Protein AF-0000000084447174 (afdb_homodimer)

Solvent-accessible surface area (backbone atoms only — not comparable to full-atom values): 29675 Å² total; per-residue (Å²): 123,74,76,67,65,76,32,69,68,56,34,63,44,92,74,58,91,40,72,64,48,42,50,50,16,52,49,48,51,38,46,55,55,35,64,70,34,63,61,22,42,50,11,46,51,48,47,52,48,52,51,50,47,18,72,40,19,88,74,69,34,86,52,63,49,71,51,66,34,72,91,48,38,62,36,66,64,40,94,90,27,74,60,7,20,31,86,48,18,20,35,37,48,22,25,50,27,46,6,38,36,47,45,53,46,40,44,52,52,23,49,67,54,18,53,57,50,8,40,51,54,6,37,49,21,29,61,71,29,74,69,53,24,51,52,52,49,49,53,36,48,56,58,68,34,42,53,55,67,59,50,23,49,57,49,24,69,76,40,67,68,18,55,67,31,36,31,51,20,45,29,75,56,61,22,44,68,45,16,53,51,28,17,57,49,27,53,56,51,63,70,33,70,67,45,50,51,45,47,74,72,65,51,50,70,66,52,44,42,67,68,55,48,47,62,68,40,43,66,64,47,51,28,51,50,34,48,41,42,30,58,46,48,50,48,50,28,48,35,11,40,72,63,40,11,48,50,86,77,55,42,25,40,24,31,48,26,51,75,28,51,87,38,41,87,82,47,40,64,56,20,43,50,38,48,48,50,52,49,53,54,25,28,18,32,27,27,30,15,52,33,44,39,58,52,66,37,66,85,73,102,124,73,76,68,63,77,31,69,68,57,35,62,43,93,73,57,90,40,72,62,48,42,50,50,16,50,48,49,51,38,48,56,54,33,64,69,34,63,59,22,42,50,11,46,52,48,46,50,48,50,51,49,46,18,71,39,19,87,75,68,36,85,51,65,49,70,50,68,33,70,90,48,37,62,35,68,64,39,94,90,27,74,60,6,20,32,88,48,18,20,36,37,49,22,24,50,26,45,7,38,35,49,45,52,46,41,46,52,52,23,48,66,54,19,53,58,49,8,39,52,54,6,35,49,22,29,61,69,30,72,70,53,24,50,52,53,47,49,53,36,46,56,58,65,35,42,53,54,68,60,52,23,50,58,49,25,68,76,41,69,68,17,55,66,30,36,32,51,19,44,28,75,56,61,22,42,66,44,14,52,52,27,16,58,50,26,53,56,51,62,69,34,69,69,46,50,53,45,47,74,71,64,53,49,70,67,52,45,43,66,69,56,50,46,63,69,41,43,66,63,47,51,27,51,51,33,48,41,43,28,58,48,47,50,48,51,27,47,34,11,40,72,63,40,10,46,51,87,78,54,43,24,39,23,32,50,27,49,75,27,50,87,37,41,86,83,46,40,64,57,21,44,49,40,48,48,52,52,48,52,53,26,28,16,32,26,27,30,15,52,33,44,38,60,54,66,37,66,85,73,102

Structure (mmCIF, N/CA/C/O backbone):
data_AF-0000000084447174-model_v1
#
loop_
_entity.id
_entity.type
_entity.pdbx_description
1 polymer 'D-ala-D-ala transporter subunit'
#
loop_
_atom_site.group_PDB
_atom_site.id
_atom_site.type_symbol
_atom_site.label_atom_id
_atom_site.label_alt_id
_atom_site.label_comp_id
_atom_site.label_asym_id
_atom_site.label_entity_id
_atom_site.label_seq_id
_atom_site.pdbx_PDB_ins_code
_atom_site.Cartn_x
_atom_site.Cartn_y
_atom_site.Cartn_z
_atom_site.occupancy
_atom_site.B_iso_or_equiv
_atom_site.auth_seq_id
_atom_site.auth_comp_id
_atom_site.auth_asym_id
_atom_site.auth_atom_id
_atom_site.pdbx_PDB_model_num
ATOM 1 N N . MET A 1 1 ? -34.125 3.018 38.094 1 33.38 1 MET A N 1
ATOM 2 C CA . MET A 1 1 ? -33.375 4.262 38 1 33.38 1 MET A CA 1
ATOM 3 C C . MET A 1 1 ? -32.281 4.156 36.938 1 33.38 1 MET A C 1
ATOM 5 O O . MET A 1 1 ? -31.609 5.145 36.625 1 33.38 1 MET A O 1
ATOM 9 N N . THR A 1 2 ? -31.797 2.924 36.688 1 40.91 2 THR A N 1
ATOM 10 C CA . THR A 1 2 ? -30.734 2.615 35.75 1 40.91 2 THR A CA 1
ATOM 11 C C . THR A 1 2 ? -31.203 2.803 34.312 1 40.91 2 THR A C 1
ATOM 13 O O . THR A 1 2 ? -30.391 2.887 33.375 1 40.91 2 THR A O 1
ATOM 16 N N . ALA A 1 3 ? -32.438 2.545 34.031 1 45.31 3 ALA A N 1
ATOM 17 C CA . ALA A 1 3 ? -33 2.568 32.688 1 45.31 3 ALA A CA 1
ATOM 18 C C . ALA A 1 3 ? -33.062 3.994 32.156 1 45.31 3 ALA A C 1
ATOM 20 O O . ALA A 1 3 ? -33.219 4.199 30.953 1 45.31 3 ALA A O 1
ATOM 21 N N . LYS A 1 4 ? -33.312 4.992 32.906 1 47.81 4 LYS A N 1
ATOM 22 C CA . LYS A 1 4 ? -33.406 6.406 32.562 1 47.81 4 LYS A CA 1
ATOM 23 C C . LYS A 1 4 ? -32.094 6.965 32.031 1 47.81 4 LYS A C 1
ATOM 25 O O . LYS A 1 4 ? -32.062 8.086 31.531 1 47.81 4 LYS A O 1
ATOM 30 N N . THR A 1 5 ? -30.922 6.344 32.344 1 52.69 5 THR A N 1
ATOM 31 C CA . THR A 1 5 ? -29.547 6.855 32.25 1 52.69 5 THR A CA 1
ATOM 32 C C . THR A 1 5 ? -29.062 6.805 30.812 1 52.69 5 THR A C 1
ATOM 34 O O . THR A 1 5 ? -28.141 7.543 30.438 1 52.69 5 THR A O 1
ATOM 37 N N . PHE A 1 6 ? -29.562 5.883 29.938 1 58.69 6 PHE A N 1
ATOM 38 C CA . PHE A 1 6 ? -29.047 5.871 28.578 1 58.69 6 PHE A CA 1
ATOM 39 C C . PHE A 1 6 ? -30.109 6.34 27.594 1 58.69 6 PHE A C 1
ATOM 41 O O . PHE A 1 6 ? -30.141 5.887 26.438 1 58.69 6 PHE A O 1
ATOM 48 N N . SER A 1 7 ? -31.031 7.141 28.062 1 58.84 7 SER A N 1
ATOM 49 C CA . SER A 1 7 ? -32.031 7.668 27.141 1 58.84 7 SER A CA 1
ATOM 50 C C . SER A 1 7 ? -31.406 8.672 26.172 1 58.84 7 SER A C 1
ATOM 52 O O . SER A 1 7 ? -30.375 9.273 26.469 1 58.84 7 SER A O 1
ATOM 54 N N . ARG A 1 8 ? -32 8.727 25 1 69.56 8 ARG A N 1
ATOM 55 C CA . ARG A 1 8 ? -31.594 9.688 23.984 1 69.56 8 ARG A CA 1
ATOM 56 C C . ARG A 1 8 ? -31.453 11.086 24.578 1 69.56 8 ARG A C 1
ATOM 58 O O . ARG A 1 8 ? -30.5 11.805 24.281 1 69.56 8 ARG A O 1
ATOM 65 N N . ALA A 1 9 ? -32.469 11.484 25.312 1 64.88 9 ALA A N 1
ATOM 66 C CA . ALA A 1 9 ? -32.469 12.82 25.906 1 64.88 9 ALA A CA 1
ATOM 67 C C . ALA A 1 9 ? -31.297 12.984 26.875 1 64.88 9 ALA A C 1
ATOM 69 O O . ALA A 1 9 ? -30.688 14.062 26.953 1 64.88 9 ALA A O 1
ATOM 70 N N . TRP A 1 10 ? -31.094 11.898 27.609 1 62.72 10 TRP A N 1
ATOM 71 C CA . TRP A 1 10 ? -29.969 11.906 28.547 1 62.72 10 TRP A CA 1
ATOM 72 C C . TRP A 1 10 ? -28.641 11.984 27.797 1 62.72 10 TRP A C 1
ATOM 74 O O . TRP A 1 10 ? -27.75 12.75 28.188 1 62.72 10 TRP A O 1
ATOM 84 N N . LEU A 1 11 ? -28.516 11.359 26.734 1 62.41 11 LEU A N 1
ATOM 85 C CA . LEU A 1 11 ? -27.266 11.281 25.984 1 62.41 11 LEU A CA 1
ATOM 86 C C . LEU A 1 11 ? -27.016 12.562 25.188 1 62.41 11 LEU A C 1
ATOM 88 O O . LEU A 1 11 ? -25.859 12.938 24.953 1 62.41 11 LEU A O 1
ATOM 92 N N . LEU A 1 12 ? -28.062 13.242 24.953 1 67.44 12 LEU A N 1
ATOM 93 C CA . LEU A 1 12 ? -27.938 14.438 24.125 1 67.44 12 LEU A CA 1
ATOM 94 C C . LEU A 1 12 ? -28.078 15.703 24.969 1 67.44 12 LEU A C 1
ATOM 96 O O . LEU A 1 12 ? -28.281 16.797 24.438 1 67.44 12 LEU A O 1
ATOM 100 N N . SER A 1 13 ? -27.984 15.523 26.234 1 64.06 13 SER A N 1
ATOM 101 C CA . SER A 1 13 ? -28.156 16.688 27.094 1 64.06 13 SER A CA 1
ATOM 102 C C . SER A 1 13 ? -27.016 17.688 26.891 1 64.06 13 SER A C 1
ATOM 104 O O . SER A 1 13 ? -25.844 17.297 26.828 1 64.06 13 SER A O 1
ATOM 106 N N . PRO A 1 14 ? -27.203 18.984 26.641 1 69.25 14 PRO A N 1
ATOM 107 C CA . PRO A 1 14 ? -26.156 20 26.469 1 69.25 14 PRO A CA 1
ATOM 108 C C . PRO A 1 14 ? -25.344 20.25 27.734 1 69.25 14 PRO A C 1
ATOM 110 O O . PRO A 1 14 ? -24.25 20.812 27.672 1 69.25 14 PRO A O 1
ATOM 113 N N . ALA A 1 15 ? -25.828 19.875 28.891 1 69.38 15 ALA A N 1
ATOM 114 C CA . ALA A 1 15 ? -25.125 20.047 30.156 1 69.38 15 ALA A CA 1
ATOM 115 C C . ALA A 1 15 ? -24.938 18.703 30.859 1 69.38 15 ALA A C 1
ATOM 117 O O . ALA A 1 15 ? -25.703 18.359 31.766 1 69.38 15 ALA A O 1
ATOM 118 N N . PRO A 1 16 ? -23.859 18 30.422 1 64.19 16 PRO A N 1
ATOM 119 C CA . PRO A 1 16 ? -23.672 16.688 31.047 1 64.19 16 PRO A CA 1
ATOM 120 C C . PRO A 1 16 ? -23.328 16.781 32.531 1 64.19 16 PRO A C 1
ATOM 122 O O . PRO A 1 16 ? -22.641 17.719 32.938 1 64.19 16 PRO A O 1
ATOM 125 N N . GLU A 1 17 ? -23.938 15.938 33.281 1 64.44 17 GLU A N 1
ATOM 126 C CA . GLU A 1 17 ? -23.781 15.922 34.75 1 64.44 17 GLU A CA 1
ATOM 127 C C . GLU A 1 17 ? -22.484 15.227 35.125 1 64.44 17 GLU A C 1
ATOM 129 O O . GLU A 1 17 ? -21.984 15.414 36.25 1 64.44 17 GLU A O 1
ATOM 134 N N . SER A 1 18 ? -21.984 14.359 34.281 1 64.81 18 SER A N 1
ATOM 135 C CA . SER A 1 18 ? -20.766 13.625 34.594 1 64.81 18 SER A CA 1
ATOM 136 C C . SER A 1 18 ? -19.891 13.477 33.344 1 64.81 18 SER A C 1
ATOM 138 O O . SER A 1 18 ? -20.359 13.648 32.219 1 64.81 18 SER A O 1
ATOM 140 N N . ARG A 1 19 ? -18.656 13.336 33.594 1 66.94 19 ARG A N 1
ATOM 141 C CA . ARG A 1 19 ? -17.688 13.117 32.5 1 66.94 19 ARG A CA 1
ATOM 142 C C . ARG A 1 19 ? -18.078 11.898 31.672 1 66.94 19 ARG A C 1
ATOM 144 O O . ARG A 1 19 ? -17.906 11.898 30.453 1 66.94 19 ARG A O 1
ATOM 151 N N . ARG A 1 20 ? -18.609 10.992 32.406 1 68 20 ARG A N 1
ATOM 152 C CA . ARG A 1 20 ? -19.031 9.773 31.719 1 68 20 ARG A CA 1
ATOM 153 C C . ARG A 1 20 ? -20.203 10.055 30.797 1 68 20 ARG A C 1
ATOM 155 O O . ARG A 1 20 ? -20.266 9.539 29.672 1 68 20 ARG A O 1
ATOM 162 N N . GLN A 1 21 ? -21.047 10.766 31.328 1 65.75 21 GLN A N 1
ATOM 163 C CA . GLN A 1 21 ? -22.188 11.125 30.516 1 65.75 21 GLN A CA 1
ATOM 164 C C . GLN A 1 21 ? -21.766 11.914 29.281 1 65.75 21 GLN A C 1
ATOM 166 O O . GLN A 1 21 ? -22.266 11.688 28.172 1 65.75 21 GLN A O 1
ATOM 171 N N . ALA A 1 22 ? -20.844 12.781 29.469 1 67.62 22 ALA A N 1
ATOM 172 C CA . ALA A 1 22 ? -20.344 13.586 28.344 1 67.62 22 ALA A CA 1
ATOM 173 C C . ALA A 1 22 ? -19.672 12.703 27.297 1 67.62 22 ALA A C 1
ATOM 175 O O . ALA A 1 22 ? -19.875 12.898 26.094 1 67.62 22 ALA A O 1
ATOM 176 N N . ALA A 1 23 ? -19 11.758 27.797 1 72.44 23 ALA A N 1
ATOM 177 C CA . ALA A 1 23 ? -18.312 10.852 26.891 1 72.44 23 ALA A CA 1
ATOM 178 C C . ALA A 1 23 ? -19.297 10.008 26.109 1 72.44 23 ALA A C 1
ATOM 180 O O . ALA A 1 23 ? -19.141 9.828 24.89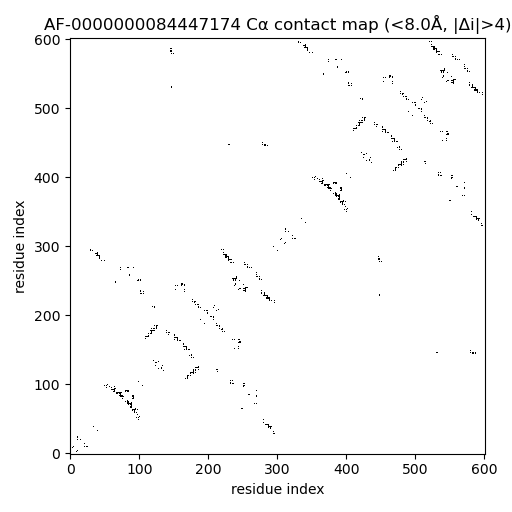1 1 72.44 23 ALA A O 1
ATOM 181 N N . TRP A 1 24 ? -20.25 9.547 26.797 1 73.69 24 TRP A N 1
ATOM 182 C CA . TRP A 1 24 ? -21.266 8.719 26.141 1 73.69 24 TRP A CA 1
ATOM 183 C C . TRP A 1 24 ? -22.109 9.547 25.188 1 73.69 24 TRP A C 1
ATOM 185 O O . TRP A 1 24 ? -22.531 9.062 24.141 1 73.69 24 TRP A O 1
ATOM 195 N N . GLY A 1 25 ? -22.328 10.711 25.625 1 70.88 25 GLY A N 1
ATOM 196 C CA . GLY A 1 25 ? -23.047 11.625 24.734 1 70.88 25 GLY A CA 1
ATOM 197 C C . GLY A 1 25 ? -22.312 11.898 23.438 1 70.88 25 GLY A C 1
ATOM 198 O O . GLY A 1 25 ? -22.906 11.867 22.359 1 70.88 25 GLY A O 1
ATOM 199 N N . GLN A 1 26 ? -21.094 12.117 23.547 1 76.56 26 GLN A N 1
ATOM 200 C CA . GLN A 1 26 ? -20.266 12.383 22.375 1 76.56 26 GLN A CA 1
ATOM 201 C C . GLN A 1 26 ? -20.203 11.148 21.469 1 76.56 26 GLN A C 1
ATOM 203 O O . GLN A 1 26 ? -20.25 11.266 20.25 1 76.56 26 GLN A O 1
ATOM 208 N N . ARG A 1 27 ? -20.141 10.062 22.203 1 78.06 27 ARG A N 1
ATOM 209 C CA . ARG A 1 27 ? -20.125 8.82 21.438 1 78.06 27 ARG A CA 1
ATOM 210 C C . ARG A 1 27 ? -21.438 8.602 20.703 1 78.06 27 ARG A C 1
ATOM 212 O O . ARG A 1 27 ? -21.438 8.125 19.562 1 78.06 27 ARG A O 1
ATOM 219 N N . TYR A 1 28 ? -22.422 8.906 21.391 1 78.94 28 TYR A N 1
ATOM 220 C CA . TYR A 1 28 ? -23.734 8.75 20.781 1 78.94 28 TYR A CA 1
ATOM 221 C C . TYR A 1 28 ? -23.906 9.711 19.609 1 78.94 28 TYR A C 1
ATOM 223 O O . TYR A 1 28 ? -24.453 9.328 18.562 1 78.94 28 TYR A O 1
ATOM 231 N N . GLN A 1 29 ? -23.453 10.883 19.719 1 79.25 29 GLN A N 1
ATOM 232 C CA . GLN A 1 29 ? -23.531 11.844 18.609 1 79.25 29 GLN A CA 1
ATOM 233 C C . GLN A 1 29 ? -22.672 11.391 17.438 1 79.25 29 GLN A C 1
ATOM 235 O O . GLN A 1 29 ? -23.062 11.547 16.281 1 79.25 29 GLN A O 1
ATOM 240 N N . ALA A 1 30 ? -21.578 10.875 17.781 1 81.44 30 ALA A N 1
ATOM 241 C CA . ALA A 1 30 ? -20.703 10.328 16.75 1 81.44 30 ALA A CA 1
ATOM 242 C C . ALA A 1 30 ? -21.375 9.164 16.016 1 81.44 30 ALA A C 1
ATOM 244 O O . ALA A 1 30 ? -21.266 9.055 14.797 1 81.44 30 ALA A O 1
ATOM 245 N N . TRP A 1 31 ? -22.078 8.406 16.812 1 84.88 31 TRP A N 1
ATOM 246 C CA . TRP A 1 31 ? -22.797 7.277 16.219 1 84.88 31 TRP A CA 1
ATOM 247 C C . TRP A 1 31 ? -23.922 7.758 15.305 1 84.88 31 TRP A C 1
ATOM 249 O O . TRP A 1 31 ? -24.125 7.211 14.219 1 84.88 31 TRP A O 1
ATOM 259 N N . LEU A 1 32 ? -24.578 8.742 15.742 1 84.94 32 LEU A N 1
ATOM 260 C CA . LEU A 1 32 ? -25.656 9.297 14.938 1 84.94 32 LEU A CA 1
ATOM 261 C C . LEU A 1 32 ? -25.125 9.883 13.633 1 84.94 32 LEU A C 1
ATOM 263 O O . LEU A 1 32 ? -25.734 9.727 12.578 1 84.94 32 LEU A O 1
ATOM 267 N N . ALA A 1 33 ? -24.062 10.492 13.773 1 85.12 33 ALA A N 1
ATOM 268 C CA . ALA A 1 33 ? -23.438 11.047 12.586 1 85.12 33 ALA A CA 1
ATOM 269 C C . ALA A 1 33 ? -22.938 9.938 11.664 1 85.12 33 ALA A C 1
ATOM 271 O O . ALA A 1 33 ? -23.062 10.039 10.438 1 85.12 33 ALA A O 1
ATOM 272 N N . PHE A 1 34 ? -22.469 8.922 12.25 1 89.19 34 PHE A N 1
ATOM 273 C CA . PHE A 1 34 ? -21.984 7.766 11.508 1 89.19 34 PHE A CA 1
ATOM 274 C C . PHE A 1 34 ? -23.109 7.082 10.758 1 89.19 34 PHE A C 1
ATOM 276 O O . PHE A 1 34 ? -22.953 6.707 9.594 1 89.19 34 PHE A O 1
ATOM 283 N N . ARG A 1 35 ? -24.203 7.016 11.352 1 90.44 35 ARG A N 1
ATOM 284 C CA . ARG A 1 35 ? -25.359 6.324 10.789 1 90.44 35 ARG A CA 1
ATOM 285 C C . ARG A 1 35 ? -25.953 7.102 9.617 1 90.44 35 ARG A C 1
ATOM 287 O O . ARG A 1 35 ? -26.672 6.539 8.789 1 90.44 35 ARG A O 1
ATOM 294 N N . ARG A 1 36 ? -25.641 8.297 9.555 1 89.62 36 ARG A N 1
ATOM 295 C CA . ARG A 1 36 ? -26.172 9.125 8.477 1 89.62 36 ARG A CA 1
ATOM 296 C C . ARG A 1 36 ? -25.391 8.898 7.184 1 89.62 36 ARG A C 1
ATOM 298 O O . ARG A 1 36 ? -25.859 9.258 6.102 1 89.62 36 ARG A O 1
ATOM 305 N N . ASN A 1 37 ? -24.281 8.266 7.223 1 90.62 37 ASN A N 1
ATOM 306 C CA . ASN A 1 37 ? -23.469 7.926 6.059 1 90.62 37 ASN A CA 1
ATOM 307 C C . ASN A 1 37 ? -23.734 6.496 5.586 1 90.62 37 ASN A C 1
ATOM 309 O O . ASN A 1 37 ? -23.234 5.543 6.188 1 90.62 37 ASN A O 1
ATOM 313 N N . PRO A 1 38 ? -24.438 6.348 4.531 1 92.62 38 PRO A N 1
ATOM 314 C CA . PRO A 1 38 ? -24.828 5.004 4.102 1 92.62 38 PRO A CA 1
ATOM 315 C C . PRO A 1 38 ? -23.625 4.133 3.727 1 92.62 38 PRO A C 1
ATOM 317 O O . PRO A 1 38 ? -23.656 2.918 3.936 1 92.62 38 PRO A O 1
ATOM 320 N N . LEU A 1 39 ? -22.625 4.73 3.146 1 91.62 39 LEU A N 1
ATOM 321 C CA . LEU A 1 39 ? -21.453 3.959 2.785 1 91.62 39 LEU A CA 1
ATOM 322 C C . LEU A 1 39 ? -20.719 3.459 4.031 1 91.62 39 LEU A C 1
ATOM 324 O O . LEU A 1 39 ? -20.25 2.322 4.062 1 91.62 39 LEU A O 1
ATOM 328 N N . ALA A 1 40 ? -20.625 4.316 4.977 1 93.19 40 ALA A N 1
ATOM 329 C CA . ALA A 1 40 ? -20.016 3.914 6.242 1 93.19 40 ALA A CA 1
ATOM 330 C C . ALA A 1 40 ? -20.812 2.787 6.898 1 93.19 40 ALA A C 1
ATOM 332 O O . ALA A 1 40 ? -20.234 1.816 7.391 1 93.19 40 ALA A O 1
ATOM 333 N N . MET A 1 41 ? -22.094 2.898 6.844 1 95.5 41 MET A N 1
ATOM 334 C CA . MET A 1 41 ? -22.953 1.883 7.434 1 95.5 41 MET A CA 1
ATOM 335 C C . MET A 1 41 ? -22.844 0.566 6.676 1 95.5 41 MET A C 1
ATOM 337 O O . MET A 1 41 ? -22.844 -0.507 7.281 1 95.5 41 MET A O 1
ATOM 341 N N . ALA A 1 42 ? -22.797 0.684 5.387 1 96.38 42 ALA A N 1
ATOM 342 C CA . ALA A 1 42 ? -22.609 -0.521 4.582 1 96.38 42 ALA A CA 1
ATOM 343 C C . ALA A 1 42 ? -21.312 -1.232 4.953 1 96.38 42 ALA A C 1
ATOM 345 O O . ALA A 1 42 ? -21.281 -2.459 5.078 1 96.38 42 ALA A O 1
ATOM 346 N N . GLY A 1 43 ? -20.25 -0.449 5.066 1 96.69 43 GLY A N 1
ATOM 347 C CA . GLY A 1 43 ? -18.984 -1.024 5.5 1 96.69 43 GLY A CA 1
ATOM 348 C C . GLY A 1 43 ? -19.078 -1.721 6.848 1 96.69 43 GLY A C 1
ATOM 349 O O . GLY A 1 43 ? -18.578 -2.836 7.008 1 96.69 43 GLY A O 1
ATOM 350 N N . LEU A 1 44 ? -19.734 -1.121 7.758 1 96.62 44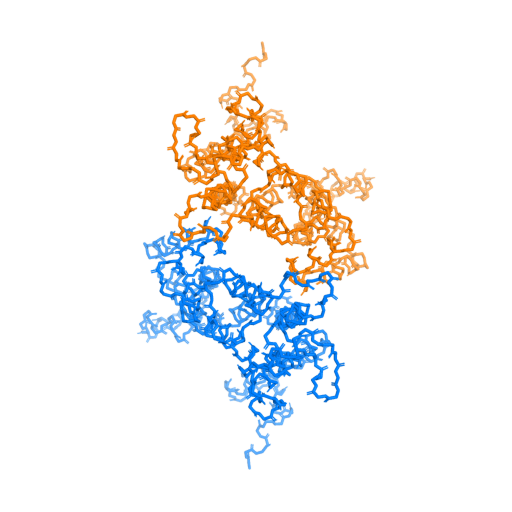 LEU A N 1
ATOM 351 C CA . LEU A 1 44 ? -19.891 -1.699 9.094 1 96.62 44 LEU A CA 1
ATOM 352 C C . LEU A 1 44 ? -20.688 -2.996 9.031 1 96.62 44 LEU A C 1
ATOM 354 O O . LEU A 1 44 ? -20.297 -3.994 9.648 1 96.62 44 LEU A O 1
ATOM 358 N N . ILE A 1 45 ? -21.766 -2.971 8.336 1 97.75 45 ILE A N 1
ATOM 359 C CA . ILE A 1 45 ? -22.641 -4.133 8.219 1 97.75 45 ILE A CA 1
ATOM 360 C C . ILE A 1 45 ? -21.875 -5.297 7.594 1 97.75 45 ILE A C 1
ATOM 362 O O . ILE A 1 45 ? -21.938 -6.426 8.086 1 97.75 45 ILE A O 1
ATOM 366 N N . VAL A 1 46 ? -21.125 -5.02 6.551 1 98.06 46 VAL A N 1
ATOM 367 C CA . VAL A 1 46 ? -20.391 -6.066 5.848 1 98.06 46 VAL A CA 1
ATOM 368 C C . VAL A 1 46 ? -19.281 -6.621 6.754 1 98.06 46 VAL A C 1
ATOM 370 O O . VAL A 1 46 ? -19.062 -7.832 6.797 1 98.06 46 VAL A O 1
ATOM 373 N N . VAL A 1 47 ? -18.594 -5.75 7.434 1 97.31 47 VAL A N 1
ATOM 374 C CA . VAL A 1 47 ? -17.547 -6.199 8.352 1 97.31 47 VAL A CA 1
ATOM 375 C C . VAL A 1 47 ? -18.156 -7.102 9.422 1 97.31 47 VAL A C 1
ATOM 377 O O . VAL A 1 47 ? -17.625 -8.18 9.711 1 97.31 47 VAL A O 1
ATOM 380 N N . VAL A 1 48 ? -19.297 -6.699 10.023 1 97.44 48 VAL A N 1
ATOM 381 C CA . VAL A 1 48 ? -19.953 -7.477 11.07 1 97.44 48 VAL A CA 1
ATOM 382 C C . VAL A 1 48 ? -20.422 -8.812 10.508 1 97.44 48 VAL A C 1
ATOM 384 O O . VAL A 1 48 ? -20.281 -9.852 11.148 1 97.44 48 VAL A O 1
ATOM 387 N N . LEU A 1 49 ? -20.938 -8.75 9.344 1 98.12 49 LEU A N 1
ATOM 388 C CA . LEU A 1 49 ? -21.406 -9.969 8.695 1 98.12 49 LEU A CA 1
ATOM 389 C C . LEU A 1 49 ? -20.25 -10.938 8.445 1 98.12 49 LEU A C 1
ATOM 391 O O . LEU A 1 49 ? -20.375 -12.133 8.703 1 98.12 49 LEU A O 1
ATOM 395 N N . LEU A 1 50 ? -19.172 -10.43 7.887 1 97.81 50 LEU A N 1
ATOM 396 C CA . LEU A 1 50 ? -18.016 -11.273 7.602 1 97.81 50 LEU A CA 1
ATOM 397 C C . LEU A 1 50 ? -17.453 -11.883 8.883 1 97.81 50 LEU A C 1
ATOM 399 O O . LEU A 1 50 ? -17.078 -13.055 8.906 1 97.81 50 LEU A O 1
ATOM 403 N N . LEU A 1 51 ? -17.391 -11.094 9.922 1 97.31 51 LEU A N 1
ATOM 404 C CA . LEU A 1 51 ? -16.906 -11.594 11.211 1 97.31 51 LEU A CA 1
ATOM 405 C C . LEU A 1 51 ? -17.844 -12.664 11.766 1 97.31 51 LEU A C 1
ATOM 407 O O . LEU A 1 51 ? -17.391 -13.688 12.281 1 97.31 51 LEU A O 1
ATOM 411 N N . ALA A 1 52 ? -19.141 -12.43 11.656 1 97.88 52 ALA A N 1
ATOM 412 C CA . ALA A 1 52 ? -20.125 -13.398 12.125 1 97.88 52 ALA A CA 1
ATOM 413 C C . ALA A 1 52 ? -20.031 -14.711 11.352 1 97.88 52 ALA A C 1
ATOM 415 O O . ALA A 1 52 ? -20.031 -15.789 11.938 1 97.88 52 ALA A O 1
ATOM 416 N N . LEU A 1 53 ? -19.938 -14.57 10.023 1 97.62 53 LEU A N 1
ATOM 417 C CA . LEU A 1 53 ? -19.812 -15.75 9.18 1 97.62 53 LEU A CA 1
ATOM 418 C C . LEU A 1 53 ? -18.562 -16.547 9.531 1 97.62 53 LEU A C 1
ATOM 420 O O . LEU A 1 53 ? -18.578 -17.781 9.555 1 97.62 53 LEU A O 1
ATOM 424 N N . SER A 1 54 ? -17.453 -15.828 9.742 1 96.88 54 SER A N 1
ATOM 425 C CA . SER A 1 54 ? -16.188 -16.469 10.078 1 96.88 54 SER A CA 1
ATOM 426 C C . SER A 1 54 ? -16.25 -17.141 11.453 1 96.88 54 SER A C 1
ATOM 428 O O . SER A 1 54 ? -15.766 -18.266 11.625 1 96.88 54 SER A O 1
ATOM 430 N N . LEU A 1 55 ? -16.891 -16.531 12.438 1 96.69 55 LEU A N 1
ATOM 431 C CA . LEU A 1 55 ? -16.984 -17.062 13.789 1 96.69 55 LEU A CA 1
ATOM 432 C C . LEU A 1 55 ? -17.953 -18.25 13.844 1 96.69 55 LEU A C 1
ATOM 434 O O . LEU A 1 55 ? -17.734 -19.188 14.609 1 96.69 55 LEU A O 1
ATOM 438 N N . LEU A 1 56 ? -18.953 -18.219 13.016 1 97.75 56 LEU A N 1
ATOM 439 C CA . LEU A 1 56 ? -19.969 -19.266 13.016 1 97.75 56 LEU A CA 1
ATOM 440 C C . LEU A 1 56 ? -19.656 -20.328 11.969 1 97.75 56 LEU A C 1
ATOM 442 O O . LEU A 1 56 ? -20.531 -21.109 11.586 1 97.75 56 LEU A O 1
ATOM 446 N N . ALA A 1 57 ? -18.453 -20.359 11.477 1 97.31 57 ALA A N 1
ATOM 447 C CA . ALA A 1 57 ? -18.047 -21.328 10.461 1 97.31 57 ALA A CA 1
ATOM 448 C C . ALA A 1 57 ? -18.375 -22.75 10.898 1 97.31 57 ALA A C 1
ATOM 450 O O . ALA A 1 57 ? -18.922 -23.531 10.125 1 97.31 57 ALA A O 1
ATOM 451 N N . PRO A 1 58 ? -18.156 -23.156 12.18 1 96.19 58 PRO A N 1
ATOM 452 C CA . PRO A 1 58 ? -18.422 -24.547 12.602 1 96.19 58 PRO A CA 1
ATOM 453 C C . PRO A 1 58 ? -19.906 -24.906 12.508 1 96.19 58 PRO A C 1
ATOM 455 O O . PRO A 1 58 ? -20.25 -26.078 12.328 1 96.19 58 PRO A O 1
ATOM 458 N N . VAL A 1 59 ? -20.766 -23.906 12.531 1 97 59 VAL A N 1
ATOM 459 C CA . VAL A 1 59 ? -22.203 -24.156 12.5 1 97 59 VAL A CA 1
ATOM 460 C C . VAL A 1 59 ? -22.719 -24.016 11.07 1 97 59 VAL A C 1
ATOM 462 O O . VAL A 1 59 ? -23.609 -24.75 10.648 1 97 59 VAL A O 1
ATOM 465 N N . LEU A 1 60 ? -22.109 -23.188 10.305 1 97.5 60 LEU A N 1
ATOM 466 C CA . LEU A 1 60 ? -22.656 -22.844 8.992 1 97.5 60 LEU A CA 1
ATOM 467 C C . LEU A 1 60 ? -22.016 -23.703 7.902 1 97.5 60 LEU A C 1
ATOM 469 O O . LEU A 1 60 ? -22.578 -23.812 6.805 1 97.5 60 LEU A O 1
ATOM 473 N N . ALA A 1 61 ? -20.875 -24.25 8.18 1 97.62 61 ALA A N 1
ATOM 474 C CA . ALA A 1 61 ? -20.203 -25.078 7.18 1 97.62 61 ALA A CA 1
ATOM 475 C C . ALA A 1 61 ? -21.016 -26.328 6.883 1 97.62 61 ALA A C 1
ATOM 477 O O . ALA A 1 61 ? -21.594 -26.938 7.793 1 97.62 61 ALA A O 1
ATOM 478 N N . THR A 1 62 ? -21.062 -26.672 5.676 1 96.88 62 THR A N 1
ATOM 479 C CA . THR A 1 62 ? -21.828 -27.844 5.254 1 96.88 62 THR A CA 1
ATOM 480 C C . THR A 1 62 ? -20.969 -29.094 5.285 1 96.88 62 THR A C 1
ATOM 482 O O . THR A 1 62 ? -21.469 -30.219 5.355 1 96.88 62 THR A O 1
ATOM 485 N N . HIS A 1 63 ? -19.672 -28.953 5.152 1 96.75 63 HIS A N 1
ATOM 486 C CA . HIS A 1 63 ? -18.703 -30.047 5.129 1 96.75 63 HIS A CA 1
ATOM 487 C C . HIS A 1 63 ? -17.484 -29.719 5.977 1 96.75 63 HIS A C 1
ATOM 489 O O . HIS A 1 63 ? -17.281 -28.562 6.371 1 96.75 63 HIS A O 1
ATOM 495 N N . ASP A 1 64 ? -16.781 -30.797 6.281 1 96.88 64 ASP A N 1
ATOM 496 C CA . ASP A 1 64 ? -15.453 -30.562 6.82 1 96.88 64 ASP A CA 1
ATOM 497 C C . ASP A 1 64 ? -14.539 -29.906 5.777 1 96.88 64 ASP A C 1
ATOM 499 O O . ASP A 1 64 ? -14.383 -30.438 4.676 1 96.88 64 ASP A O 1
ATOM 503 N N . PRO A 1 65 ? -13.961 -28.766 6.141 1 96.31 65 PRO A N 1
ATOM 504 C CA . PRO A 1 65 ? -13.203 -28 5.141 1 96.31 65 PRO A CA 1
ATOM 505 C C . PRO A 1 65 ? -11.938 -28.734 4.68 1 96.31 65 PRO A C 1
ATOM 507 O O . PRO A 1 65 ? -11.344 -28.359 3.672 1 96.31 65 PRO A O 1
ATOM 510 N N . ASN A 1 66 ? -11.555 -29.812 5.383 1 95.56 66 ASN A N 1
ATOM 511 C CA . ASN A 1 66 ? -10.273 -30.438 5.09 1 95.56 66 ASN A CA 1
ATOM 512 C C . ASN A 1 66 ? -10.461 -31.812 4.445 1 95.56 66 ASN A C 1
ATOM 514 O O . ASN A 1 66 ? -9.484 -32.438 4.012 1 95.56 66 ASN A O 1
ATOM 518 N N . ILE A 1 67 ? -11.664 -32.281 4.359 1 94.62 67 ILE A N 1
ATOM 519 C CA . ILE A 1 67 ? -11.898 -33.625 3.799 1 94.62 67 ILE A CA 1
ATOM 520 C C . ILE A 1 67 ? -11.773 -33.562 2.277 1 94.62 67 ILE A C 1
ATOM 522 O O . ILE A 1 67 ? -12.422 -32.75 1.627 1 94.62 67 ILE A O 1
ATOM 526 N N . GLN A 1 68 ? -10.945 -34.406 1.771 1 96.25 68 GLN A N 1
ATOM 527 C CA . GLN A 1 68 ? -10.68 -34.438 0.337 1 96.25 68 GLN A CA 1
ATOM 528 C C . GLN A 1 68 ? -11.531 -35.531 -0.344 1 96.25 68 GLN A C 1
ATOM 530 O O . GLN A 1 68 ? -11.852 -36.531 0.259 1 96.25 68 GLN A O 1
ATOM 535 N N . ASP A 1 69 ? -12.062 -35.25 -1.443 1 96 69 ASP A N 1
ATOM 536 C CA . ASP A 1 69 ? -12.766 -36.188 -2.328 1 96 69 ASP A CA 1
ATOM 537 C C . ASP A 1 69 ? -12.312 -36.031 -3.775 1 96 69 ASP A C 1
ATOM 539 O O . ASP A 1 69 ? -12.977 -35.344 -4.562 1 96 69 ASP A O 1
ATOM 543 N N . LEU A 1 70 ? -11.281 -36.75 -4.18 1 95.31 70 LEU A N 1
ATOM 544 C CA . LEU A 1 70 ? -10.617 -36.562 -5.465 1 95.31 70 LEU A CA 1
ATOM 545 C C . LEU A 1 70 ? -11.555 -36.906 -6.617 1 95.31 70 LEU A C 1
ATOM 547 O O . LEU A 1 70 ? -11.344 -36.469 -7.75 1 95.31 70 LEU A O 1
ATOM 551 N N . ALA A 1 71 ? -12.562 -37.688 -6.336 1 94.88 71 ALA A N 1
ATOM 552 C CA . ALA A 1 71 ? -13.539 -38.031 -7.359 1 94.88 71 ALA A CA 1
ATOM 553 C C . ALA A 1 71 ? -14.422 -36.844 -7.723 1 94.88 71 ALA A C 1
ATOM 555 O O . ALA A 1 71 ? -15 -36.812 -8.812 1 94.88 71 ALA A O 1
ATOM 556 N N . ASN A 1 72 ? -14.516 -35.906 -6.887 1 95.25 72 ASN A N 1
ATOM 557 C CA . ASN A 1 72 ? -15.359 -34.719 -7.086 1 95.25 72 ASN A CA 1
ATOM 558 C C . ASN A 1 72 ? -14.539 -33.438 -7.129 1 95.25 72 ASN A C 1
ATOM 560 O O . ASN A 1 72 ? -14.891 -32.438 -6.48 1 95.25 72 ASN A O 1
ATOM 564 N N . ARG A 1 73 ? -13.43 -33.469 -7.812 1 96.25 73 ARG A N 1
ATOM 565 C CA . ARG A 1 73 ? -12.547 -32.312 -7.898 1 96.25 73 ARG A CA 1
ATOM 566 C C . ARG A 1 73 ? -13.094 -31.266 -8.883 1 96.25 73 ARG A C 1
ATOM 568 O O . ARG A 1 73 ? -13.641 -31.625 -9.93 1 96.25 73 ARG A O 1
ATOM 575 N N . LEU A 1 74 ? -12.938 -30.031 -8.547 1 97 74 LEU A N 1
ATOM 576 C CA . LEU A 1 74 ? -13.203 -28.891 -9.422 1 97 74 LEU A CA 1
ATOM 577 C C . LEU A 1 74 ? -14.609 -28.953 -9.992 1 97 74 LEU A C 1
ATOM 579 O O . LEU A 1 74 ? -14.805 -28.797 -11.203 1 97 74 LEU A O 1
ATOM 583 N N . GLN A 1 75 ? -15.531 -29.375 -9.148 1 96.25 75 GLN A N 1
ATOM 584 C CA . GLN A 1 75 ? -16.938 -29.422 -9.539 1 96.25 75 GLN A CA 1
ATOM 585 C C . GLN A 1 75 ? -17.609 -28.062 -9.344 1 96.25 75 GLN A C 1
ATOM 587 O O . GLN A 1 75 ? -17.312 -27.344 -8.383 1 96.25 75 GLN A O 1
ATOM 592 N N . PRO A 1 76 ? -18.531 -27.703 -10.242 1 95.25 76 PRO A N 1
ATOM 593 C CA . PRO A 1 76 ? -19.25 -26.438 -10.117 1 95.25 76 PRO A CA 1
ATOM 594 C C . PRO A 1 76 ? -20.25 -26.438 -8.969 1 95.25 76 PRO A C 1
ATOM 596 O O . PRO A 1 76 ? -20.359 -27.422 -8.234 1 95.25 76 PRO A O 1
ATOM 599 N N . TRP A 1 77 ? -20.922 -25.266 -8.875 1 94.75 77 TRP A N 1
ATOM 600 C CA . TRP A 1 77 ? -21.922 -25.094 -7.824 1 94.75 77 TRP A CA 1
ATOM 601 C C . TRP A 1 77 ? -23 -26.156 -7.938 1 94.75 77 TRP A C 1
ATOM 603 O O . TRP A 1 77 ? -23.406 -26.531 -9.039 1 94.75 77 TRP A O 1
ATOM 613 N N . SER A 1 78 ? -23.359 -26.781 -6.883 1 95.38 78 SER A N 1
ATOM 614 C CA . SER A 1 78 ? -24.406 -27.797 -6.789 1 95.38 78 SER A CA 1
ATOM 615 C C . SER A 1 78 ? -25.109 -27.75 -5.438 1 95.38 78 SER A C 1
ATOM 617 O O . SER A 1 78 ? -24.734 -26.953 -4.57 1 95.38 78 SER A O 1
ATOM 619 N N . ALA A 1 79 ? -26.125 -28.5 -5.312 1 95.62 79 ALA A N 1
ATOM 620 C CA . ALA A 1 79 ? -26.875 -28.562 -4.059 1 95.62 79 ALA A CA 1
ATOM 621 C C . ALA A 1 79 ? -26 -29.156 -2.943 1 95.62 79 ALA A C 1
ATOM 623 O O . ALA A 1 79 ? -26.156 -28.781 -1.777 1 95.62 79 ALA A O 1
ATOM 624 N N . GLN A 1 80 ? -25.094 -30.047 -3.34 1 94.56 80 GLN A N 1
ATOM 625 C CA . GLN A 1 80 ? -24.219 -30.688 -2.369 1 94.56 80 GLN A CA 1
ATOM 626 C C . GLN A 1 80 ? -23.047 -29.781 -1.999 1 94.56 80 GLN A C 1
ATOM 628 O O . GLN A 1 80 ? -22.562 -29.812 -0.866 1 94.56 80 GLN A O 1
ATOM 633 N N . HIS A 1 81 ? -22.641 -29.062 -2.988 1 96.62 81 HIS A N 1
ATOM 634 C CA . HIS A 1 81 ? -21.547 -28.109 -2.814 1 96.62 81 HIS A CA 1
ATOM 635 C C . HIS A 1 81 ? -21.922 -26.719 -3.33 1 96.62 81 HIS A C 1
ATOM 637 O O . HIS A 1 81 ? -21.734 -26.422 -4.512 1 96.62 81 HIS A O 1
ATOM 643 N N . TRP A 1 82 ? -22.281 -25.812 -2.443 1 96.94 82 TRP A N 1
ATOM 644 C CA . TRP A 1 82 ? -22.922 -24.547 -2.77 1 96.94 82 TRP A CA 1
ATOM 645 C C . TRP A 1 82 ? -22 -23.688 -3.645 1 96.94 82 TRP A C 1
ATOM 647 O O . TRP A 1 82 ? -22.484 -22.969 -4.527 1 96.94 82 TRP A O 1
ATOM 657 N N . LEU A 1 83 ? -20.656 -23.75 -3.35 1 97.38 83 LEU A N 1
ATOM 658 C CA . LEU A 1 83 ? -19.719 -22.953 -4.133 1 97.38 83 LEU A CA 1
ATOM 659 C C . LEU A 1 83 ? -18.75 -23.859 -4.883 1 97.38 83 LEU A C 1
ATOM 661 O O . LEU A 1 83 ? -17.656 -23.422 -5.246 1 97.38 83 LEU A O 1
ATOM 665 N N . GLY A 1 84 ? -19.156 -25.125 -4.977 1 96.88 84 GLY A N 1
ATOM 666 C CA . GLY A 1 84 ? -18.328 -26.078 -5.703 1 96.88 84 GLY A CA 1
ATOM 667 C C . GLY A 1 84 ? -17.219 -26.672 -4.859 1 96.88 84 GLY A C 1
ATOM 668 O O . GLY A 1 84 ? -17.25 -26.594 -3.631 1 96.88 84 GLY A O 1
ATOM 669 N N . THR A 1 85 ? -16.297 -27.422 -5.578 1 97.44 85 THR A N 1
ATOM 670 C CA . THR A 1 85 ? -15.18 -28.078 -4.918 1 97.44 85 THR A CA 1
ATOM 671 C C . THR A 1 85 ? -13.852 -27.625 -5.531 1 97.44 85 THR A C 1
ATOM 673 O O . THR A 1 85 ? -13.828 -27.094 -6.645 1 97.44 85 THR A O 1
ATOM 676 N N . ASP A 1 86 ? -12.773 -27.734 -4.738 1 96.56 86 ASP A N 1
ATOM 677 C CA . ASP A 1 86 ? -11.477 -27.281 -5.223 1 96.56 86 ASP A CA 1
ATOM 678 C C . ASP A 1 86 ? -10.688 -28.438 -5.844 1 96.56 86 ASP A C 1
ATOM 680 O O . ASP A 1 86 ? -11.266 -29.453 -6.234 1 96.56 86 ASP A O 1
ATOM 684 N N . GLU A 1 87 ? -9.422 -28.281 -6.066 1 95.25 87 GLU A N 1
ATOM 685 C CA . GLU A 1 87 ? -8.578 -29.219 -6.809 1 95.25 87 GLU A CA 1
ATOM 686 C C . GLU A 1 87 ? -8.422 -30.531 -6.059 1 95.25 87 GLU A C 1
ATOM 688 O O . GLU A 1 87 ? -8.023 -31.547 -6.645 1 95.25 87 GLU A O 1
ATOM 693 N N . LEU A 1 88 ? -8.75 -30.531 -4.754 1 96.5 88 LEU A N 1
ATOM 694 C CA . LEU A 1 88 ? -8.672 -31.75 -3.959 1 96.5 88 LEU A CA 1
ATOM 695 C C . LEU A 1 88 ? -10.07 -32.281 -3.629 1 96.5 88 LEU A C 1
ATOM 697 O O . LEU A 1 88 ? -10.219 -33.219 -2.832 1 96.5 88 LEU A O 1
ATOM 701 N N . GLY A 1 89 ? -11.07 -31.625 -4.242 1 97.12 89 GLY A N 1
ATOM 702 C CA . GLY A 1 89 ? -12.445 -32.031 -4.02 1 97.12 89 GLY A CA 1
ATOM 703 C C . GLY A 1 89 ? -13.008 -31.531 -2.699 1 97.12 89 GLY A C 1
ATOM 704 O O . GLY A 1 89 ? -14.016 -32.062 -2.213 1 97.12 89 GLY A O 1
ATOM 705 N N . ARG A 1 90 ? -12.305 -30.594 -2.029 1 97.19 90 ARG A N 1
ATOM 706 C CA . ARG A 1 90 ? -12.781 -30.016 -0.776 1 97.19 90 ARG A CA 1
ATOM 707 C C . ARG A 1 90 ? -13.883 -28.984 -1.028 1 97.19 90 ARG A C 1
ATOM 709 O O . ARG A 1 90 ? -13.867 -28.297 -2.049 1 97.19 90 ARG A O 1
ATOM 716 N N . ASP A 1 91 ? -14.82 -28.844 -0.169 1 97.81 91 ASP A N 1
ATOM 717 C CA . ASP A 1 91 ? -15.961 -27.953 -0.301 1 97.81 91 ASP A CA 1
ATOM 718 C C . ASP A 1 91 ? -15.523 -26.484 -0.195 1 97.81 91 ASP A C 1
ATOM 720 O O . ASP A 1 91 ? -15.078 -26.047 0.866 1 97.81 91 ASP A O 1
ATOM 724 N N . VAL A 1 92 ? -15.734 -25.719 -1.246 1 97.69 92 VAL A N 1
ATOM 725 C CA . VAL A 1 92 ? -15.219 -24.359 -1.333 1 97.69 92 VAL A CA 1
ATOM 726 C C . VAL A 1 92 ? -15.984 -23.453 -0.367 1 97.69 92 VAL A C 1
ATOM 728 O O . VAL A 1 92 ? -15.398 -22.578 0.262 1 97.69 92 VAL A O 1
ATOM 731 N N . TYR A 1 93 ? -17.312 -23.734 -0.236 1 97.94 93 TYR A N 1
ATOM 732 C CA . TYR A 1 93 ? -18.125 -22.938 0.671 1 97.94 93 TYR A CA 1
ATOM 733 C C . TYR A 1 93 ? -17.625 -23.062 2.105 1 97.94 93 TYR A C 1
ATOM 735 O O . TYR A 1 93 ? -17.406 -22.047 2.785 1 97.94 93 TYR A O 1
ATOM 743 N N . SER A 1 94 ? -17.422 -24.234 2.588 1 98.25 94 SER A N 1
ATOM 744 C CA . SER A 1 94 ? -16.938 -24.484 3.943 1 98.25 94 SER A CA 1
ATOM 745 C C . SER A 1 94 ? -15.531 -23.938 4.148 1 98.25 94 SER A C 1
ATOM 747 O O . SER A 1 94 ? -15.234 -23.344 5.184 1 98.25 94 SER A O 1
ATOM 749 N N . ARG A 1 95 ? -14.734 -24.094 3.148 1 98.12 95 ARG A N 1
ATOM 750 C CA . ARG A 1 95 ? -13.367 -23.594 3.248 1 98.12 95 ARG A CA 1
ATOM 751 C C . ARG A 1 95 ? -13.336 -22.078 3.268 1 98.12 95 ARG A C 1
ATOM 753 O O . ARG A 1 95 ? -12.492 -21.469 3.93 1 98.12 95 ARG A O 1
ATOM 760 N N . LEU A 1 96 ? -14.227 -21.484 2.541 1 98.19 96 LEU A N 1
ATOM 761 C CA . LEU A 1 96 ? -14.32 -20.016 2.537 1 98.19 96 LEU A CA 1
ATOM 762 C C . LEU A 1 96 ? -14.648 -19.5 3.93 1 98.19 96 LEU A C 1
ATOM 764 O O . LEU A 1 96 ? -14.055 -18.516 4.387 1 98.19 96 LEU A O 1
ATOM 768 N N . LEU A 1 97 ? -15.57 -20.125 4.605 1 98.31 97 LEU A N 1
ATOM 769 C CA . LEU A 1 97 ? -15.984 -19.719 5.945 1 98.31 97 LEU A CA 1
ATOM 770 C C . LEU A 1 97 ? -14.844 -19.875 6.938 1 98.31 97 LEU A C 1
ATOM 772 O O . LEU A 1 97 ? -14.508 -18.938 7.668 1 98.31 97 LEU A O 1
ATOM 776 N N . TYR A 1 98 ? -14.242 -21 6.914 1 98.06 98 TYR A N 1
ATOM 777 C CA . TYR A 1 98 ? -13.125 -21.25 7.82 1 98.06 98 TYR A CA 1
ATOM 778 C C . TYR A 1 98 ? -11.922 -20.406 7.434 1 98.06 98 TYR A C 1
ATOM 780 O O . TYR A 1 98 ? -11.141 -19.984 8.297 1 98.06 98 TYR A O 1
ATOM 788 N N . GLY A 1 99 ? -11.781 -20.188 6.145 1 97.69 99 GLY A N 1
ATOM 789 C CA . GLY A 1 99 ? -10.742 -19.281 5.684 1 97.69 99 GLY A CA 1
ATOM 790 C C . GLY A 1 99 ? -10.906 -17.875 6.211 1 97.69 99 GLY A C 1
ATOM 791 O O . GLY A 1 99 ? -9.914 -17.188 6.504 1 97.69 99 GLY A O 1
ATOM 792 N N . GLY A 1 100 ? -12.109 -17.453 6.312 1 97.69 100 GLY A N 1
ATOM 793 C CA . GLY A 1 100 ? -12.398 -16.156 6.914 1 97.69 100 GLY A CA 1
ATOM 794 C C . GLY A 1 100 ? -11.953 -16.062 8.359 1 97.69 100 GLY A C 1
ATOM 795 O O . GLY A 1 100 ? -11.445 -15.031 8.797 1 97.69 100 GLY A O 1
ATOM 796 N N . ARG A 1 101 ? -12.164 -17.141 9.055 1 97.19 101 ARG A N 1
ATOM 797 C CA . ARG A 1 101 ? -11.734 -17.188 10.445 1 97.19 101 ARG A CA 1
ATOM 798 C C . ARG A 1 101 ? -10.227 -16.984 10.562 1 97.19 101 ARG A C 1
ATOM 800 O O . ARG A 1 101 ? -9.758 -16.25 11.43 1 97.19 101 ARG A O 1
ATOM 807 N N . ILE A 1 102 ? -9.508 -17.594 9.664 1 96.81 102 ILE A N 1
ATOM 808 C CA . ILE A 1 102 ? -8.055 -17.531 9.703 1 96.81 102 ILE A CA 1
ATOM 809 C C . ILE A 1 102 ? -7.578 -16.172 9.219 1 96.81 102 ILE A C 1
ATOM 811 O O . ILE A 1 102 ? -6.801 -15.5 9.898 1 96.81 102 ILE A O 1
ATOM 815 N N . THR A 1 103 ? -8.062 -15.789 8.055 1 97 103 THR A N 1
ATOM 816 C CA . THR A 1 103 ? -7.613 -14.531 7.461 1 97 103 THR A CA 1
ATOM 817 C C . THR A 1 103 ? -7.977 -13.352 8.352 1 97 103 THR A C 1
ATOM 819 O O . THR A 1 103 ? -7.113 -12.531 8.688 1 97 103 THR A O 1
ATOM 822 N N . LEU A 1 104 ? -9.203 -13.234 8.766 1 97.06 104 LEU A N 1
ATOM 823 C CA . LEU A 1 104 ? -9.633 -12.109 9.586 1 97.06 104 LEU A CA 1
ATOM 824 C C . LEU A 1 104 ? -9.047 -12.211 10.992 1 97.06 104 LEU A C 1
ATOM 826 O O . LEU A 1 104 ? -8.766 -11.188 11.625 1 97.06 104 LEU A O 1
ATOM 830 N N . GLY A 1 105 ? -8.891 -13.422 11.453 1 96.44 105 GLY A N 1
ATOM 831 C CA . GLY A 1 105 ? -8.188 -13.602 12.719 1 96.44 105 GLY A CA 1
ATOM 832 C C . GLY A 1 105 ? -6.773 -13.055 12.703 1 96.44 105 GLY A C 1
ATOM 833 O O . GLY A 1 105 ? -6.336 -12.422 13.664 1 96.44 105 GLY A O 1
ATOM 834 N N . MET A 1 106 ? -6.043 -13.312 11.641 1 95.94 106 MET A N 1
ATOM 835 C CA . MET A 1 106 ? -4.688 -12.789 11.484 1 95.94 106 MET A CA 1
ATOM 836 C C . MET A 1 106 ? -4.691 -11.266 11.492 1 95.94 106 MET A C 1
ATOM 838 O O . MET A 1 106 ? -3.852 -10.641 12.141 1 95.94 106 MET A O 1
ATOM 842 N N . VAL A 1 107 ? -5.602 -10.758 10.789 1 94.5 107 VAL A N 1
ATOM 843 C CA . VAL A 1 107 ? -5.668 -9.312 10.648 1 94.5 107 VAL A CA 1
ATOM 844 C C . VAL A 1 107 ? -5.949 -8.672 12.008 1 94.5 107 VAL A C 1
ATOM 846 O O . VAL A 1 107 ? -5.324 -7.672 12.375 1 94.5 107 VAL A O 1
ATOM 849 N N . VAL A 1 108 ? -6.863 -9.211 12.781 1 95.12 108 VAL A N 1
ATOM 850 C CA . VAL A 1 108 ? -7.184 -8.719 14.117 1 95.12 108 VAL A CA 1
ATOM 851 C C . VAL A 1 108 ? -5.961 -8.859 15.023 1 95.12 108 VAL A C 1
ATOM 853 O O . VAL A 1 108 ? -5.648 -7.941 15.797 1 95.12 108 VAL A O 1
ATOM 856 N N . ALA A 1 109 ? -5.309 -9.93 14.914 1 97.19 109 ALA A N 1
ATOM 857 C CA . ALA A 1 109 ? -4.113 -10.156 15.719 1 97.19 109 ALA A CA 1
ATOM 858 C C . ALA A 1 109 ? -3.039 -9.117 15.414 1 97.19 109 ALA A C 1
ATOM 860 O O . ALA A 1 109 ? -2.4 -8.586 16.328 1 97.19 109 ALA A O 1
ATOM 861 N N . VAL A 1 110 ? -2.855 -8.82 14.148 1 97.12 110 VAL A N 1
ATOM 862 C CA . VAL A 1 110 ? -1.867 -7.832 13.742 1 97.12 110 VAL A CA 1
ATOM 863 C C . VAL A 1 110 ? -2.219 -6.469 14.336 1 97.12 110 VAL A C 1
ATOM 865 O O . VAL A 1 110 ? -1.361 -5.797 14.906 1 97.12 110 VAL A O 1
ATOM 868 N N . VAL A 1 111 ? -3.426 -6.074 14.266 1 95.88 111 VAL A N 1
ATOM 869 C CA . VAL A 1 111 ? -3.873 -4.766 14.734 1 95.88 111 VAL A CA 1
ATOM 870 C C . VAL A 1 111 ? -3.676 -4.664 16.25 1 95.88 111 VAL A C 1
ATOM 872 O O . VAL A 1 111 ? -3.225 -3.635 16.75 1 95.88 111 VAL A O 1
ATOM 875 N N . VAL A 1 112 ? -4.027 -5.707 16.953 1 95.94 112 VAL A N 1
ATOM 876 C CA . VAL A 1 112 ? -3.92 -5.73 18.406 1 95.94 112 VAL A CA 1
ATOM 877 C C . VAL A 1 112 ? -2.459 -5.57 18.828 1 95.94 112 VAL A C 1
ATOM 879 O O . VAL A 1 112 ? -2.162 -4.945 19.844 1 95.94 112 VAL A O 1
ATOM 882 N N . LEU A 1 113 ? -1.61 -6.004 18.016 1 96.81 113 LEU A N 1
ATOM 883 C CA . LEU A 1 113 ? -0.188 -5.938 18.328 1 96.81 113 LEU A CA 1
ATOM 884 C C . LEU A 1 113 ? 0.401 -4.598 17.891 1 96.81 113 LEU A C 1
ATOM 886 O O . LEU A 1 113 ? 1.178 -3.988 18.625 1 96.81 113 LEU A O 1
ATOM 890 N N . VAL A 1 114 ? -0.009 -4.152 16.781 1 96.88 114 VAL A N 1
ATOM 891 C CA . VAL A 1 114 ? 0.681 -3.053 16.109 1 96.88 114 VAL A CA 1
ATOM 892 C C . VAL A 1 114 ? 0.176 -1.719 16.656 1 96.88 114 VAL A C 1
ATOM 894 O O . VAL A 1 114 ? 0.957 -0.782 16.844 1 96.88 114 VAL A O 1
ATOM 897 N N . ALA A 1 115 ? -1.112 -1.606 16.859 1 96.31 115 ALA A N 1
ATOM 898 C CA . ALA A 1 115 ? -1.707 -0.334 17.266 1 96.31 115 ALA A CA 1
ATOM 899 C C . ALA A 1 115 ? -1.138 0.14 18.594 1 96.31 115 ALA A C 1
ATOM 901 O O . ALA A 1 115 ? -0.66 1.271 18.703 1 96.31 115 ALA A O 1
ATOM 902 N N . PRO A 1 116 ? -1.089 -0.7 19.641 1 95.56 116 PRO A N 1
ATOM 903 C CA . PRO A 1 116 ? -0.5 -0.266 20.922 1 95.56 116 PRO A CA 1
ATOM 904 C C . PRO A 1 116 ? 0.992 0.039 20.797 1 95.56 116 PRO A C 1
ATOM 906 O O . PRO A 1 116 ? 1.482 0.984 21.422 1 95.56 116 PRO A O 1
ATOM 909 N N . LEU A 1 117 ? 1.634 -0.71 20.016 1 95.88 117 LEU A N 1
ATOM 910 C CA . LEU A 1 117 ? 3.064 -0.492 19.828 1 95.88 117 LEU A CA 1
ATOM 911 C C . LEU A 1 117 ? 3.33 0.865 19.188 1 95.88 117 LEU A C 1
ATOM 913 O O . LEU A 1 117 ? 4.172 1.628 19.656 1 95.88 117 LEU A O 1
ATOM 917 N N . GLY A 1 118 ? 2.66 1.131 18.109 1 97.12 118 GLY A N 1
ATOM 918 C CA . GLY A 1 118 ? 2.799 2.43 17.469 1 97.12 118 GLY A CA 1
ATOM 919 C C . GLY A 1 118 ? 2.43 3.586 18.375 1 97.12 118 GLY A C 1
ATOM 920 O O . GLY A 1 118 ? 3.113 4.613 18.391 1 97.12 118 GLY A O 1
ATOM 921 N N . LEU A 1 119 ? 1.382 3.381 19.125 1 97 119 LEU A N 1
ATOM 922 C CA . LEU A 1 119 ? 0.918 4.402 20.062 1 97 119 LEU A CA 1
ATOM 923 C C . LEU A 1 119 ? 1.982 4.703 21.109 1 97 119 LEU A C 1
ATOM 925 O O . LEU A 1 119 ? 2.299 5.867 21.359 1 97 119 LEU A O 1
ATOM 929 N N . VAL A 1 120 ? 2.543 3.678 21.672 1 95.19 120 VAL A N 1
ATOM 930 C CA . VAL A 1 120 ? 3.529 3.816 22.734 1 95.19 120 VAL A CA 1
ATOM 931 C C . VAL A 1 120 ? 4.793 4.473 22.188 1 95.19 120 VAL A C 1
ATOM 933 O O . VAL A 1 120 ? 5.301 5.438 22.766 1 95.19 120 VAL A O 1
ATOM 936 N N . VAL A 1 121 ? 5.242 4.043 21.109 1 96.31 121 VAL A N 1
ATOM 937 C CA . VAL A 1 121 ? 6.461 4.578 20.516 1 96.31 121 VAL A CA 1
ATOM 938 C C . VAL A 1 121 ? 6.254 6.047 20.141 1 96.31 121 VAL A C 1
ATOM 940 O O . VAL A 1 121 ? 7.102 6.891 20.453 1 96.31 121 VAL A O 1
ATOM 943 N N . GLY A 1 122 ? 5.113 6.332 19.547 1 97.69 122 GLY A N 1
ATOM 944 C CA . GLY A 1 122 ? 4.836 7.695 19.125 1 97.69 122 GLY A CA 1
ATOM 945 C C . GLY A 1 122 ? 4.652 8.648 20.297 1 97.69 122 GLY A C 1
ATOM 946 O O . GLY A 1 122 ? 5.176 9.766 20.281 1 97.69 122 GLY A O 1
ATOM 947 N N . CYS A 1 123 ? 3.928 8.219 21.297 1 97.38 123 CYS A N 1
ATOM 948 C CA . CYS A 1 123 ? 3.68 9.078 22.453 1 97.38 123 CYS A CA 1
ATOM 949 C C . CYS A 1 123 ? 4.969 9.352 23.219 1 97.38 123 CYS A C 1
ATOM 951 O O . CYS A 1 123 ? 5.195 10.469 23.688 1 97.38 123 CYS A O 1
ATOM 953 N N . ILE A 1 124 ? 5.793 8.367 23.344 1 96 124 ILE A N 1
ATOM 954 C CA . ILE A 1 124 ? 7.066 8.539 24.031 1 96 124 ILE A CA 1
ATOM 955 C C . ILE A 1 124 ? 7.945 9.516 23.25 1 96 124 ILE A C 1
ATOM 957 O O . ILE A 1 124 ? 8.523 10.438 23.828 1 96 124 ILE A O 1
ATOM 961 N N . ALA A 1 125 ? 8 9.344 22.016 1 97.19 125 ALA A N 1
ATOM 962 C CA . ALA A 1 125 ? 8.812 10.219 21.172 1 97.19 125 ALA A CA 1
ATOM 963 C C . ALA A 1 125 ? 8.312 11.664 21.234 1 97.19 125 ALA A C 1
ATOM 965 O O . ALA A 1 125 ? 9.102 12.586 21.453 1 97.19 125 ALA A O 1
ATOM 966 N N . GLY A 1 126 ? 7.031 11.797 21.125 1 96.69 126 GLY A N 1
ATOM 967 C CA . GLY A 1 126 ? 6.445 13.133 21.125 1 96.69 126 GLY A CA 1
ATOM 968 C C . GLY A 1 126 ? 6.516 13.82 22.469 1 96.69 126 GLY A C 1
ATOM 969 O O . GLY A 1 126 ? 6.684 15.039 22.531 1 96.69 126 GLY A O 1
ATOM 970 N N . TYR A 1 127 ? 6.395 13.102 23.516 1 96.5 127 TYR A N 1
ATOM 971 C CA . TYR A 1 127 ? 6.332 13.695 24.844 1 96.5 127 TYR A CA 1
ATOM 972 C C . TYR A 1 127 ? 7.73 13.969 25.375 1 96.5 127 TYR A C 1
ATOM 974 O O . TYR A 1 127 ? 7.996 15.047 25.922 1 96.5 127 TYR A O 1
ATOM 982 N N . ALA A 1 128 ? 8.57 13 25.328 1 94.69 128 ALA A N 1
ATOM 983 C CA . ALA A 1 128 ? 9.906 13.133 25.891 1 94.69 128 ALA A CA 1
ATOM 984 C C . ALA A 1 128 ? 10.75 14.109 25.094 1 94.69 128 ALA A C 1
ATOM 986 O O . ALA A 1 128 ? 11.523 14.891 25.656 1 94.69 128 ALA A O 1
ATOM 987 N N . GLY A 1 129 ? 10.648 14.07 23.812 1 92.75 129 GLY A N 1
ATOM 988 C CA . GLY A 1 129 ? 11.453 14.922 22.969 1 92.75 129 GLY A CA 1
ATOM 989 C C . GLY A 1 129 ? 12.938 14.594 23.016 1 92.75 129 GLY A C 1
ATOM 990 O O . GLY A 1 129 ? 13.312 13.484 23.391 1 92.75 129 GLY A O 1
ATOM 991 N N . GLY A 1 130 ? 13.805 15.508 22.469 1 94.5 130 GLY A N 1
ATOM 992 C CA . GLY A 1 130 ? 15.25 15.414 22.562 1 94.5 130 GLY A CA 1
ATOM 993 C C . GLY A 1 130 ? 15.812 14.148 21.938 1 94.5 130 GLY A C 1
ATOM 994 O O . GLY A 1 130 ? 15.508 13.844 20.781 1 94.5 130 GLY A O 1
ATOM 995 N N . ILE A 1 131 ? 16.562 13.406 22.75 1 95.81 131 ILE A N 1
ATOM 996 C CA . ILE A 1 131 ? 17.297 12.258 22.219 1 95.81 131 ILE A CA 1
ATOM 997 C C . ILE A 1 131 ? 16.344 11.102 21.984 1 95.81 131 ILE A C 1
ATOM 999 O O . ILE A 1 131 ? 16.516 10.336 21.031 1 95.81 131 ILE A O 1
ATOM 1003 N N . TRP A 1 132 ? 15.328 11.008 22.75 1 94.88 132 TRP A N 1
ATOM 1004 C CA . TRP A 1 132 ? 14.359 9.922 22.594 1 94.88 132 TRP A CA 1
ATOM 1005 C C . TRP A 1 132 ? 13.547 10.109 21.312 1 94.88 132 TRP A C 1
ATOM 1007 O O . TRP A 1 132 ? 13.281 9.141 20.594 1 94.88 132 TRP A O 1
ATOM 1017 N N . ASP A 1 133 ? 13.156 11.289 21.062 1 96.5 133 ASP A N 1
ATOM 1018 C CA . ASP A 1 133 ? 12.461 11.602 19.812 1 96.5 133 ASP A CA 1
ATOM 1019 C C . ASP A 1 133 ? 13.336 11.273 18.609 1 96.5 133 ASP A C 1
ATOM 1021 O O . ASP A 1 133 ? 12.883 10.602 17.672 1 96.5 133 ASP A O 1
ATOM 1025 N N . ARG A 1 134 ? 14.578 11.625 18.766 1 94.38 134 ARG A N 1
ATOM 1026 C CA . ARG A 1 134 ? 15.492 11.43 17.656 1 94.38 134 ARG A CA 1
ATOM 1027 C C . ARG A 1 134 ? 15.727 9.945 17.391 1 94.38 134 ARG A C 1
ATOM 1029 O O . ARG A 1 134 ? 15.68 9.5 16.25 1 94.38 134 ARG A O 1
ATOM 1036 N N . ILE A 1 135 ? 15.945 9.203 18.391 1 96.25 135 ILE A N 1
ATOM 1037 C CA . ILE A 1 135 ? 16.266 7.789 18.234 1 96.25 135 ILE A CA 1
ATOM 1038 C C . ILE A 1 135 ? 15.039 7.031 17.734 1 96.25 135 ILE A C 1
ATOM 1040 O O . ILE A 1 135 ? 15.125 6.266 16.781 1 96.25 135 ILE A O 1
ATOM 1044 N N . LEU A 1 136 ? 13.914 7.27 18.344 1 96.81 136 LEU A N 1
ATOM 1045 C CA . LEU A 1 136 ? 12.695 6.539 18 1 96.81 136 LEU A CA 1
ATOM 1046 C C . LEU A 1 136 ? 12.234 6.895 16.594 1 96.81 136 LEU A C 1
ATOM 1048 O O . LEU A 1 136 ? 11.797 6.023 15.836 1 96.81 136 LEU A O 1
ATOM 1052 N N . MET A 1 137 ? 12.383 8.102 16.203 1 94.06 137 MET A N 1
ATOM 1053 C CA . MET A 1 137 ? 11.969 8.5 14.859 1 94.06 137 MET A CA 1
ATOM 1054 C C . MET A 1 137 ? 12.969 8.031 13.812 1 94.06 137 MET A C 1
ATOM 1056 O O . MET A 1 137 ? 12.586 7.707 12.688 1 94.06 137 MET A O 1
ATOM 1060 N N . ARG A 1 138 ? 14.273 7.914 14.266 1 91.44 138 ARG A N 1
ATOM 1061 C CA . ARG A 1 138 ? 15.258 7.344 13.352 1 91.44 138 ARG A CA 1
ATOM 1062 C C . ARG A 1 138 ? 14.93 5.891 13.031 1 91.44 138 ARG A C 1
ATOM 1064 O O . ARG A 1 138 ? 14.984 5.477 11.875 1 91.44 138 ARG A O 1
ATOM 1071 N N . VAL A 1 139 ? 14.602 5.211 14.016 1 95.12 139 VAL A N 1
ATOM 1072 C CA . VAL A 1 139 ? 14.219 3.814 13.828 1 95.12 139 VAL A CA 1
ATOM 1073 C C . VAL A 1 139 ? 12.961 3.732 12.969 1 95.12 139 VAL A C 1
ATOM 1075 O O . VAL A 1 139 ? 12.883 2.922 12.039 1 95.12 139 VAL A O 1
ATOM 1078 N N . THR A 1 140 ? 11.969 4.527 13.297 1 94.81 140 THR A N 1
ATOM 1079 C CA . THR A 1 140 ? 10.719 4.578 12.539 1 94.81 140 THR A CA 1
ATOM 1080 C C . THR A 1 140 ? 10.992 4.875 11.07 1 94.81 140 THR A C 1
ATOM 1082 O O . THR A 1 140 ? 10.438 4.215 10.188 1 94.81 140 THR A O 1
ATOM 1085 N N . ASP A 1 141 ? 11.898 5.734 10.836 1 88.31 141 ASP A N 1
ATOM 1086 C CA . ASP A 1 141 ? 12.219 6.148 9.477 1 88.31 141 ASP A CA 1
ATOM 1087 C C . ASP A 1 141 ? 12.93 5.031 8.711 1 88.31 141 ASP A C 1
ATOM 1089 O O . ASP A 1 141 ? 12.734 4.875 7.508 1 88.31 141 ASP A O 1
ATOM 1093 N N . VAL A 1 142 ? 13.695 4.328 9.398 1 88.38 142 VAL A N 1
ATOM 1094 C CA . VAL A 1 142 ? 14.375 3.193 8.773 1 88.38 142 VAL A CA 1
ATOM 1095 C C . VAL A 1 142 ? 13.336 2.186 8.273 1 88.38 142 VAL A C 1
ATOM 1097 O O . VAL A 1 142 ? 13.43 1.702 7.145 1 88.38 142 VAL A O 1
ATOM 1100 N N . PHE A 1 143 ? 12.383 1.899 9.047 1 92.25 143 PHE A N 1
ATOM 1101 C CA . PHE A 1 143 ? 11.344 0.951 8.656 1 92.25 143 PHE A CA 1
ATOM 1102 C C . PHE A 1 143 ? 10.523 1.493 7.5 1 92.25 143 PHE A C 1
ATOM 1104 O O . PHE A 1 143 ? 10.148 0.746 6.59 1 92.25 143 PHE A O 1
ATOM 1111 N N . LEU A 1 144 ? 10.273 2.773 7.578 1 89.44 144 LEU A N 1
ATOM 1112 C CA . LEU A 1 144 ? 9.414 3.381 6.566 1 89.44 144 LEU A CA 1
ATOM 1113 C C . LEU A 1 144 ? 10.141 3.488 5.23 1 89.44 144 LEU A C 1
ATOM 1115 O O . LEU A 1 144 ? 9.508 3.678 4.188 1 89.44 144 LEU A O 1
ATOM 1119 N N . ALA A 1 145 ? 11.469 3.359 5.34 1 85.75 145 ALA A N 1
ATOM 1120 C CA . ALA A 1 145 ? 12.258 3.438 4.113 1 85.75 145 ALA A CA 1
ATOM 1121 C C . ALA A 1 145 ? 12.117 2.166 3.283 1 85.75 145 ALA A C 1
ATOM 1123 O O . ALA A 1 145 ? 12.305 2.186 2.066 1 85.75 145 ALA A O 1
ATOM 1124 N N . PHE A 1 146 ? 11.719 1.035 3.887 1 88.06 146 PHE A N 1
ATOM 1125 C CA . PHE A 1 146 ? 11.578 -0.246 3.205 1 88.06 146 PHE A CA 1
ATOM 1126 C C . PHE A 1 146 ? 10.141 -0.46 2.742 1 88.06 146 PHE A C 1
ATOM 1128 O O . PHE A 1 146 ? 9.195 -0.103 3.449 1 88.06 146 PHE A O 1
ATOM 1135 N N . PRO A 1 147 ? 9.938 -0.995 1.52 1 84.38 147 PRO A N 1
ATOM 1136 C CA . PRO A 1 147 ? 8.594 -1.434 1.139 1 84.38 147 PRO A CA 1
ATOM 1137 C C . PRO A 1 147 ? 8.023 -2.482 2.092 1 84.38 147 PRO A C 1
ATOM 1139 O O . PRO A 1 147 ? 8.672 -3.498 2.355 1 84.38 147 PRO A O 1
ATOM 1142 N N . ARG A 1 148 ? 6.91 -2.232 2.52 1 85.06 148 ARG A N 1
ATOM 1143 C CA . ARG A 1 148 ? 6.344 -3.004 3.621 1 85.06 148 ARG A CA 1
ATOM 1144 C C . ARG A 1 148 ? 6.242 -4.48 3.26 1 85.06 148 ARG A C 1
ATOM 1146 O O . ARG A 1 148 ? 6.598 -5.348 4.059 1 85.06 148 ARG A O 1
ATOM 1153 N N . LEU A 1 149 ? 5.668 -4.797 2.105 1 82.94 149 LEU A N 1
ATOM 1154 C CA . LEU A 1 149 ? 5.504 -6.188 1.695 1 82.94 149 LEU A CA 1
ATOM 1155 C C . LEU A 1 149 ? 6.852 -6.902 1.645 1 82.94 149 LEU A C 1
ATOM 1157 O O . LEU A 1 149 ? 6.969 -8.047 2.086 1 82.94 149 LEU A O 1
ATOM 1161 N N . ILE A 1 150 ? 7.844 -6.254 1.18 1 82.25 150 ILE A N 1
ATOM 1162 C CA . ILE A 1 150 ? 9.164 -6.855 1.023 1 82.25 150 ILE A CA 1
ATOM 1163 C C . ILE A 1 150 ? 9.797 -7.074 2.396 1 82.25 150 ILE A C 1
ATOM 1165 O O . ILE A 1 150 ? 10.406 -8.117 2.646 1 82.25 150 ILE A O 1
ATOM 1169 N N . LEU A 1 151 ? 9.641 -6.082 3.225 1 86.62 151 LEU A N 1
ATOM 1170 C CA . LEU A 1 151 ? 10.156 -6.227 4.582 1 86.62 151 LEU A CA 1
ATOM 1171 C C . LEU A 1 151 ? 9.461 -7.379 5.305 1 86.62 151 LEU A C 1
ATOM 1173 O O . LEU A 1 151 ? 10.109 -8.156 6.012 1 86.62 151 LEU A O 1
ATOM 1177 N N . ALA A 1 152 ? 8.141 -7.5 5.105 1 90.5 152 ALA A N 1
ATOM 1178 C CA . ALA A 1 152 ? 7.383 -8.594 5.715 1 90.5 152 ALA A CA 1
ATOM 1179 C C . ALA A 1 152 ? 7.871 -9.945 5.199 1 90.5 152 ALA A C 1
ATOM 1181 O O . ALA A 1 152 ? 7.984 -10.906 5.969 1 90.5 152 ALA A O 1
ATOM 1182 N N . LEU A 1 153 ? 8.141 -10.008 3.947 1 86.19 153 LEU A N 1
ATOM 1183 C CA . LEU A 1 153 ? 8.648 -11.234 3.35 1 86.19 153 LEU A CA 1
ATOM 1184 C C . LEU A 1 153 ? 10.008 -11.602 3.943 1 86.19 153 LEU A C 1
ATOM 1186 O O . LEU A 1 153 ? 10.266 -12.773 4.23 1 86.19 153 LEU A O 1
ATOM 1190 N N . ALA A 1 154 ? 10.875 -10.586 4.145 1 83.31 154 ALA A N 1
ATOM 1191 C CA . ALA A 1 154 ? 12.195 -10.82 4.715 1 83.31 154 ALA A CA 1
ATOM 1192 C C . ALA A 1 154 ? 12.094 -11.375 6.133 1 83.31 154 ALA A C 1
ATOM 1194 O O . ALA A 1 154 ? 12.805 -12.312 6.496 1 83.31 154 ALA A O 1
ATOM 1195 N N . PHE A 1 155 ? 11.164 -10.852 6.898 1 89.56 155 PHE A N 1
ATOM 1196 C CA . PHE A 1 155 ? 11.023 -11.266 8.289 1 89.56 155 PHE A CA 1
ATOM 1197 C C . PHE A 1 155 ? 10.414 -12.664 8.383 1 89.56 155 PHE A C 1
ATOM 1199 O O . PHE A 1 155 ? 10.828 -13.477 9.203 1 89.56 155 PHE A O 1
ATOM 1206 N N . VAL A 1 156 ? 9.414 -12.93 7.492 1 87.94 156 VAL A N 1
ATOM 1207 C CA . VAL A 1 156 ? 8.727 -14.211 7.59 1 87.94 156 VAL A CA 1
ATOM 1208 C C . VAL A 1 156 ? 9.641 -15.328 7.105 1 87.94 156 VAL A C 1
ATOM 1210 O O . VAL A 1 156 ? 9.57 -16.453 7.59 1 87.94 156 VAL A O 1
ATOM 1213 N N . ALA A 1 157 ? 10.531 -14.984 6.191 1 81.25 157 ALA A N 1
ATOM 1214 C CA . ALA A 1 157 ? 11.461 -15.977 5.652 1 81.25 157 ALA A CA 1
ATOM 1215 C C . ALA A 1 157 ? 12.43 -16.453 6.727 1 81.25 157 ALA A C 1
ATOM 1217 O O . ALA A 1 157 ? 12.961 -17.562 6.637 1 81.25 157 ALA A O 1
ATOM 1218 N N . ALA A 1 158 ? 12.68 -15.625 7.723 1 85.38 158 ALA A N 1
ATOM 1219 C CA . ALA A 1 158 ? 13.594 -15.953 8.812 1 85.38 158 ALA A CA 1
ATOM 1220 C C . ALA A 1 158 ? 12.898 -16.797 9.883 1 85.38 158 ALA A C 1
ATOM 1222 O O . ALA A 1 158 ? 13.531 -17.25 10.836 1 85.38 158 ALA A O 1
ATOM 1223 N N . LEU A 1 159 ? 11.609 -17.047 9.727 1 90 159 LEU A N 1
ATOM 1224 C CA . LEU A 1 159 ? 10.812 -17.781 10.688 1 90 159 LEU A CA 1
ATOM 1225 C C . LEU A 1 159 ? 10.227 -19.047 10.062 1 90 159 LEU A C 1
ATOM 1227 O O . LEU A 1 159 ? 10.32 -19.234 8.844 1 90 159 LEU A O 1
ATOM 1231 N N . ARG A 1 160 ? 9.68 -19.969 10.898 1 88.06 160 ARG A N 1
ATOM 1232 C CA . ARG A 1 160 ? 8.938 -21.109 10.375 1 88.06 160 ARG A CA 1
ATOM 1233 C C . ARG A 1 160 ? 7.617 -20.672 9.75 1 88.06 160 ARG A C 1
ATOM 1235 O O . ARG A 1 160 ? 6.844 -19.938 10.375 1 88.06 160 ARG A O 1
ATOM 1242 N N . PRO A 1 161 ? 7.461 -21.078 8.477 1 88.69 161 PRO A N 1
ATOM 1243 C CA . PRO A 1 161 ? 6.219 -20.656 7.82 1 88.69 161 PRO A CA 1
ATOM 1244 C C . PRO A 1 161 ? 4.973 -21.031 8.625 1 88.69 161 PRO A C 1
ATOM 1246 O O . PRO A 1 161 ? 4.926 -22.109 9.234 1 88.69 161 PRO A O 1
ATOM 1249 N N . GLY A 1 162 ? 4.008 -20.094 8.656 1 94 162 GLY A N 1
ATOM 1250 C CA . GLY A 1 162 ? 2.773 -20.312 9.398 1 94 162 GLY A CA 1
ATOM 1251 C C . GLY A 1 162 ? 2.02 -19.016 9.688 1 94 162 GLY A C 1
ATOM 1252 O O . GLY A 1 162 ? 2.475 -17.938 9.32 1 94 162 GLY A O 1
ATOM 1253 N N . VAL A 1 163 ? 0.875 -19.234 10.281 1 95.75 163 VAL A N 1
ATOM 1254 C CA . VAL A 1 163 ? -0.004 -18.109 10.625 1 95.75 163 VAL A CA 1
ATOM 1255 C C . VAL A 1 163 ? 0.696 -17.188 11.617 1 95.75 163 VAL A C 1
ATOM 1257 O O . VAL A 1 163 ? 0.699 -15.969 11.438 1 95.75 163 VAL A O 1
ATOM 1260 N N . GLU A 1 164 ? 1.364 -17.75 12.578 1 95.88 164 GLU A N 1
ATOM 1261 C CA . GLU A 1 164 ? 2.02 -16.969 13.625 1 95.88 164 GLU A CA 1
ATOM 1262 C C . GLU A 1 164 ? 3.162 -16.141 13.055 1 95.88 164 GLU A C 1
ATOM 1264 O O . GLU A 1 164 ? 3.303 -14.953 13.391 1 95.88 164 GLU A O 1
ATOM 1269 N N . SER A 1 165 ? 3.953 -16.766 12.188 1 95.69 165 SER A N 1
ATOM 1270 C CA . SER A 1 165 ? 5.078 -16.047 11.594 1 95.69 165 SER A CA 1
ATOM 1271 C C . SER A 1 165 ? 4.598 -14.891 10.719 1 95.69 165 SER A C 1
ATOM 1273 O O . SER A 1 165 ? 5.219 -13.828 10.688 1 95.69 165 SER A O 1
ATOM 1275 N N . ALA A 1 166 ? 3.473 -15.195 9.992 1 95.69 166 ALA A N 1
ATOM 1276 C CA . ALA A 1 166 ? 2.91 -14.141 9.148 1 95.69 166 ALA A CA 1
ATOM 1277 C C . ALA A 1 166 ? 2.443 -12.961 10 1 95.69 166 ALA A C 1
ATOM 1279 O O . ALA A 1 166 ? 2.729 -11.805 9.672 1 95.69 166 ALA A O 1
ATOM 1280 N N . VAL A 1 167 ? 1.766 -13.234 11.102 1 97.19 167 VAL A N 1
ATOM 1281 C CA . VAL A 1 167 ? 1.241 -12.203 11.992 1 97.19 167 VAL A CA 1
ATOM 1282 C C . VAL A 1 167 ? 2.395 -11.391 12.578 1 97.19 167 VAL A C 1
ATOM 1284 O O . VAL A 1 167 ? 2.361 -10.156 12.57 1 97.19 167 VAL A O 1
ATOM 1287 N N . ILE A 1 168 ? 3.414 -12.008 13.008 1 95.94 168 ILE A N 1
ATOM 1288 C CA . ILE A 1 168 ? 4.559 -11.359 13.633 1 95.94 168 ILE A CA 1
ATOM 1289 C C . ILE A 1 168 ? 5.301 -10.516 12.602 1 95.94 168 ILE A C 1
ATOM 1291 O O . ILE A 1 168 ? 5.664 -9.367 12.867 1 95.94 168 ILE A O 1
ATOM 1295 N N . ALA A 1 169 ? 5.465 -11.102 11.445 1 95.31 169 ALA A N 1
ATOM 1296 C CA . ALA A 1 169 ? 6.176 -10.398 10.383 1 95.31 169 ALA A CA 1
ATOM 1297 C C . ALA A 1 169 ? 5.449 -9.117 9.992 1 95.31 169 ALA A C 1
ATOM 1299 O O . ALA A 1 169 ? 6.066 -8.055 9.852 1 95.31 169 ALA A O 1
ATOM 1300 N N . ILE A 1 170 ? 4.164 -9.18 9.789 1 95.31 170 ILE A N 1
ATOM 1301 C CA . ILE A 1 170 ? 3.375 -8.008 9.414 1 95.31 170 ILE A CA 1
ATOM 1302 C C . ILE A 1 170 ? 3.389 -6.992 10.555 1 95.31 170 ILE A C 1
ATOM 1304 O O . ILE A 1 170 ? 3.561 -5.793 10.32 1 95.31 170 ILE A O 1
ATOM 1308 N N . ALA A 1 171 ? 3.246 -7.477 11.758 1 95.56 171 ALA A N 1
ATOM 1309 C CA . ALA A 1 171 ? 3.225 -6.59 12.914 1 95.56 171 ALA A CA 1
ATOM 1310 C C . ALA A 1 171 ? 4.543 -5.832 13.047 1 95.56 171 ALA A C 1
ATOM 1312 O O . ALA A 1 171 ? 4.547 -4.633 13.328 1 95.56 171 ALA A O 1
ATOM 1313 N N . LEU A 1 172 ? 5.621 -6.438 12.797 1 93.88 172 LEU A N 1
ATOM 1314 C CA . LEU A 1 172 ? 6.945 -5.848 12.93 1 93.88 172 LEU A CA 1
ATOM 1315 C C . LEU A 1 172 ? 7.168 -4.766 11.883 1 93.88 172 LEU A C 1
ATOM 1317 O O . LEU A 1 172 ? 8.062 -3.926 12.031 1 93.88 172 LEU A O 1
ATOM 1321 N N . THR A 1 173 ? 6.34 -4.77 10.914 1 93.56 173 THR A N 1
ATOM 1322 C CA . THR A 1 173 ? 6.617 -3.859 9.812 1 93.56 173 THR A CA 1
ATOM 1323 C C . THR A 1 173 ? 5.531 -2.791 9.703 1 93.56 173 THR A C 1
ATOM 1325 O O . THR A 1 173 ? 5.719 -1.777 9.023 1 93.56 173 THR A O 1
ATOM 1328 N N . ALA A 1 174 ? 4.43 -2.93 10.367 1 95.31 174 ALA A N 1
ATOM 1329 C CA . ALA A 1 174 ? 3.258 -2.092 10.117 1 95.31 174 ALA A CA 1
ATOM 1330 C C . ALA A 1 174 ? 3.133 -0.997 11.18 1 95.31 174 ALA A C 1
ATOM 1332 O O . ALA A 1 174 ? 2.34 -0.066 11.023 1 95.31 174 ALA A O 1
ATOM 1333 N N . TRP A 1 175 ? 3.969 -0.883 12.148 1 95.81 175 TRP A N 1
ATOM 1334 C CA . TRP A 1 175 ? 3.762 -0.033 13.32 1 95.81 175 TRP A CA 1
ATOM 1335 C C . TRP A 1 175 ? 4.219 1.395 13.039 1 95.81 175 TRP A C 1
ATOM 1337 O O . TRP A 1 175 ? 3.717 2.344 13.648 1 95.81 175 TRP A O 1
ATOM 1347 N N . PRO A 1 176 ? 5.137 1.643 12.141 1 95.94 176 PRO A N 1
ATOM 1348 C CA . PRO A 1 176 ? 5.77 2.959 12.055 1 95.94 176 PRO A CA 1
ATOM 1349 C C . PRO A 1 176 ? 4.781 4.07 11.711 1 95.94 176 PRO A C 1
ATOM 1351 O O . PRO A 1 176 ? 4.82 5.145 12.32 1 95.94 176 PRO A O 1
ATOM 1354 N N . PRO A 1 177 ? 3.865 3.865 10.82 1 94.69 177 PRO A N 1
ATOM 1355 C CA . PRO A 1 177 ? 2.916 4.945 10.547 1 94.69 177 PRO A CA 1
ATOM 1356 C C . PRO A 1 177 ? 2.088 5.328 11.773 1 94.69 177 PRO A C 1
ATOM 1358 O O . PRO A 1 177 ? 1.729 6.496 11.938 1 94.69 177 PRO A O 1
ATOM 1361 N N . TYR A 1 178 ? 1.809 4.422 12.555 1 96.88 178 TYR A N 1
ATOM 1362 C CA . TYR A 1 178 ? 1.04 4.691 13.766 1 96.88 178 TYR A CA 1
ATOM 1363 C C . TYR A 1 178 ? 1.871 5.477 14.773 1 96.88 178 TYR A C 1
ATOM 1365 O O . TYR A 1 178 ? 1.351 6.348 15.477 1 96.88 178 TYR A O 1
ATOM 1373 N N . ALA A 1 179 ? 3.107 5.164 14.773 1 97.56 179 ALA A N 1
ATOM 1374 C CA . ALA A 1 179 ? 4.016 5.891 15.656 1 97.56 179 ALA A CA 1
ATOM 1375 C C . ALA A 1 179 ? 4.152 7.348 15.227 1 97.56 179 ALA A C 1
ATOM 1377 O O . ALA A 1 179 ? 4.121 8.258 16.062 1 97.56 179 ALA A O 1
ATOM 1378 N N . ARG A 1 180 ? 4.27 7.531 14 1 95.56 180 ARG A N 1
ATOM 1379 C CA . ARG A 1 180 ? 4.406 8.891 13.484 1 95.56 180 ARG A CA 1
ATOM 1380 C C . ARG A 1 180 ? 3.146 9.703 13.758 1 95.56 180 ARG A C 1
ATOM 1382 O O . ARG A 1 180 ? 3.227 10.898 14.07 1 95.56 180 ARG A O 1
ATOM 1389 N N . LEU A 1 181 ? 2.102 9.102 13.547 1 95.62 181 LEU A N 1
ATOM 1390 C CA . LEU A 1 181 ? 0.833 9.773 13.82 1 95.62 181 LEU A CA 1
ATOM 1391 C C . LEU A 1 181 ? 0.71 10.133 15.297 1 95.62 181 LEU A C 1
ATOM 1393 O O . LEU A 1 181 ? 0.368 11.266 15.633 1 95.62 181 LEU A O 1
ATOM 1397 N N . ALA A 1 182 ? 0.965 9.172 16.125 1 97.25 182 ALA A N 1
ATOM 1398 C CA . ALA A 1 182 ? 0.872 9.398 17.562 1 97.25 182 ALA A CA 1
ATOM 1399 C C . ALA A 1 182 ? 1.86 10.469 18.016 1 97.25 182 ALA A C 1
ATOM 1401 O O . ALA A 1 182 ? 1.546 11.289 18.891 1 97.25 182 ALA A O 1
ATOM 1402 N N . ARG A 1 183 ? 3.018 10.422 17.469 1 97.44 183 ARG A N 1
ATOM 1403 C CA . ARG A 1 183 ? 4.008 11.445 17.797 1 97.44 183 ARG A CA 1
ATOM 1404 C C . ARG A 1 183 ? 3.502 12.836 17.422 1 97.44 183 ARG A C 1
ATOM 1406 O O . ARG A 1 183 ? 3.6 13.766 18.234 1 97.44 183 ARG A O 1
ATOM 1413 N N . ALA A 1 184 ? 3.031 12.938 16.281 1 94.88 184 ALA A N 1
ATOM 1414 C CA . ALA A 1 184 ? 2.557 14.234 15.797 1 94.88 184 ALA A CA 1
ATOM 1415 C C . ALA A 1 184 ? 1.447 14.781 16.688 1 94.88 184 ALA A C 1
ATOM 1417 O O . ALA A 1 184 ? 1.442 15.961 17.031 1 94.88 184 ALA A O 1
ATOM 1418 N N . GLU A 1 185 ? 0.552 13.961 17.062 1 95.56 185 GLU A N 1
ATOM 1419 C CA . GLU A 1 185 ? -0.533 14.375 17.953 1 95.56 185 GLU A CA 1
ATOM 1420 C C . GLU A 1 185 ? -0.01 14.727 19.344 1 95.56 185 GLU A C 1
ATOM 1422 O O . GLU A 1 185 ? -0.451 15.703 19.953 1 95.56 185 GLU A O 1
ATOM 1427 N N . THR A 1 186 ? 0.874 13.93 19.75 1 97 186 THR A N 1
ATOM 1428 C CA . THR A 1 186 ? 1.433 14.133 21.078 1 97 186 THR A CA 1
ATOM 1429 C C . THR A 1 186 ? 2.143 15.484 21.172 1 97 186 THR A C 1
ATOM 1431 O O . THR A 1 186 ? 2.08 16.156 22.203 1 97 186 THR A O 1
ATOM 1434 N N . LEU A 1 187 ? 2.805 15.898 20.141 1 96.12 187 LEU A N 1
ATOM 1435 C CA . LEU A 1 187 ? 3.502 17.172 20.094 1 96.12 187 LEU A CA 1
ATOM 1436 C C . LEU A 1 187 ? 2.529 18.328 20.312 1 96.12 187 LEU A C 1
ATOM 1438 O O . LEU A 1 187 ? 2.891 19.359 20.891 1 96.12 187 LEU A O 1
ATOM 1442 N N . THR A 1 188 ? 1.371 18.141 19.875 1 94.38 188 THR A N 1
ATOM 1443 C CA . THR A 1 188 ? 0.347 19.172 20.047 1 94.38 188 THR A CA 1
ATOM 1444 C C . THR A 1 188 ? -0.302 19.062 21.422 1 94.38 188 THR A C 1
ATOM 1446 O O . THR A 1 188 ? -0.486 20.078 22.094 1 94.38 188 THR A O 1
ATOM 1449 N N . ILE A 1 189 ? -0.575 17.906 21.859 1 93.88 189 ILE A N 1
ATOM 1450 C CA . ILE A 1 189 ? -1.301 17.656 23.094 1 93.88 189 ILE A CA 1
ATOM 1451 C C . ILE A 1 189 ? -0.441 18.062 24.297 1 93.88 189 ILE A C 1
ATOM 1453 O O . ILE A 1 189 ? -0.951 18.594 25.281 1 93.88 189 ILE A O 1
ATOM 1457 N N . ARG A 1 190 ? 0.81 17.797 24.188 1 94.5 190 ARG A N 1
ATOM 1458 C CA . ARG A 1 190 ? 1.688 18.031 25.344 1 94.5 190 ARG A CA 1
ATOM 1459 C C . ARG A 1 190 ? 1.788 19.516 25.656 1 94.5 190 ARG A C 1
ATOM 1461 O O . ARG A 1 190 ? 2.195 19.891 26.766 1 94.5 190 ARG A O 1
ATOM 1468 N N . ARG A 1 191 ? 1.373 20.359 24.734 1 93.88 191 ARG A N 1
ATOM 1469 C CA . ARG A 1 191 ? 1.491 21.812 24.922 1 93.88 191 ARG A CA 1
ATOM 1470 C C . ARG A 1 191 ? 0.177 22.406 25.406 1 93.88 191 ARG A C 1
ATOM 1472 O O . ARG A 1 191 ? 0.083 23.625 25.609 1 93.88 191 ARG A O 1
ATOM 1479 N N . THR A 1 192 ? -0.753 21.609 25.625 1 93.31 192 THR A N 1
ATOM 1480 C CA . THR A 1 192 ? -2.053 22.094 26.062 1 93.31 192 THR A CA 1
ATOM 1481 C C . THR A 1 192 ? -2.027 22.453 27.547 1 93.31 192 THR A C 1
ATOM 1483 O O . THR A 1 192 ? -1.226 21.906 28.297 1 93.31 192 THR A O 1
ATOM 1486 N N . ASP A 1 193 ? -2.975 23.375 27.906 1 92.5 193 ASP A N 1
ATOM 1487 C CA . ASP A 1 193 ? -3.098 23.781 29.297 1 92.5 193 ASP A CA 1
ATOM 1488 C C . ASP A 1 193 ? -3.488 22.609 30.188 1 92.5 193 ASP A C 1
ATOM 1490 O O . ASP A 1 193 ? -3.086 22.547 31.359 1 92.5 193 ASP A O 1
ATOM 1494 N N . TYR A 1 194 ? -4.199 21.719 29.766 1 91.38 194 TYR A N 1
ATOM 1495 C CA . TYR A 1 194 ? -4.625 20.531 30.5 1 91.38 194 TYR A CA 1
ATOM 1496 C C . TYR A 1 194 ? -3.424 19.703 30.938 1 91.38 194 TYR A C 1
ATOM 1498 O O . TYR A 1 194 ? -3.334 19.297 32.094 1 91.38 194 TYR A O 1
ATOM 1506 N N . ILE A 1 195 ? -2.539 19.516 30.016 1 92.75 195 ILE A N 1
ATOM 1507 C CA . ILE A 1 195 ? -1.375 18.688 30.328 1 92.75 195 ILE A CA 1
ATOM 1508 C C . ILE A 1 195 ? -0.458 19.453 31.281 1 92.75 195 ILE A C 1
ATOM 1510 O O . ILE A 1 195 ? 0.14 18.844 32.188 1 92.75 195 ILE A O 1
ATOM 1514 N N . ALA A 1 196 ? -0.396 20.75 31.078 1 94.38 196 ALA A N 1
ATOM 1515 C CA . ALA A 1 196 ? 0.381 21.578 32 1 94.38 196 ALA A CA 1
ATOM 1516 C C . ALA A 1 196 ? -0.155 21.453 33.438 1 94.38 196 ALA A C 1
ATOM 1518 O O . ALA A 1 196 ? 0.619 21.344 34.375 1 94.38 196 ALA A O 1
ATOM 1519 N N . ALA A 1 197 ? -1.419 21.469 33.562 1 95 197 ALA A N 1
ATOM 1520 C CA . ALA A 1 197 ? -2.062 21.328 34.844 1 95 197 ALA A CA 1
ATOM 1521 C C . ALA A 1 197 ? -1.78 19.969 35.469 1 95 197 ALA A C 1
ATOM 1523 O O . ALA A 1 197 ? -1.54 19.859 36.688 1 95 197 ALA A O 1
ATOM 1524 N N . VAL A 1 198 ? -1.796 18.969 34.688 1 93.56 198 VAL A N 1
ATOM 1525 C CA . VAL A 1 198 ? -1.541 17.625 35.156 1 93.56 198 VAL A CA 1
ATOM 1526 C C . VAL A 1 198 ? -0.097 17.5 35.625 1 93.56 198 VAL A C 1
ATOM 1528 O O . VAL A 1 198 ? 0.171 16.891 36.688 1 93.56 198 VAL A O 1
ATOM 1531 N N . ARG A 1 199 ? 0.781 18.094 34.938 1 93.94 199 ARG A N 1
ATOM 1532 C CA . ARG A 1 199 ? 2.189 18.078 35.312 1 93.94 199 ARG A CA 1
ATOM 1533 C C . ARG A 1 199 ? 2.41 18.828 36.625 1 93.94 199 ARG A C 1
ATOM 1535 O O . ARG A 1 199 ? 3.188 18.375 37.469 1 93.94 199 ARG A O 1
ATOM 1542 N N . LEU A 1 200 ? 1.741 19.953 36.75 1 94.69 200 LEU A N 1
ATOM 1543 C CA . LEU A 1 200 ? 1.863 20.781 37.969 1 94.69 200 LEU A CA 1
ATOM 1544 C C . LEU A 1 200 ? 1.32 20.031 39.188 1 94.69 200 LEU A C 1
ATOM 1546 O O . LEU A 1 200 ? 1.718 20.312 40.312 1 94.69 200 LEU A O 1
ATOM 1550 N N . SER A 1 201 ? 0.431 19.094 38.938 1 94.94 201 SER A N 1
ATOM 1551 C CA . SER A 1 201 ? -0.146 18.297 40.031 1 94.94 201 SER A CA 1
ATOM 1552 C C . SER A 1 201 ? 0.815 17.203 40.469 1 94.94 201 SER A C 1
ATOM 1554 O O . SER A 1 201 ? 0.515 16.453 41.406 1 94.94 201 SER A O 1
ATOM 1556 N N . GLY A 1 202 ? 1.951 17.031 39.812 1 93.88 202 GLY A N 1
ATOM 1557 C CA . GLY A 1 202 ? 2.992 16.109 40.25 1 93.88 202 GLY A CA 1
ATOM 1558 C C . GLY A 1 202 ? 2.947 14.773 39.531 1 93.88 202 GLY A C 1
ATOM 1559 O O . GLY A 1 202 ? 3.559 13.797 40 1 93.88 202 GLY A O 1
ATOM 1560 N N . ALA A 1 203 ? 2.215 14.703 38.531 1 94.25 203 ALA A N 1
ATOM 1561 C CA . ALA A 1 203 ? 2.119 13.438 37.781 1 94.25 203 ALA A CA 1
ATOM 1562 C C . ALA A 1 203 ? 3.451 13.086 37.125 1 94.25 203 ALA A C 1
ATOM 1564 O O . ALA A 1 203 ? 4.141 13.961 36.594 1 94.25 203 ALA A O 1
ATOM 1565 N N . SER A 1 204 ? 3.771 11.844 37.219 1 95.44 204 SER A N 1
ATOM 1566 C CA . SER A 1 204 ? 4.98 11.367 36.562 1 95.44 204 SER A CA 1
ATOM 1567 C C . SER A 1 204 ? 4.812 11.359 35.062 1 95.44 204 SER A C 1
ATOM 1569 O O . SER A 1 204 ? 3.691 11.289 34.562 1 95.44 204 SER A O 1
ATOM 1571 N N . PRO A 1 205 ? 5.918 11.422 34.312 1 93.19 205 PRO A N 1
ATOM 1572 C CA . PRO A 1 205 ? 5.84 11.43 32.844 1 93.19 205 PRO A CA 1
ATOM 1573 C C . PRO A 1 205 ? 5.121 10.203 32.281 1 93.19 205 PRO A C 1
ATOM 1575 O O . PRO A 1 205 ? 4.355 10.312 31.312 1 93.19 205 PRO A O 1
ATOM 1578 N N . ILE A 1 206 ? 5.379 9.117 32.844 1 93 206 ILE A N 1
ATOM 1579 C CA . ILE A 1 206 ? 4.758 7.887 32.375 1 93 206 ILE A CA 1
ATOM 1580 C C . ILE A 1 206 ? 3.25 7.945 32.594 1 93 206 ILE A C 1
ATOM 1582 O O . ILE A 1 206 ? 2.465 7.484 31.781 1 93 206 ILE A O 1
ATOM 1586 N N . ARG A 1 207 ? 2.893 8.484 33.656 1 93.56 207 ARG A N 1
ATOM 1587 C CA . ARG A 1 207 ? 1.475 8.641 33.969 1 93.56 207 ARG A CA 1
ATOM 1588 C C . ARG A 1 207 ? 0.818 9.641 33.031 1 93.56 207 ARG A C 1
ATOM 1590 O O . ARG A 1 207 ? -0.308 9.43 32.562 1 93.56 207 ARG A O 1
ATOM 1597 N N . VAL A 1 208 ? 1.51 10.703 32.781 1 94.25 208 VAL A N 1
ATOM 1598 C CA . VAL A 1 208 ? 0.99 11.711 31.859 1 94.25 208 VAL A CA 1
ATOM 1599 C C . VAL A 1 208 ? 0.76 11.094 30.484 1 94.25 208 VAL A C 1
ATOM 1601 O O . VAL A 1 208 ? -0.303 11.273 29.891 1 94.25 208 VAL A O 1
ATOM 1604 N N . VAL A 1 209 ? 1.714 10.305 30.031 1 94.69 209 VAL A N 1
ATOM 1605 C CA . VAL A 1 209 ? 1.662 9.75 28.672 1 94.69 209 VAL A CA 1
ATOM 1606 C C . VAL A 1 209 ? 0.572 8.688 28.609 1 94.69 209 VAL A C 1
ATOM 1608 O O . VAL A 1 209 ? -0.28 8.719 27.703 1 94.69 209 VAL A O 1
ATOM 1611 N N . LEU A 1 210 ? 0.502 7.758 29.531 1 92.88 210 LEU A N 1
ATOM 1612 C CA . LEU A 1 210 ? -0.37 6.594 29.453 1 92.88 210 LEU A CA 1
ATOM 1613 C C . LEU A 1 210 ? -1.806 6.961 29.797 1 92.88 210 LEU A C 1
ATOM 1615 O O . LEU A 1 210 ? -2.752 6.422 29.219 1 92.88 210 LEU A O 1
ATOM 1619 N N . ARG A 1 211 ? -1.956 7.98 30.641 1 92.62 211 ARG A N 1
ATOM 1620 C CA . ARG A 1 211 ? -3.295 8.242 31.156 1 92.62 211 ARG A CA 1
ATOM 1621 C C . ARG A 1 211 ? -3.91 9.469 30.5 1 92.62 211 ARG A C 1
ATOM 1623 O O . ARG A 1 211 ? -5.133 9.602 30.438 1 92.62 211 ARG A O 1
ATOM 1630 N N . HIS A 1 212 ? -3.078 10.359 30.016 1 93.31 212 HIS A N 1
ATOM 1631 C CA . HIS A 1 212 ? -3.631 11.617 29.547 1 93.31 212 HIS A CA 1
ATOM 1632 C C . HIS A 1 212 ? -3.336 11.828 28.062 1 93.31 212 HIS A C 1
ATOM 1634 O O . HIS A 1 212 ? -4.23 12.18 27.281 1 93.31 212 HIS A O 1
ATOM 1640 N N . VAL A 1 213 ? -2.199 11.516 27.625 1 95.56 213 VAL A N 1
ATOM 1641 C CA . VAL A 1 213 ? -1.827 11.797 26.234 1 95.56 213 VAL A CA 1
ATOM 1642 C C . VAL A 1 213 ? -2.322 10.672 25.328 1 95.56 213 VAL A C 1
ATOM 1644 O O . VAL A 1 213 ? -3.031 10.914 24.359 1 95.56 213 VAL A O 1
ATOM 1647 N N . ALA A 1 214 ? -2.051 9.43 25.688 1 95.94 214 ALA A N 1
ATOM 1648 C CA . ALA A 1 214 ? -2.342 8.273 24.844 1 95.94 214 ALA A CA 1
ATOM 1649 C C . ALA A 1 214 ? -3.834 8.164 24.547 1 95.94 214 ALA A C 1
ATOM 1651 O O . ALA A 1 214 ? -4.234 7.961 23.406 1 95.94 214 ALA A O 1
ATOM 1652 N N . PRO A 1 215 ? -4.668 8.328 25.578 1 93.62 215 PRO A N 1
ATOM 1653 C CA . PRO A 1 215 ? -6.105 8.234 25.297 1 93.62 215 PRO A CA 1
ATOM 1654 C C . PRO A 1 215 ? -6.59 9.289 24.312 1 93.62 215 PRO A C 1
ATOM 1656 O O . PRO A 1 215 ? -7.547 9.055 23.578 1 93.62 215 PRO A O 1
ATOM 1659 N N . MET A 1 216 ? -5.957 10.406 24.25 1 93.06 216 MET A N 1
ATOM 1660 C CA . MET A 1 216 ? -6.355 11.484 23.344 1 93.06 216 MET A CA 1
ATOM 1661 C C . MET A 1 216 ? -5.941 11.18 21.922 1 93.06 216 MET A C 1
ATOM 1663 O O . MET A 1 216 ? -6.469 11.773 20.969 1 93.06 216 MET A O 1
ATOM 1667 N N . CYS A 1 217 ? -5.031 10.25 21.734 1 95.44 217 CYS A N 1
ATOM 1668 C CA . CYS A 1 217 ? -4.559 9.875 20.406 1 95.44 217 CYS A CA 1
ATOM 1669 C C . CYS A 1 217 ? -5.375 8.719 19.828 1 95.44 217 CYS A C 1
ATOM 1671 O O . CYS A 1 217 ? -5.27 8.406 18.656 1 95.44 217 CYS A O 1
ATOM 1673 N N . ILE A 1 218 ? -6.227 8.109 20.656 1 94 218 ILE A N 1
ATOM 1674 C CA . ILE A 1 218 ? -6.891 6.859 20.297 1 94 218 ILE A CA 1
ATOM 1675 C C . ILE A 1 218 ? -7.855 7.094 19.141 1 94 218 ILE A C 1
ATOM 1677 O O . ILE A 1 218 ? -7.91 6.301 18.203 1 94 218 ILE A O 1
ATOM 1681 N N . PRO A 1 219 ? -8.617 8.203 19.094 1 91.44 219 PRO A N 1
ATOM 1682 C CA . PRO A 1 219 ? -9.539 8.391 17.969 1 91.44 219 PRO A CA 1
ATOM 1683 C C . PRO A 1 219 ? -8.828 8.445 16.625 1 91.44 219 PRO A C 1
ATOM 1685 O O . PRO A 1 219 ? -9.234 7.758 15.68 1 91.44 219 PRO A O 1
ATOM 1688 N N . SER A 1 220 ? -7.727 9.219 16.562 1 93.19 220 SER A N 1
ATOM 1689 C CA . SER A 1 220 ? -6.973 9.32 15.32 1 93.19 220 SER A CA 1
ATOM 1690 C C . SER A 1 220 ? -6.324 7.988 14.953 1 93.19 220 SER A C 1
ATOM 1692 O O . SER A 1 220 ? -6.25 7.629 13.781 1 93.19 220 SER A O 1
ATOM 1694 N N . LEU A 1 221 ? -5.887 7.293 15.945 1 95.5 221 LEU A N 1
ATOM 1695 C CA . LEU A 1 221 ? -5.266 5.996 15.711 1 95.5 221 LEU A CA 1
ATOM 1696 C C . LEU A 1 221 ? -6.285 4.988 15.195 1 95.5 221 LEU A C 1
ATOM 1698 O O . LEU A 1 221 ? -5.969 4.172 14.32 1 95.5 221 LEU A O 1
ATOM 1702 N N . THR A 1 222 ? -7.473 5.035 15.773 1 93.75 222 THR A N 1
ATOM 1703 C CA . THR A 1 222 ? -8.523 4.109 15.367 1 93.75 222 THR A CA 1
ATOM 1704 C C . THR A 1 222 ? -8.875 4.309 13.898 1 93.75 222 THR A C 1
ATOM 1706 O O . THR A 1 222 ? -9.039 3.34 13.156 1 93.75 222 THR A O 1
ATOM 1709 N N . VAL A 1 223 ? -8.961 5.547 13.5 1 92.31 223 VAL A N 1
ATOM 1710 C CA . VAL A 1 223 ? -9.242 5.859 12.102 1 92.31 223 VAL A CA 1
ATOM 1711 C C . VAL A 1 223 ? -8.133 5.305 11.211 1 92.31 223 VAL A C 1
ATOM 1713 O O . VAL A 1 223 ? -8.406 4.609 10.227 1 92.31 223 VAL A O 1
ATOM 1716 N N . ARG A 1 224 ? -6.953 5.551 11.617 1 94.12 224 ARG A N 1
ATOM 1717 C CA . ARG A 1 224 ? -5.809 5.152 10.805 1 94.12 224 ARG A CA 1
ATOM 1718 C C . ARG A 1 224 ? -5.715 3.631 10.703 1 94.12 224 ARG A C 1
ATOM 1720 O O . ARG A 1 224 ? -5.445 3.092 9.625 1 94.12 224 ARG A O 1
ATOM 1727 N N . VAL A 1 225 ? -5.895 2.992 11.758 1 95 225 VAL A N 1
ATOM 1728 C CA . VAL A 1 225 ? -5.82 1.535 11.797 1 95 225 VAL A CA 1
ATOM 1729 C C . VAL A 1 225 ? -6.895 0.939 10.891 1 95 225 VAL A C 1
ATOM 1731 O O . VAL A 1 225 ? -6.637 -0.009 10.148 1 95 225 VAL A O 1
ATOM 1734 N N . THR A 1 226 ? -8.086 1.471 10.992 1 93.5 226 THR A N 1
ATOM 1735 C CA . THR A 1 226 ? -9.195 0.953 10.195 1 93.5 226 THR A CA 1
ATOM 1736 C C . THR A 1 226 ? -8.922 1.127 8.711 1 93.5 226 THR A C 1
ATOM 1738 O O . THR A 1 226 ? -9.195 0.226 7.91 1 93.5 226 THR A O 1
ATOM 1741 N N . LEU A 1 227 ? -8.367 2.23 8.359 1 90.38 227 LEU A N 1
ATOM 1742 C CA . LEU A 1 227 ? -8.047 2.494 6.965 1 90.38 227 LEU A CA 1
ATOM 1743 C C . LEU A 1 227 ? -6.91 1.595 6.488 1 90.38 227 LEU A C 1
ATOM 1745 O O . LEU A 1 227 ? -6.801 1.306 5.293 1 90.38 227 LEU A O 1
ATOM 1749 N N . ASP A 1 228 ? -6.133 1.1 7.434 1 93.62 228 ASP A N 1
ATOM 1750 C CA . ASP A 1 228 ? -4.953 0.305 7.105 1 93.62 228 ASP A CA 1
ATOM 1751 C C . ASP A 1 228 ? -5.297 -1.183 7.039 1 93.62 228 ASP A C 1
ATOM 1753 O O . ASP A 1 228 ? -4.488 -1.99 6.578 1 93.62 228 ASP A O 1
ATOM 1757 N N . MET A 1 229 ? -6.48 -1.535 7.453 1 94.12 229 MET A N 1
ATOM 1758 C CA . MET A 1 229 ? -6.871 -2.941 7.512 1 94.12 229 MET A CA 1
ATOM 1759 C C . MET A 1 229 ? -6.84 -3.572 6.121 1 94.12 229 MET A C 1
ATOM 1761 O O . MET A 1 229 ? -6.453 -4.73 5.973 1 94.12 229 MET A O 1
ATOM 1765 N N . ALA A 1 230 ? -7.281 -2.812 5.176 1 92 230 ALA A N 1
ATOM 1766 C CA . ALA A 1 230 ? -7.254 -3.322 3.807 1 92 230 ALA A CA 1
ATOM 1767 C C . ALA A 1 230 ? -5.84 -3.721 3.398 1 92 230 ALA A C 1
ATOM 1769 O O . ALA A 1 230 ? -5.633 -4.789 2.818 1 92 230 ALA A O 1
ATOM 1770 N N . SER A 1 231 ? -4.895 -2.885 3.689 1 91.12 231 SER A N 1
ATOM 1771 C CA . SER A 1 231 ? -3.502 -3.168 3.367 1 91.12 231 SER A CA 1
ATOM 1772 C C . SER A 1 231 ? -2.998 -4.395 4.125 1 91.12 231 SER A C 1
ATOM 1774 O O . SER A 1 231 ? -2.223 -5.188 3.588 1 91.12 231 SER A O 1
ATOM 1776 N N . ILE A 1 232 ? -3.389 -4.531 5.316 1 94.25 232 ILE A N 1
ATOM 1777 C CA . ILE A 1 232 ? -2.975 -5.668 6.137 1 94.25 232 ILE A CA 1
ATOM 1778 C C . ILE A 1 232 ? -3.57 -6.953 5.574 1 94.25 232 ILE A C 1
ATOM 1780 O O . ILE A 1 232 ? -2.889 -7.977 5.492 1 94.25 232 ILE A O 1
ATOM 1784 N N . ILE A 1 233 ? -4.82 -6.891 5.211 1 95.19 233 ILE A N 1
ATOM 1785 C CA . ILE A 1 233 ? -5.484 -8.039 4.613 1 95.19 233 ILE A CA 1
ATOM 1786 C C . ILE A 1 233 ? -4.742 -8.477 3.354 1 95.19 233 ILE A C 1
ATOM 1788 O O . ILE A 1 233 ? -4.438 -9.656 3.178 1 95.19 233 ILE A O 1
ATOM 1792 N N . LEU A 1 234 ? -4.43 -7.57 2.562 1 91.25 234 LEU A N 1
ATOM 1793 C CA . LEU A 1 234 ? -3.766 -7.867 1.298 1 91.25 234 LEU A CA 1
ATOM 1794 C C . LEU A 1 234 ? -2.357 -8.398 1.532 1 91.25 234 LEU A C 1
ATOM 1796 O O . LEU A 1 234 ? -1.899 -9.297 0.818 1 91.25 234 LEU A O 1
ATOM 1800 N N . THR A 1 235 ? -1.656 -7.809 2.506 1 91.06 235 THR A N 1
ATOM 1801 C CA . THR A 1 235 ? -0.323 -8.297 2.842 1 91.06 235 THR A CA 1
ATOM 1802 C C . THR A 1 235 ? -0.386 -9.727 3.373 1 91.06 235 THR A C 1
ATOM 1804 O O . THR A 1 235 ? 0.416 -10.57 2.982 1 91.06 235 THR A O 1
ATOM 1807 N N . ALA A 1 236 ? -1.348 -9.953 4.227 1 93.38 236 ALA A N 1
ATOM 1808 C CA . ALA A 1 236 ? -1.53 -11.305 4.754 1 93.38 236 ALA A CA 1
ATOM 1809 C C . ALA A 1 236 ? -1.861 -12.297 3.641 1 93.38 236 ALA A C 1
ATOM 1811 O O . ALA A 1 236 ? -1.281 -13.383 3.574 1 93.38 236 ALA A O 1
ATOM 1812 N N . ALA A 1 237 ? -2.797 -11.898 2.816 1 92.56 237 ALA A N 1
ATOM 1813 C CA . ALA A 1 237 ? -3.156 -12.734 1.675 1 92.56 237 ALA A CA 1
ATOM 1814 C C . ALA A 1 237 ? -1.957 -12.961 0.758 1 92.56 237 ALA A C 1
ATOM 1816 O O . ALA A 1 237 ? -1.782 -14.047 0.207 1 92.56 237 ALA A O 1
ATOM 1817 N N . GLY A 1 238 ? -1.182 -11.914 0.572 1 89.06 238 GLY A N 1
ATOM 1818 C CA . GLY A 1 238 ? 0.024 -12.023 -0.234 1 89.06 238 GLY A CA 1
ATOM 1819 C C . GLY A 1 238 ? 1.019 -13.023 0.316 1 89.06 238 GLY A C 1
ATOM 1820 O O . GLY A 1 238 ? 1.575 -13.828 -0.435 1 89.06 238 GLY A O 1
ATOM 1821 N N . LEU A 1 239 ? 1.261 -13 1.576 1 88.69 239 LEU A N 1
ATOM 1822 C CA . LEU A 1 239 ? 2.158 -13.953 2.213 1 88.69 239 LEU A CA 1
ATOM 1823 C C . LEU A 1 239 ? 1.619 -15.375 2.08 1 88.69 239 LEU A C 1
ATOM 1825 O O . LEU A 1 239 ? 2.379 -16.312 1.814 1 88.69 239 LEU A O 1
ATOM 1829 N N . GLY A 1 240 ? 0.312 -15.523 2.266 1 90.5 240 GLY A N 1
ATOM 1830 C CA . GLY A 1 240 ? -0.319 -16.812 2.047 1 90.5 240 GLY A CA 1
ATOM 1831 C C . GLY A 1 240 ? -0.198 -17.297 0.615 1 90.5 240 GLY A C 1
ATOM 1832 O O . GLY A 1 240 ? 0.086 -18.484 0.376 1 90.5 240 GLY A O 1
ATOM 1833 N N . PHE A 1 241 ? -0.446 -16.422 -0.26 1 87.06 241 PHE A N 1
ATOM 1834 C CA . PHE A 1 241 ? -0.331 -16.719 -1.682 1 87.06 241 PHE A CA 1
ATOM 1835 C C . PHE A 1 241 ? 1.073 -17.203 -2.02 1 87.06 241 PHE A C 1
ATOM 1837 O O . PHE A 1 241 ? 1.242 -18.109 -2.84 1 87.06 241 PHE A O 1
ATOM 1844 N N . LEU A 1 242 ? 2.107 -16.672 -1.35 1 83.25 242 LEU A N 1
ATOM 1845 C CA . LEU A 1 242 ? 3.502 -17 -1.619 1 83.25 242 LEU A CA 1
ATOM 1846 C C . LEU A 1 242 ? 3.938 -18.219 -0.817 1 83.25 242 LEU A C 1
ATOM 1848 O O . LEU A 1 242 ? 5.098 -18.625 -0.879 1 83.25 242 LEU A O 1
ATOM 1852 N N . GLY A 1 243 ? 3.035 -18.75 -0.023 1 86.56 243 GLY A N 1
ATOM 1853 C CA . GLY A 1 243 ? 3.328 -19.953 0.72 1 86.56 243 GLY A CA 1
ATOM 1854 C C . GLY A 1 243 ? 4.016 -19.688 2.047 1 86.56 243 GLY A C 1
ATOM 1855 O O . GLY A 1 243 ? 4.594 -20.609 2.643 1 86.56 243 GLY A O 1
ATOM 1856 N N . LEU A 1 244 ? 3.984 -18.438 2.48 1 87.62 244 LEU A N 1
ATOM 1857 C CA . LEU A 1 244 ? 4.688 -18.062 3.703 1 87.62 244 LEU A CA 1
ATOM 1858 C C . LEU A 1 244 ? 3.701 -17.75 4.82 1 87.62 244 LEU A C 1
ATOM 1860 O O . LEU A 1 244 ? 4.102 -17.297 5.902 1 87.62 244 LEU A O 1
ATOM 1864 N N . GLY A 1 245 ? 2.463 -17.875 4.547 1 90.44 245 GLY A N 1
ATOM 1865 C CA . GLY A 1 245 ? 1.411 -17.688 5.535 1 90.44 245 GLY A CA 1
ATOM 1866 C C . GLY A 1 245 ? 0.871 -19 6.078 1 90.44 245 GLY A C 1
ATOM 1867 O O . GLY A 1 245 ? 1.639 -19.859 6.488 1 90.44 245 GLY A O 1
ATOM 1868 N N . ALA A 1 246 ? -0.405 -19.141 6.051 1 92.44 246 ALA A N 1
ATOM 1869 C CA . ALA A 1 246 ? -1.038 -20.391 6.504 1 92.44 246 ALA A CA 1
ATOM 1870 C C . ALA A 1 246 ? -0.596 -21.578 5.656 1 92.44 246 ALA A C 1
ATOM 1872 O O . ALA A 1 246 ? -0.445 -21.453 4.438 1 92.44 246 ALA A O 1
ATOM 1873 N N . GLN A 1 247 ? -0.381 -22.656 6.352 1 92.75 247 GLN A N 1
ATOM 1874 C CA . GLN A 1 247 ? 0.068 -23.859 5.66 1 92.75 247 GLN A CA 1
ATOM 1875 C C . GLN A 1 247 ? -1.081 -24.844 5.473 1 92.75 247 GLN A C 1
ATOM 1877 O O . GLN A 1 247 ? -1.977 -24.938 6.316 1 92.75 247 GLN A O 1
ATOM 1882 N N . PRO A 1 248 ? -1.021 -25.578 4.312 1 89.81 248 PRO A N 1
ATOM 1883 C CA . PRO A 1 248 ? -2.02 -26.641 4.145 1 89.81 248 PRO A CA 1
ATOM 1884 C C . PRO A 1 248 ? -2.096 -27.578 5.348 1 89.81 248 PRO A C 1
ATOM 1886 O O . PRO A 1 248 ? -1.078 -27.844 5.992 1 89.81 248 PRO A O 1
ATOM 1889 N N . PRO A 1 249 ? -3.346 -27.969 5.801 1 93.38 249 PRO A N 1
ATOM 1890 C CA . PRO A 1 249 ? -4.602 -27.906 5.047 1 93.38 249 PRO A CA 1
ATOM 1891 C C . PRO A 1 249 ? -5.453 -26.703 5.41 1 93.38 249 PRO A C 1
ATOM 1893 O O . PRO A 1 249 ? -6.598 -26.594 4.969 1 93.38 249 PRO A O 1
ATOM 1896 N N . LEU A 1 250 ? -4.883 -25.781 6.172 1 93.31 250 LEU A N 1
ATOM 1897 C CA . LEU A 1 250 ? -5.641 -24.625 6.637 1 93.31 250 LEU A CA 1
ATOM 1898 C C . LEU A 1 250 ? -6.109 -23.766 5.465 1 93.31 250 LEU A C 1
ATOM 1900 O O . LEU A 1 250 ? -5.309 -23.391 4.609 1 93.31 250 LEU A O 1
ATOM 1904 N N . PRO A 1 251 ? -7.41 -23.5 5.531 1 95.44 251 PRO A N 1
ATOM 1905 C CA . PRO A 1 251 ? -7.914 -22.641 4.461 1 95.44 251 PRO A CA 1
ATOM 1906 C C . PRO A 1 251 ? -7.727 -21.156 4.762 1 95.44 251 PRO A C 1
ATOM 1908 O O . PRO A 1 251 ? -8.344 -20.625 5.691 1 95.44 251 PRO A O 1
ATOM 1911 N N . GLU A 1 252 ? -6.797 -20.5 4.262 1 96.38 252 GLU A N 1
ATOM 1912 C CA . GLU A 1 252 ? -6.621 -19.062 4.238 1 96.38 252 GLU A CA 1
ATOM 1913 C C . GLU A 1 252 ? -6.875 -18.5 2.844 1 96.38 252 GLU A C 1
ATOM 1915 O O . GLU A 1 252 ? -6.543 -19.125 1.84 1 96.38 252 GLU A O 1
ATOM 1920 N N . TRP A 1 253 ? -7.578 -17.391 2.824 1 97.12 253 TRP A N 1
ATOM 1921 C CA . TRP A 1 253 ? -8.078 -16.906 1.542 1 97.12 253 TRP A CA 1
ATOM 1922 C C . TRP A 1 253 ? -6.941 -16.734 0.542 1 97.12 253 TRP A C 1
ATOM 1924 O O . TRP A 1 253 ? -7.09 -17.062 -0.64 1 97.12 253 TRP A O 1
ATOM 1934 N N . GLY A 1 254 ? -5.812 -16.219 0.991 1 93.81 254 GLY A N 1
ATOM 1935 C CA . GLY A 1 254 ? -4.668 -16.078 0.109 1 93.81 254 GLY A CA 1
ATOM 1936 C C . GLY A 1 254 ? -4.125 -17.406 -0.382 1 93.81 254 GLY A C 1
ATOM 1937 O O . GLY A 1 254 ? -3.797 -17.547 -1.562 1 93.81 254 GLY A O 1
ATOM 1938 N N . THR A 1 255 ? -4.008 -18.391 0.453 1 93.94 255 THR A N 1
ATOM 1939 C CA . THR A 1 255 ? -3.531 -19.719 0.081 1 93.94 255 THR A CA 1
ATOM 1940 C C . THR A 1 255 ? -4.527 -20.406 -0.845 1 93.94 255 THR A C 1
ATOM 1942 O O . THR A 1 255 ? -4.133 -21.156 -1.735 1 93.94 255 THR A O 1
ATOM 1945 N N . MET A 1 256 ? -5.824 -20.141 -0.592 1 95.81 256 MET A N 1
ATOM 1946 C CA . MET A 1 256 ? -6.855 -20.719 -1.45 1 95.81 256 MET A CA 1
ATOM 1947 C C . MET A 1 256 ? -6.703 -20.234 -2.887 1 95.81 256 MET A C 1
ATOM 1949 O O . MET A 1 256 ? -6.918 -21 -3.83 1 95.81 256 MET A O 1
ATOM 1953 N N . ILE A 1 257 ? -6.336 -19 -3.02 1 92.44 257 ILE A N 1
ATOM 1954 C CA . ILE A 1 257 ? -6.117 -18.469 -4.355 1 92.44 257 ILE A CA 1
ATOM 1955 C C . ILE A 1 257 ? -4.867 -19.094 -4.969 1 92.44 257 ILE A C 1
ATOM 1957 O O . ILE A 1 257 ? -4.863 -19.453 -6.145 1 92.44 257 ILE A O 1
ATOM 1961 N N . ALA A 1 258 ? -3.801 -19.266 -4.199 1 87.69 258 ALA A N 1
ATOM 1962 C CA . ALA A 1 258 ? -2.512 -19.781 -4.664 1 87.69 258 ALA A CA 1
ATOM 1963 C C . ALA A 1 258 ? -2.654 -21.172 -5.277 1 87.69 258 ALA A C 1
ATOM 1965 O O . ALA A 1 258 ? -2.098 -21.438 -6.34 1 87.69 258 ALA A O 1
ATOM 1966 N N . THR A 1 259 ? -3.414 -22 -4.672 1 88.75 259 THR A N 1
ATOM 1967 C CA . THR A 1 259 ? -3.535 -23.391 -5.121 1 88.75 259 THR A CA 1
ATOM 1968 C C . THR A 1 259 ? -4.484 -23.484 -6.312 1 88.75 259 THR A C 1
ATOM 1970 O O . THR A 1 259 ? -4.367 -24.391 -7.129 1 88.75 259 THR A O 1
ATOM 1973 N N . ALA A 1 260 ? -5.355 -22.516 -6.422 1 91.06 260 ALA A N 1
ATOM 1974 C CA . ALA A 1 260 ? -6.414 -22.609 -7.418 1 91.06 260 ALA A CA 1
ATOM 1975 C C . ALA A 1 260 ? -6.086 -21.781 -8.648 1 91.06 260 ALA A C 1
ATOM 1977 O O . ALA A 1 260 ? -6.762 -21.875 -9.68 1 91.06 260 ALA A O 1
ATOM 1978 N N . ARG A 1 261 ? -5.043 -20.984 -8.633 1 82 261 ARG A N 1
ATOM 1979 C CA . ARG A 1 261 ? -4.77 -20.016 -9.68 1 82 261 ARG A CA 1
ATOM 1980 C C . ARG A 1 261 ? -4.562 -20.719 -11.023 1 82 261 ARG A C 1
ATOM 1982 O O . ARG A 1 261 ? -4.898 -20.156 -12.078 1 82 261 ARG A O 1
ATOM 1989 N N . ARG A 1 262 ? -4.035 -21.922 -11.023 1 81.19 262 ARG A N 1
ATOM 1990 C CA . ARG A 1 262 ? -3.734 -22.641 -12.258 1 81.19 262 ARG A CA 1
ATOM 1991 C C . ARG A 1 262 ? -5.012 -23.047 -12.984 1 81.19 262 ARG A C 1
ATOM 1993 O O . ARG A 1 262 ? -4.984 -23.375 -14.172 1 81.19 262 ARG A O 1
ATOM 2000 N N . PHE A 1 263 ? -6.113 -22.984 -12.32 1 88.19 263 PHE A N 1
ATOM 2001 C CA . PHE A 1 263 ? -7.371 -23.438 -12.891 1 88.19 263 PHE A CA 1
ATOM 2002 C C . PHE A 1 263 ? -8.25 -22.266 -13.289 1 88.19 263 PHE A C 1
ATOM 2004 O O . PHE A 1 263 ? -9.422 -22.438 -13.617 1 88.19 263 PHE A O 1
ATOM 2011 N N . VAL A 1 264 ? -7.719 -21.094 -13.312 1 82.5 264 VAL A N 1
ATOM 2012 C CA . VAL A 1 264 ? -8.492 -19.859 -13.445 1 82.5 264 VAL A CA 1
ATOM 2013 C C . VAL A 1 264 ? -9.148 -19.812 -14.828 1 82.5 264 VAL A C 1
ATOM 2015 O O . VAL A 1 264 ? -10.242 -19.266 -14.984 1 82.5 264 VAL A O 1
ATOM 2018 N N . LEU A 1 265 ? -8.609 -20.453 -15.836 1 81.12 265 LEU A N 1
ATOM 2019 C CA . LEU A 1 265 ? -9.133 -20.391 -17.188 1 81.12 265 LEU A CA 1
ATOM 2020 C C . LEU A 1 265 ? -10.328 -21.312 -17.375 1 81.12 265 LEU A C 1
ATOM 2022 O O . LEU A 1 265 ? -11.289 -20.984 -18.062 1 81.12 265 LEU A O 1
ATOM 2026 N N . GLU A 1 266 ? -10.32 -22.422 -16.75 1 89.06 266 GLU A N 1
ATOM 2027 C CA . GLU A 1 266 ? -11.367 -23.406 -16.938 1 89.06 266 GLU A CA 1
ATOM 2028 C C . GLU A 1 266 ? -12.367 -23.375 -15.781 1 89.06 266 GLU A C 1
ATOM 2030 O O . GLU A 1 266 ? -13.578 -23.453 -16 1 89.06 266 GLU A O 1
ATOM 2035 N N . GLN A 1 267 ? -11.828 -23.312 -14.594 1 92.62 267 GLN A N 1
ATOM 2036 C CA . GLN A 1 267 ? -12.648 -23.281 -13.391 1 92.62 267 GLN A CA 1
ATOM 2037 C C . GLN A 1 267 ? -12.438 -21.984 -12.617 1 92.62 267 GLN A C 1
ATOM 2039 O O . GLN A 1 267 ? -12.023 -22.016 -11.461 1 92.62 267 GLN A O 1
ATOM 2044 N N . TRP A 1 268 ? -12.922 -20.875 -13.18 1 88.06 268 TRP A N 1
ATOM 2045 C CA . TRP A 1 268 ? -12.617 -19.531 -12.719 1 88.06 268 TRP A CA 1
ATOM 2046 C C . TRP A 1 268 ? -13.188 -19.297 -11.328 1 88.06 268 TRP A C 1
ATOM 2048 O O . TRP A 1 268 ? -12.648 -18.5 -10.555 1 88.06 268 TRP A O 1
ATOM 2058 N N . TRP A 1 269 ? -14.203 -19.922 -10.961 1 90.44 269 TRP A N 1
ATOM 2059 C CA . TRP A 1 269 ? -14.898 -19.625 -9.711 1 90.44 269 TRP A CA 1
ATOM 2060 C C . TRP A 1 269 ? -14.07 -20.094 -8.516 1 90.44 269 TRP A C 1
ATOM 2062 O O . TRP A 1 269 ? -14.203 -19.547 -7.414 1 90.44 269 TRP A O 1
ATOM 2072 N N . VAL A 1 270 ? -13.188 -21.047 -8.703 1 92.88 270 VAL A N 1
ATOM 2073 C CA . VAL A 1 270 ? -12.438 -21.609 -7.59 1 92.88 270 VAL A CA 1
ATOM 2074 C C . VAL A 1 270 ? -11.461 -20.562 -7.043 1 92.88 270 VAL A C 1
ATOM 2076 O O . VAL A 1 270 ? -11.469 -20.266 -5.844 1 92.88 270 VAL A O 1
ATOM 2079 N N . PRO A 1 271 ? -10.672 -19.922 -7.91 1 91.12 271 PRO A N 1
ATOM 2080 C CA . PRO A 1 271 ? -9.773 -18.906 -7.367 1 91.12 271 PRO A CA 1
ATOM 2081 C C . PRO A 1 271 ? -10.461 -17.562 -7.168 1 91.12 271 PRO A C 1
ATOM 2083 O O . PRO A 1 271 ? -10.031 -16.766 -6.336 1 91.12 271 PRO A O 1
ATOM 2086 N N . VAL A 1 272 ? -11.539 -17.297 -7.789 1 91.88 272 VAL A N 1
ATOM 2087 C CA . VAL A 1 272 ? -12.18 -15.992 -7.785 1 91.88 272 VAL A CA 1
ATOM 2088 C C . VAL A 1 272 ? -12.961 -15.797 -6.492 1 91.88 272 VAL A C 1
ATOM 2090 O O . VAL A 1 272 ? -13.023 -14.695 -5.949 1 91.88 272 VAL A O 1
ATOM 2093 N N . ILE A 1 273 ? -13.492 -16.828 -5.961 1 95.5 273 ILE A N 1
ATOM 2094 C CA . ILE A 1 273 ? -14.367 -16.75 -4.797 1 95.5 273 ILE A CA 1
ATOM 2095 C C . ILE A 1 273 ? -13.586 -16.234 -3.592 1 95.5 273 ILE A C 1
ATOM 2097 O O . ILE A 1 273 ? -13.977 -15.258 -2.959 1 95.5 273 ILE A O 1
ATOM 2101 N N . PRO A 1 274 ? -12.422 -16.844 -3.258 1 96.19 274 PRO A N 1
ATOM 2102 C CA . PRO A 1 274 ? -11.656 -16.25 -2.166 1 96.19 274 PRO A CA 1
ATOM 2103 C C . PRO A 1 274 ? -11.148 -14.844 -2.498 1 96.19 274 PRO A C 1
ATOM 2105 O O . PRO A 1 274 ? -11.008 -14.008 -1.602 1 96.19 274 PRO A O 1
ATOM 2108 N N . GLY A 1 275 ? -10.922 -14.594 -3.736 1 93.69 275 GLY A N 1
ATOM 2109 C CA . GLY A 1 275 ? -10.57 -13.25 -4.164 1 93.69 275 GLY A CA 1
ATOM 2110 C C . GLY A 1 275 ? -11.656 -12.227 -3.877 1 93.69 275 GLY A C 1
ATOM 2111 O O . GLY A 1 275 ? -11.367 -11.125 -3.416 1 93.69 275 GLY A O 1
ATOM 2112 N N . ILE A 1 276 ? -12.852 -12.594 -4.141 1 94.75 276 ILE A N 1
ATOM 2113 C CA . ILE A 1 276 ? -14 -11.742 -3.861 1 94.75 276 ILE A CA 1
ATOM 2114 C C . ILE A 1 276 ? -14.109 -11.5 -2.357 1 94.75 276 ILE A C 1
ATOM 2116 O O . ILE A 1 276 ? -14.414 -10.391 -1.921 1 94.75 276 ILE A O 1
ATOM 2120 N N . ALA A 1 277 ? -13.867 -12.539 -1.621 1 97 277 ALA A N 1
ATOM 2121 C CA . ALA A 1 277 ? -13.906 -12.391 -0.168 1 97 277 ALA A CA 1
ATOM 2122 C C . ALA A 1 277 ? -12.883 -11.367 0.309 1 97 277 ALA A C 1
ATOM 2124 O O . ALA A 1 277 ? -13.195 -10.508 1.137 1 97 277 ALA A O 1
ATOM 2125 N N . ILE A 1 278 ? -11.68 -11.438 -0.208 1 96.31 278 ILE A N 1
ATOM 2126 C CA . ILE A 1 278 ? -10.625 -10.492 0.134 1 96.31 278 ILE A CA 1
ATOM 2127 C C . ILE A 1 278 ? -11.031 -9.078 -0.28 1 96.31 278 ILE A C 1
ATOM 2129 O O . ILE A 1 278 ? -10.867 -8.133 0.487 1 96.31 278 ILE A O 1
ATOM 2133 N N . PHE A 1 279 ? -11.609 -8.992 -1.47 1 94.94 279 PHE A N 1
ATOM 2134 C CA . PHE A 1 279 ? -12.039 -7.703 -2.004 1 94.94 279 PHE A CA 1
ATOM 2135 C C . PHE A 1 279 ? -13.125 -7.09 -1.131 1 94.94 279 PHE A C 1
ATOM 2137 O O . PHE A 1 279 ? -13.031 -5.922 -0.746 1 94.94 279 PHE A O 1
ATOM 2144 N N . VAL A 1 280 ? -14.109 -7.812 -0.834 1 96.88 280 VAL A N 1
ATOM 2145 C CA . VAL A 1 280 ? -15.258 -7.344 -0.056 1 96.88 280 VAL A CA 1
ATOM 2146 C C . VAL A 1 280 ? -14.797 -6.934 1.341 1 96.88 280 VAL A C 1
ATOM 2148 O O . VAL A 1 280 ? -15.18 -5.875 1.844 1 96.88 280 VAL A O 1
ATOM 2151 N N . ALA A 1 281 ? -13.969 -7.746 1.972 1 97.06 281 ALA A N 1
ATOM 2152 C CA . ALA A 1 281 ? -13.445 -7.426 3.297 1 97.06 281 ALA A CA 1
ATOM 2153 C C . ALA A 1 281 ? -12.641 -6.129 3.268 1 97.06 281 ALA A C 1
ATOM 2155 O O . ALA A 1 281 ? -12.852 -5.238 4.098 1 97.06 281 ALA A O 1
ATOM 2156 N N . SER A 1 282 ? -11.758 -6.023 2.314 1 95.75 282 SER A N 1
ATOM 2157 C CA . SER A 1 282 ? -10.906 -4.844 2.189 1 95.75 282 SER A CA 1
ATOM 2158 C C . SER A 1 282 ? -11.734 -3.588 1.935 1 95.75 282 SER A C 1
ATOM 2160 O O . SER A 1 282 ? -11.5 -2.547 2.547 1 95.75 282 SER A O 1
ATOM 2162 N N . LEU A 1 283 ? -12.672 -3.703 1.049 1 94.69 283 LEU A N 1
ATOM 2163 C CA . LEU A 1 283 ? -13.547 -2.58 0.729 1 94.69 283 LEU A CA 1
ATOM 2164 C C . LEU A 1 283 ? -14.367 -2.164 1.945 1 94.69 283 LEU A C 1
ATOM 2166 O O . LEU A 1 283 ? -14.516 -0.97 2.217 1 94.69 283 LEU A O 1
ATOM 2170 N N . ALA A 1 284 ? -14.875 -3.127 2.588 1 97.12 284 ALA A N 1
ATOM 2171 C CA . ALA A 1 284 ? -15.703 -2.859 3.76 1 97.12 284 ALA A CA 1
ATOM 2172 C C . ALA A 1 284 ? -14.922 -2.088 4.82 1 97.12 284 ALA A C 1
ATOM 2174 O O . ALA A 1 284 ? -15.43 -1.115 5.387 1 97.12 284 ALA A O 1
ATOM 2175 N N . PHE A 1 285 ? -13.734 -2.465 5.09 1 95.88 285 PHE A N 1
ATOM 2176 C CA . PHE A 1 285 ? -12.922 -1.774 6.086 1 95.88 285 PHE A CA 1
ATOM 2177 C C . PHE A 1 285 ? -12.555 -0.373 5.609 1 95.88 285 PHE A C 1
ATOM 2179 O O . PHE A 1 285 ? -12.469 0.558 6.41 1 95.88 285 PHE A O 1
ATOM 2186 N N . ASN A 1 286 ? -12.312 -0.232 4.336 1 93.75 286 ASN A N 1
ATOM 2187 C CA . ASN A 1 286 ? -12.039 1.098 3.803 1 93.75 286 ASN A CA 1
ATOM 2188 C C . ASN A 1 286 ? -13.227 2.035 3.992 1 93.75 286 ASN A C 1
ATOM 2190 O O . ASN A 1 286 ? -13.062 3.186 4.398 1 93.75 286 ASN A O 1
ATOM 2194 N N . LEU A 1 287 ? -14.383 1.502 3.688 1 94.31 287 LEU A N 1
ATOM 2195 C CA . LEU A 1 287 ? -15.594 2.303 3.85 1 94.31 287 LEU A CA 1
ATOM 2196 C C . LEU A 1 287 ? -15.82 2.643 5.316 1 94.31 287 LEU A C 1
ATOM 2198 O O . LEU A 1 287 ? -16.203 3.771 5.645 1 94.31 287 LEU A O 1
ATOM 2202 N N . LEU A 1 288 ? -15.578 1.682 6.105 1 94.69 288 LEU A N 1
ATOM 2203 C CA . LEU A 1 288 ? -15.711 1.887 7.543 1 94.69 288 LEU A CA 1
ATOM 2204 C C . LEU A 1 288 ? -14.734 2.951 8.031 1 94.69 288 LEU A C 1
ATOM 2206 O O . LEU A 1 288 ? -15.109 3.842 8.797 1 94.69 288 LEU A O 1
ATOM 2210 N N . GLY A 1 289 ? -13.539 2.828 7.645 1 93.19 289 GLY A N 1
ATOM 2211 C CA . GLY A 1 289 ? -12.523 3.795 8.031 1 93.19 289 GLY A CA 1
ATOM 2212 C C . GLY A 1 289 ? -12.844 5.207 7.59 1 93.19 289 GLY A C 1
ATOM 2213 O O . GLY A 1 289 ? -12.656 6.16 8.344 1 93.19 289 GLY A O 1
ATOM 2214 N N . ASP A 1 290 ? -13.312 5.355 6.395 1 89.94 290 ASP A N 1
ATOM 2215 C CA . ASP A 1 290 ? -13.711 6.664 5.883 1 89.94 290 ASP A CA 1
ATOM 2216 C C . ASP A 1 290 ? -14.859 7.25 6.703 1 89.94 290 ASP A C 1
ATOM 2218 O O . ASP A 1 290 ? -14.875 8.445 6.996 1 89.94 290 ASP A O 1
ATOM 2222 N N . GLY A 1 291 ? -15.766 6.426 7.004 1 90.75 291 GLY A N 1
ATOM 2223 C CA . GLY A 1 291 ? -16.859 6.867 7.855 1 90.75 291 GLY A CA 1
ATOM 2224 C C . GLY A 1 291 ? -16.406 7.332 9.227 1 90.75 291 GLY A C 1
ATOM 2225 O O . GLY A 1 291 ? -16.875 8.352 9.734 1 90.75 291 GLY A O 1
ATOM 2226 N N . LEU A 1 292 ? -15.508 6.621 9.797 1 91.62 292 LEU A N 1
ATOM 2227 C CA . LEU A 1 292 ? -14.961 6.992 11.102 1 91.62 292 LEU A CA 1
ATOM 2228 C C . LEU A 1 292 ? -14.195 8.305 11.008 1 91.62 292 LEU A C 1
ATOM 2230 O O . LEU A 1 292 ? -14.273 9.141 11.914 1 91.62 292 LEU A O 1
ATOM 2234 N N . ARG A 1 293 ? -13.469 8.367 9.945 1 87.69 293 ARG A N 1
ATOM 2235 C CA . ARG A 1 293 ? -12.719 9.602 9.734 1 87.69 293 ARG A CA 1
ATOM 2236 C C . ARG A 1 293 ? -13.648 10.812 9.672 1 87.69 293 ARG A C 1
ATOM 2238 O O . ARG A 1 293 ? -13.352 11.852 10.258 1 87.69 293 ARG A O 1
ATOM 2245 N N . ASP A 1 294 ? -14.734 10.727 9.047 1 84.62 294 ASP A N 1
ATOM 2246 C CA . ASP A 1 294 ? -15.703 11.812 8.898 1 84.62 294 ASP A CA 1
ATOM 2247 C C . ASP A 1 294 ? -16.281 12.227 10.25 1 84.62 294 ASP A C 1
ATOM 2249 O O . ASP A 1 294 ? -16.516 13.406 10.484 1 84.62 294 ASP A O 1
ATOM 2253 N N . VAL A 1 295 ? -16.422 11.289 11.094 1 85.31 295 VAL A N 1
ATOM 2254 C CA . VAL A 1 295 ? -17.094 11.555 12.359 1 85.31 295 VAL A CA 1
ATOM 2255 C C . VAL A 1 295 ? -16.078 12.047 13.391 1 85.31 295 VAL A C 1
ATOM 2257 O O . VAL A 1 295 ? -16.406 12.867 14.25 1 85.31 295 VAL A O 1
ATOM 2260 N N . LEU A 1 296 ? -14.867 11.562 13.305 1 81.25 296 LEU A N 1
ATOM 2261 C CA . LEU A 1 296 ? -13.875 11.867 14.336 1 81.25 296 LEU A CA 1
ATOM 2262 C C . LEU A 1 296 ? -13.023 13.062 13.938 1 81.25 296 LEU A C 1
ATOM 2264 O O . LEU A 1 296 ? -12.305 13.625 14.773 1 81.25 296 LEU A O 1
ATOM 2268 N N . ASP A 1 297 ? -13.008 13.32 12.641 1 67.5 297 ASP A N 1
ATOM 2269 C CA . ASP A 1 297 ? -12.273 14.508 12.219 1 67.5 297 ASP A CA 1
ATOM 2270 C C . ASP A 1 297 ? -12.953 15.773 12.727 1 67.5 297 ASP A C 1
ATOM 2272 O O . ASP A 1 297 ? -14.102 16.062 12.375 1 67.5 297 ASP A O 1
ATOM 2276 N N . PRO A 1 298 ? -12.305 16.453 13.68 1 55.88 298 PRO A N 1
ATOM 2277 C CA . PRO A 1 298 ? -12.883 17.656 14.25 1 55.88 298 PRO A CA 1
ATOM 2278 C C . PRO A 1 298 ? -13.125 18.75 13.211 1 55.88 298 PRO A C 1
ATOM 2280 O O . PRO A 1 298 ? -13.945 19.656 13.43 1 55.88 298 PRO A O 1
ATOM 2283 N N . LYS A 1 299 ? -12.234 18.75 12.203 1 51.69 299 LYS A N 1
ATOM 2284 C CA . LYS A 1 299 ? -12.367 19.859 11.258 1 51.69 299 LYS A CA 1
ATOM 2285 C C . LYS A 1 299 ? -13.641 19.719 10.43 1 51.69 299 LYS A C 1
ATOM 2287 O O . LYS A 1 299 ? -14.047 20.656 9.742 1 51.69 299 LYS A O 1
ATOM 2292 N N . GLN A 1 300 ? -14.18 18.609 10.43 1 44.44 300 GLN A N 1
ATOM 2293 C CA . GLN A 1 300 ? -15.414 18.438 9.68 1 44.44 300 GLN A CA 1
ATOM 2294 C C . GLN A 1 300 ? -16.641 18.766 10.539 1 44.44 300 GLN A C 1
ATOM 2296 O O . GLN A 1 300 ? -17.766 18.75 10.047 1 44.44 300 GLN A O 1
ATOM 2301 N N . ARG A 1 301 ? -16.391 19.031 11.805 1 41.72 301 ARG A N 1
ATOM 2302 C CA . ARG A 1 301 ? -17.516 19.484 12.617 1 41.72 301 ARG A CA 1
ATOM 2303 C C . ARG A 1 301 ? -17.609 21.016 12.594 1 41.72 301 ARG A C 1
ATOM 2305 O O . ARG A 1 301 ? -16.609 21.703 12.477 1 41.72 301 ARG A O 1
ATOM 2312 N N . MET B 1 1 ? 30.578 35.562 -21.438 1 32.75 1 MET B N 1
ATOM 2313 C CA . MET B 1 1 ? 29.594 36.188 -20.562 1 32.75 1 MET B CA 1
ATOM 2314 C C . MET B 1 1 ? 28.625 35.156 -20 1 32.75 1 MET B C 1
ATOM 2316 O O . MET B 1 1 ? 27.781 35.469 -19.156 1 32.75 1 MET B O 1
ATOM 2320 N N . THR B 1 2 ? 28.422 34.062 -20.766 1 40.28 2 THR B N 1
ATOM 2321 C CA . THR B 1 2 ? 27.484 32.969 -20.438 1 40.28 2 THR B CA 1
ATOM 2322 C C . THR B 1 2 ? 28 32.156 -19.266 1 40.28 2 THR B C 1
ATOM 2324 O O . THR B 1 2 ? 27.25 31.406 -18.641 1 40.28 2 THR B O 1
ATOM 2327 N N . ALA B 1 3 ? 29.25 31.922 -19.188 1 45 3 ALA B N 1
ATOM 2328 C CA . ALA B 1 3 ? 29.906 31.078 -18.188 1 45 3 ALA B CA 1
ATOM 2329 C C . ALA B 1 3 ? 29.781 31.672 -16.797 1 45 3 ALA B C 1
ATOM 2331 O O . ALA B 1 3 ? 30.047 30.984 -15.797 1 45 3 ALA B O 1
ATOM 2332 N N . LYS B 1 4 ? 29.828 32.906 -16.547 1 47.66 4 LYS B N 1
ATOM 2333 C CA . LYS B 1 4 ? 29.734 33.656 -15.297 1 47.66 4 LYS B CA 1
ATOM 2334 C C . LYS B 1 4 ? 28.375 33.438 -14.625 1 47.66 4 LYS B C 1
ATOM 2336 O O . LYS B 1 4 ? 28.188 33.812 -13.477 1 47.66 4 LYS B O 1
ATOM 2341 N N . THR B 1 5 ? 27.281 33.031 -15.367 1 52.59 5 THR B N 1
ATOM 2342 C CA . THR B 1 5 ? 25.859 33.062 -15.055 1 52.59 5 THR B CA 1
ATOM 2343 C C . THR B 1 5 ? 25.484 31.906 -14.125 1 52.59 5 THR B C 1
ATOM 2345 O O . THR B 1 5 ? 24.484 31.984 -13.398 1 52.59 5 THR B O 1
ATOM 2348 N N . PHE B 1 6 ? 26.172 30.719 -14.156 1 59.06 6 PHE B N 1
ATOM 2349 C CA . PHE B 1 6 ? 25.75 29.656 -13.258 1 59.06 6 PHE B CA 1
ATOM 2350 C C . PHE B 1 6 ? 26.781 29.438 -12.156 1 59.06 6 PHE B C 1
ATOM 2352 O O . PHE B 1 6 ? 27 28.312 -11.703 1 59.06 6 PHE B O 1
ATOM 2359 N N . SER B 1 7 ? 27.516 30.453 -11.828 1 59.41 7 SER B N 1
ATOM 2360 C CA . SER B 1 7 ? 28.469 30.312 -10.742 1 59.41 7 SER B CA 1
ATOM 2361 C C . SER B 1 7 ? 27.766 30.172 -9.398 1 59.41 7 SER B C 1
ATOM 2363 O O . SER B 1 7 ? 26.625 30.625 -9.242 1 59.41 7 SER B O 1
ATOM 2365 N N . ARG B 1 8 ? 28.422 29.469 -8.508 1 69.25 8 ARG B N 1
ATOM 2366 C CA . ARG B 1 8 ? 27.938 29.312 -7.145 1 69.25 8 ARG B CA 1
ATOM 2367 C C . ARG B 1 8 ? 27.516 30.641 -6.547 1 69.25 8 ARG B C 1
ATOM 2369 O O . ARG B 1 8 ? 26.469 30.75 -5.895 1 69.25 8 ARG B O 1
ATOM 2376 N N . ALA B 1 9 ? 28.375 31.609 -6.688 1 65.06 9 ALA B N 1
ATOM 2377 C CA . ALA B 1 9 ? 28.109 32.938 -6.137 1 65.06 9 ALA B CA 1
ATOM 2378 C C . ALA B 1 9 ? 26.859 33.562 -6.766 1 65.06 9 ALA B C 1
ATOM 2380 O O . ALA B 1 9 ? 26.078 34.219 -6.082 1 65.06 9 ALA B O 1
ATOM 2381 N N . TRP B 1 10 ? 26.781 33.344 -8.055 1 62.75 10 TRP B N 1
ATOM 2382 C CA . TRP B 1 10 ? 25.609 33.844 -8.773 1 62.75 10 TRP B CA 1
ATOM 2383 C C . TRP B 1 10 ? 24.344 33.125 -8.312 1 62.75 10 TRP B C 1
ATOM 2385 O O . TRP B 1 10 ? 23.312 33.75 -8.094 1 62.75 10 TRP B O 1
ATOM 2395 N N . LEU B 1 11 ? 24.391 31.891 -8.047 1 62.5 11 LEU B N 1
ATOM 2396 C CA . LEU B 1 11 ? 23.234 31.078 -7.688 1 62.5 11 LEU B CA 1
ATOM 2397 C C . LEU B 1 11 ? 22.844 31.312 -6.234 1 62.5 11 LEU B C 1
ATOM 2399 O O . LEU B 1 11 ? 21.656 31.188 -5.883 1 62.5 11 LEU B O 1
ATOM 2403 N N . LEU B 1 12 ? 23.766 31.781 -5.512 1 67.25 12 LEU B N 1
ATOM 2404 C CA . LEU B 1 12 ? 23.5 31.953 -4.09 1 67.25 12 LEU B CA 1
ATOM 2405 C C . LEU B 1 12 ? 23.359 33.438 -3.74 1 67.25 12 LEU B C 1
ATOM 2407 O O . LEU B 1 12 ? 23.406 33.812 -2.566 1 67.25 12 LEU B O 1
ATOM 2411 N N . SER B 1 13 ? 23.219 34.219 -4.738 1 63.72 13 SER B N 1
ATOM 2412 C CA . SER B 1 13 ? 23.109 35.656 -4.469 1 63.72 13 SER B CA 1
ATOM 2413 C C . SER B 1 13 ? 21.828 35.969 -3.688 1 63.72 13 SER B C 1
ATOM 2415 O O . SER B 1 13 ? 20.766 35.469 -4 1 63.72 13 SER B O 1
ATOM 2417 N N . PRO B 1 14 ? 21.812 36.688 -2.559 1 69 14 PRO B N 1
ATOM 2418 C CA . PRO B 1 14 ? 20.641 37.062 -1.771 1 69 14 PRO B CA 1
ATOM 2419 C C . PRO B 1 14 ? 19.688 38 -2.521 1 69 14 PRO B C 1
ATOM 2421 O O . PRO B 1 14 ? 18.531 38.125 -2.143 1 69 14 PRO B O 1
ATOM 2424 N N . ALA B 1 15 ? 20.141 38.688 -3.559 1 69.25 15 ALA B N 1
ATOM 2425 C CA . ALA B 1 15 ? 19.328 39.594 -4.359 1 69.25 15 ALA B CA 1
ATOM 2426 C C . ALA B 1 15 ? 19.312 39.156 -5.828 1 69.25 15 ALA B C 1
ATOM 2428 O O . ALA B 1 15 ? 20.062 39.719 -6.641 1 69.25 15 ALA B O 1
ATOM 2429 N N . PRO B 1 16 ? 18.422 38.188 -6.109 1 63.62 16 PRO B N 1
ATOM 2430 C CA . PRO B 1 16 ? 18.422 37.719 -7.5 1 63.62 16 PRO B CA 1
ATOM 2431 C C . PRO B 1 16 ? 17.938 38.812 -8.477 1 63.62 16 PRO B C 1
ATOM 2433 O O . PRO B 1 16 ? 17.078 39.594 -8.125 1 63.62 16 PRO B O 1
ATOM 2436 N N . GLU B 1 17 ? 18.625 38.906 -9.555 1 63.88 17 GLU B N 1
ATOM 2437 C CA . GLU B 1 17 ? 18.359 39.938 -10.57 1 63.88 17 GLU B CA 1
ATOM 2438 C C . GLU B 1 17 ? 17.172 39.531 -11.445 1 63.88 17 GLU B C 1
ATOM 2440 O O . GLU B 1 17 ? 16.578 40.375 -12.117 1 63.88 17 GLU B O 1
ATOM 2445 N N . SER B 1 18 ? 16.906 38.219 -11.531 1 64 18 SER B N 1
ATOM 2446 C CA . SER B 1 18 ? 15.82 37.75 -12.367 1 64 18 SER B CA 1
ATOM 2447 C C . SER B 1 18 ? 15.078 36.594 -11.688 1 64 18 SER B C 1
ATOM 2449 O O . SER B 1 18 ? 15.602 35.969 -10.766 1 64 18 SER B O 1
ATOM 2451 N N . ARG B 1 19 ? 13.867 36.469 -12.047 1 65.94 19 ARG B N 1
ATOM 2452 C CA . ARG B 1 19 ? 13.039 35.375 -11.539 1 65.94 19 ARG B CA 1
ATOM 2453 C C . ARG B 1 19 ? 13.68 34.031 -11.828 1 65.94 19 ARG B C 1
ATOM 2455 O O . ARG B 1 19 ? 13.609 33.125 -11 1 65.94 19 ARG B O 1
ATOM 2462 N N . ARG B 1 20 ? 14.312 34.031 -12.945 1 67.56 20 ARG B N 1
ATOM 2463 C CA . ARG B 1 20 ? 14.984 32.781 -13.32 1 67.56 20 ARG B CA 1
ATOM 2464 C C . ARG B 1 20 ? 16.172 32.5 -12.398 1 67.56 20 ARG B C 1
ATOM 2466 O O . ARG B 1 20 ? 16.391 31.359 -11.992 1 67.56 20 ARG B O 1
ATOM 2473 N N . GLN B 1 21 ? 16.812 33.531 -12.195 1 65.25 21 GLN B N 1
ATOM 2474 C CA . GLN B 1 21 ? 17.953 33.375 -11.281 1 65.25 21 GLN B CA 1
ATOM 2475 C C . GLN B 1 21 ? 17.484 32.938 -9.898 1 65.25 21 GLN B C 1
ATOM 2477 O O . GLN B 1 21 ? 18.109 32.062 -9.273 1 65.25 21 GLN B O 1
ATOM 2482 N N . ALA B 1 22 ? 16.422 33.469 -9.461 1 67.69 22 ALA B N 1
ATOM 2483 C CA . ALA B 1 22 ? 15.875 33.125 -8.156 1 67.69 22 ALA B CA 1
ATOM 2484 C C . ALA B 1 22 ? 15.453 31.656 -8.117 1 67.69 22 ALA B C 1
ATOM 2486 O O . ALA B 1 22 ? 15.711 30.953 -7.137 1 67.69 22 ALA B O 1
ATOM 2487 N N . ALA B 1 23 ? 14.922 31.281 -9.203 1 72.25 23 ALA B N 1
ATOM 2488 C CA . ALA B 1 23 ? 14.469 29.891 -9.289 1 72.25 23 ALA B CA 1
ATOM 2489 C C . ALA B 1 23 ? 15.648 28.922 -9.289 1 72.25 23 ALA B C 1
ATOM 2491 O O . ALA B 1 23 ? 15.625 27.906 -8.602 1 72.25 23 ALA B O 1
ATOM 2492 N N . TRP B 1 24 ? 16.609 29.297 -10.039 1 73.75 24 TRP B N 1
ATOM 2493 C CA . TRP B 1 24 ? 17.781 28.438 -10.117 1 73.75 24 TRP B CA 1
ATOM 2494 C C . TRP B 1 24 ? 18.547 28.453 -8.805 1 73.75 24 TRP B C 1
ATOM 2496 O O . TRP B 1 24 ? 19.141 27.438 -8.406 1 73.75 24 TRP B O 1
ATOM 2506 N N . GLY B 1 25 ? 18.547 29.578 -8.234 1 70.88 25 GLY B N 1
ATOM 2507 C CA . GLY B 1 25 ? 19.172 29.672 -6.918 1 70.88 25 GLY B CA 1
ATOM 2508 C C . GLY B 1 25 ? 18.5 28.797 -5.879 1 70.88 25 GLY B C 1
ATOM 2509 O O . GLY B 1 25 ? 19.172 28.094 -5.121 1 70.88 25 GLY B O 1
ATOM 2510 N N . GLN B 1 26 ? 17.234 28.797 -5.883 1 76.44 26 GLN B N 1
ATOM 2511 C CA . GLN B 1 26 ? 16.484 27.984 -4.949 1 76.44 26 GLN B CA 1
ATOM 2512 C C . GLN B 1 26 ? 16.688 26.5 -5.227 1 76.44 26 GLN B C 1
ATOM 2514 O O . GLN B 1 26 ? 16.812 25.703 -4.297 1 76.44 26 GLN B O 1
ATOM 2519 N N . ARG B 1 27 ? 16.766 26.297 -6.523 1 78 27 ARG B N 1
ATOM 2520 C CA . ARG B 1 27 ? 17.016 24.906 -6.902 1 78 27 ARG B CA 1
ATOM 2521 C C . ARG B 1 27 ? 18.391 24.453 -6.453 1 78 27 ARG B C 1
ATOM 2523 O O . ARG B 1 27 ? 18.578 23.312 -6.016 1 78 27 ARG B O 1
ATOM 2530 N N . TYR B 1 28 ? 19.266 25.312 -6.637 1 79.06 28 TYR B N 1
ATOM 2531 C CA . TYR B 1 28 ? 20.641 25 -6.238 1 79.06 28 TYR B CA 1
ATOM 2532 C C . TYR B 1 28 ? 20.734 24.828 -4.727 1 79.06 28 TYR B C 1
ATOM 2534 O O . TYR B 1 28 ? 21.406 23.906 -4.25 1 79.06 28 TYR B O 1
ATOM 2542 N N . GLN B 1 29 ? 20.078 25.594 -3.979 1 79.31 29 GLN B N 1
ATOM 2543 C CA . GLN B 1 29 ? 20.062 25.453 -2.525 1 79.31 29 GLN B CA 1
ATOM 2544 C C . GLN B 1 29 ? 19.375 24.156 -2.109 1 79.31 29 GLN B C 1
ATOM 2546 O O . GLN B 1 29 ? 19.828 23.484 -1.172 1 79.31 29 GLN B O 1
ATOM 2551 N N . ALA B 1 30 ? 18.375 23.859 -2.801 1 81.38 30 ALA B N 1
ATOM 2552 C CA . ALA B 1 30 ? 17.688 22.609 -2.549 1 81.38 30 ALA B CA 1
ATOM 2553 C C . ALA B 1 30 ? 18.594 21.406 -2.844 1 81.38 30 ALA B C 1
ATOM 2555 O O . ALA B 1 30 ? 18.609 20.438 -2.096 1 81.38 30 ALA B O 1
ATOM 2556 N N . TRP B 1 31 ? 19.359 21.609 -3.883 1 84.94 31 TRP B N 1
ATOM 2557 C CA . TRP B 1 31 ? 20.297 20.547 -4.25 1 84.94 31 TRP B CA 1
ATOM 2558 C C . TRP B 1 31 ? 21.391 20.406 -3.193 1 84.94 31 TRP B C 1
ATOM 2560 O O . TRP B 1 31 ? 21.766 19.281 -2.832 1 84.94 31 TRP B O 1
ATOM 2570 N N . LEU B 1 32 ? 21.844 21.484 -2.73 1 85.06 32 LEU B N 1
ATOM 2571 C CA . LEU B 1 32 ? 22.875 21.469 -1.694 1 85.06 32 LEU B CA 1
ATOM 2572 C C . LEU B 1 32 ? 22.328 20.828 -0.417 1 85.06 32 LEU B C 1
ATOM 2574 O O . LEU B 1 32 ? 23.047 20.047 0.24 1 85.06 32 LEU B O 1
ATOM 2578 N N . ALA B 1 33 ? 21.172 21.141 -0.15 1 85.19 33 ALA B N 1
ATOM 2579 C CA . ALA B 1 33 ? 20.547 20.547 1.022 1 85.19 33 ALA B CA 1
ATOM 2580 C C . ALA B 1 33 ? 20.328 19.047 0.815 1 85.19 33 ALA B C 1
ATOM 2582 O O . ALA B 1 33 ? 20.516 18.25 1.737 1 85.19 33 ALA B O 1
ATOM 2583 N N . PHE B 1 34 ? 20 18.719 -0.364 1 89.19 34 PHE B N 1
ATOM 2584 C CA . PHE B 1 34 ? 19.766 17.328 -0.726 1 89.19 34 PHE B CA 1
ATOM 2585 C C . PHE B 1 34 ? 21.062 16.516 -0.621 1 89.19 34 PHE B C 1
ATOM 2587 O O . PHE B 1 34 ? 21.062 15.398 -0.108 1 89.19 34 PHE B O 1
ATOM 2594 N N . ARG B 1 35 ? 22.094 17.109 -1.001 1 90.56 35 ARG B N 1
ATOM 2595 C CA . ARG B 1 35 ? 23.391 16.438 -1.03 1 90.56 35 ARG B CA 1
ATOM 2596 C C . ARG B 1 35 ? 23.922 16.203 0.381 1 90.56 35 ARG B C 1
ATOM 2598 O O . ARG B 1 35 ? 24.797 15.352 0.593 1 90.56 35 ARG B O 1
ATOM 2605 N N . ARG B 1 36 ? 23.422 16.891 1.26 1 89.75 36 ARG B N 1
ATOM 2606 C CA . ARG B 1 36 ? 23.875 16.766 2.641 1 89.75 36 ARG B CA 1
ATOM 2607 C C . ARG B 1 36 ? 23.25 15.531 3.303 1 89.75 36 ARG B C 1
ATOM 2609 O O . ARG B 1 36 ? 23.734 15.07 4.34 1 89.75 36 ARG B O 1
ATOM 2616 N N . ASN B 1 37 ? 22.25 14.953 2.736 1 90.56 37 ASN B N 1
ATOM 2617 C CA . ASN B 1 37 ? 21.609 13.742 3.229 1 90.56 37 ASN B CA 1
ATOM 2618 C C . ASN B 1 37 ? 22.141 12.492 2.531 1 90.56 37 ASN B C 1
ATOM 2620 O O . ASN B 1 37 ? 21.766 12.203 1.393 1 90.56 37 ASN B O 1
ATOM 2624 N N . PRO B 1 38 ? 22.938 11.742 3.195 1 92.62 38 PRO B N 1
ATOM 2625 C CA . PRO B 1 38 ? 23.578 10.602 2.549 1 92.62 38 PRO B CA 1
ATOM 2626 C C . PRO B 1 38 ? 22.578 9.547 2.084 1 92.62 38 PRO B C 1
ATOM 2628 O O . PRO B 1 38 ? 22.797 8.891 1.062 1 92.62 38 PRO B O 1
ATOM 2631 N N . LEU B 1 39 ? 21.547 9.352 2.838 1 91.5 39 LEU B N 1
ATOM 2632 C CA . LEU B 1 39 ? 20.531 8.367 2.438 1 91.5 39 LEU B CA 1
ATOM 2633 C C . LEU B 1 39 ? 19.812 8.82 1.169 1 91.5 39 LEU B C 1
ATOM 2635 O O . LEU B 1 39 ? 19.547 8 0.285 1 91.5 39 LEU B O 1
ATOM 2639 N N . ALA B 1 40 ? 19.5 10.062 1.139 1 93.12 40 ALA B N 1
ATOM 2640 C CA . ALA B 1 40 ? 18.891 10.609 -0.065 1 93.12 40 ALA B CA 1
ATOM 2641 C C . ALA B 1 40 ? 19.812 10.469 -1.271 1 93.12 40 ALA B C 1
ATOM 2643 O O . ALA B 1 40 ? 19.375 10.078 -2.355 1 93.12 40 ALA B O 1
ATOM 2644 N N . MET B 1 41 ? 21.047 10.727 -1.054 1 95.44 41 MET B N 1
ATOM 2645 C CA . MET B 1 41 ? 22.031 10.625 -2.129 1 95.44 41 MET B CA 1
ATOM 2646 C C . MET B 1 41 ? 22.203 9.172 -2.572 1 95.44 41 MET B C 1
ATOM 2648 O O . MET B 1 41 ? 22.344 8.898 -3.766 1 95.44 41 MET B O 1
ATOM 2652 N N . ALA B 1 42 ? 22.219 8.305 -1.61 1 96.38 42 ALA B N 1
ATOM 2653 C CA . ALA B 1 42 ? 22.297 6.891 -1.946 1 96.38 42 ALA B CA 1
ATOM 2654 C C . ALA B 1 42 ? 21.125 6.461 -2.812 1 96.38 42 ALA B C 1
ATOM 2656 O O . ALA B 1 42 ? 21.297 5.73 -3.791 1 96.38 42 ALA B O 1
ATOM 2657 N N . GLY B 1 43 ? 19.938 6.879 -2.4 1 96.69 43 GLY B N 1
ATOM 2658 C CA . GLY B 1 43 ? 18.766 6.594 -3.207 1 96.69 43 GLY B CA 1
ATOM 2659 C C . GLY B 1 43 ? 18.875 7.121 -4.625 1 96.69 43 GLY B C 1
ATOM 2660 O O . GLY B 1 43 ? 18.562 6.406 -5.582 1 96.69 43 GLY B O 1
ATOM 2661 N N . LEU B 1 44 ? 19.344 8.305 -4.762 1 96.62 44 LEU B N 1
ATOM 2662 C CA . LEU B 1 44 ? 19.5 8.906 -6.082 1 96.62 44 LEU B CA 1
ATOM 2663 C C . LEU B 1 44 ? 20.516 8.133 -6.922 1 96.62 44 LEU B C 1
ATOM 2665 O O . LEU B 1 44 ? 20.266 7.848 -8.094 1 96.62 44 LEU B O 1
ATOM 2669 N N . ILE B 1 45 ? 21.625 7.832 -6.355 1 97.69 45 ILE B N 1
ATOM 2670 C CA . ILE B 1 45 ? 22.703 7.125 -7.055 1 97.69 45 ILE B CA 1
ATOM 2671 C C . ILE B 1 45 ? 22.188 5.762 -7.523 1 97.69 45 ILE B C 1
ATOM 2673 O O . ILE B 1 45 ? 22.406 5.375 -8.672 1 97.69 45 ILE B O 1
ATOM 2677 N N . VAL B 1 46 ? 21.469 5.059 -6.66 1 98.06 46 VAL B N 1
ATOM 2678 C CA . VAL B 1 46 ? 20.984 3.727 -6.992 1 98.06 46 VAL B CA 1
ATOM 2679 C C . VAL B 1 46 ? 19.922 3.824 -8.094 1 98.06 46 VAL B C 1
ATOM 2681 O O . VAL B 1 46 ? 19.906 3.006 -9.016 1 98.06 46 VAL B O 1
ATOM 2684 N N . VAL B 1 47 ? 19.047 4.777 -7.984 1 97.31 47 VAL B N 1
ATOM 2685 C CA . VAL B 1 47 ? 18.031 4.961 -9.008 1 97.31 47 VAL B CA 1
ATOM 2686 C C . VAL B 1 47 ? 18.703 5.242 -10.359 1 97.31 47 VAL B C 1
ATOM 2688 O O . VAL B 1 47 ? 18.328 4.645 -11.375 1 97.31 47 VAL B O 1
ATOM 2691 N N . VAL B 1 48 ? 19.703 6.145 -10.391 1 97.44 48 VAL B N 1
ATOM 2692 C CA . VAL B 1 48 ? 20.406 6.5 -11.625 1 97.44 48 VAL B CA 1
ATOM 2693 C C . VAL B 1 48 ? 21.141 5.277 -12.172 1 97.44 48 VAL B C 1
ATOM 2695 O O . VAL B 1 48 ? 21.125 5.023 -13.375 1 97.44 48 VAL B O 1
ATOM 2698 N N . LEU B 1 49 ? 21.719 4.566 -11.289 1 98.06 49 LEU B N 1
ATOM 2699 C CA . LEU B 1 49 ? 22.438 3.361 -11.688 1 98.06 49 LEU B CA 1
ATOM 2700 C C . LEU B 1 49 ? 21.484 2.338 -12.297 1 98.06 49 LEU B C 1
ATOM 2702 O O . LEU B 1 49 ? 21.781 1.745 -13.336 1 98.06 49 LEU B O 1
ATOM 2706 N N . LEU B 1 50 ? 20.375 2.078 -11.633 1 97.81 50 LEU B N 1
ATOM 2707 C CA . LEU B 1 50 ? 19.406 1.11 -12.133 1 97.81 50 LEU B CA 1
ATOM 2708 C C . LEU B 1 50 ? 18.859 1.537 -13.492 1 97.81 50 LEU B C 1
ATOM 2710 O O . LEU B 1 50 ? 18.688 0.704 -14.383 1 97.81 50 LEU B O 1
ATOM 2714 N N . LEU B 1 51 ? 18.594 2.811 -13.648 1 97.31 51 LEU B N 1
ATOM 2715 C CA . LEU B 1 51 ? 18.109 3.328 -14.922 1 97.31 51 LEU B CA 1
ATOM 2716 C C . LEU B 1 51 ? 19.172 3.18 -16.016 1 97.31 51 LEU B C 1
ATOM 2718 O O . LEU B 1 51 ? 18.859 2.791 -17.141 1 97.31 51 LEU B O 1
ATOM 2722 N N . ALA B 1 52 ? 20.406 3.479 -15.672 1 97.81 52 ALA B N 1
ATOM 2723 C CA . ALA B 1 52 ? 21.516 3.344 -16.625 1 97.81 52 ALA B CA 1
ATOM 2724 C C . ALA B 1 52 ? 21.703 1.889 -17.047 1 97.81 52 ALA B C 1
ATOM 2726 O O . ALA B 1 52 ? 21.844 1.594 -18.234 1 97.81 52 ALA B O 1
ATOM 2727 N N . LEU B 1 53 ? 21.672 1.006 -16.047 1 97.69 53 LEU B N 1
ATOM 2728 C CA . LEU B 1 53 ? 21.812 -0.416 -16.328 1 97.69 53 LEU B CA 1
ATOM 2729 C C . LEU B 1 53 ? 20.688 -0.908 -17.234 1 97.69 53 LEU B C 1
ATOM 2731 O O . LEU B 1 53 ? 20.922 -1.707 -18.141 1 97.69 53 LEU B O 1
ATOM 2735 N N . SER B 1 54 ? 19.484 -0.471 -16.953 1 96.88 54 SER B 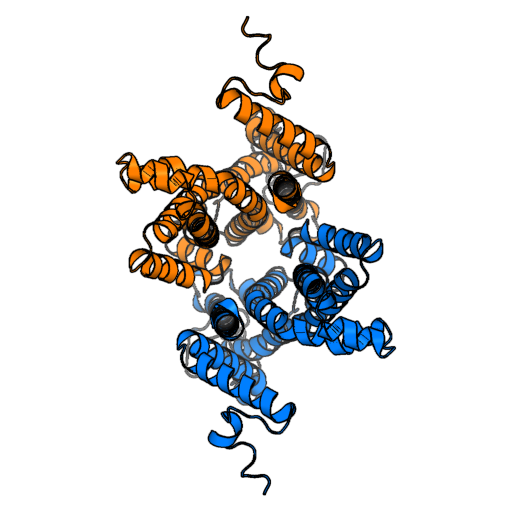N 1
ATOM 2736 C CA . SER B 1 54 ? 18.328 -0.875 -17.75 1 96.88 54 SER B CA 1
ATOM 2737 C C . SER B 1 54 ? 18.406 -0.317 -19.156 1 96.88 54 SER B C 1
ATOM 2739 O O . SER B 1 54 ? 18.109 -1.021 -20.125 1 96.88 54 SER B O 1
ATOM 2741 N N . LEU B 1 55 ? 18.844 0.918 -19.344 1 96.62 55 LEU B N 1
ATOM 2742 C CA . LEU B 1 55 ? 18.922 1.557 -20.656 1 96.62 55 LEU B CA 1
ATOM 2743 C C . LEU B 1 55 ? 20.078 0.964 -21.469 1 96.62 55 LEU B C 1
ATOM 2745 O O . LEU B 1 55 ? 19.969 0.856 -22.688 1 96.62 55 LEU B O 1
ATOM 2749 N N . LEU B 1 56 ? 21.125 0.553 -20.812 1 97.75 56 LEU B N 1
ATOM 2750 C CA . LEU B 1 56 ? 22.297 0.029 -21.5 1 97.75 56 LEU B CA 1
ATOM 2751 C C . LEU B 1 56 ? 22.25 -1.494 -21.578 1 97.75 56 LEU B C 1
ATOM 2753 O O . LEU B 1 56 ? 23.266 -2.141 -21.812 1 97.75 56 LEU B O 1
ATOM 2757 N N . ALA B 1 57 ? 21.109 -2.066 -21.344 1 97.25 57 ALA B N 1
ATOM 2758 C CA . ALA B 1 57 ? 20.953 -3.518 -21.375 1 97.25 57 ALA B CA 1
ATOM 2759 C C . ALA B 1 57 ? 21.484 -4.094 -22.688 1 97.25 57 ALA B C 1
ATOM 2761 O O . ALA B 1 57 ? 22.203 -5.09 -22.688 1 97.25 57 ALA B O 1
ATOM 2762 N N . PRO B 1 58 ? 21.234 -3.482 -23.891 1 96.12 58 PRO B N 1
ATOM 2763 C CA . PRO B 1 58 ? 21.703 -4.047 -25.156 1 96.12 58 PRO B CA 1
ATOM 2764 C C . PRO B 1 58 ? 23.219 -4.109 -25.25 1 96.12 58 PRO B C 1
ATOM 2766 O O . PRO B 1 58 ? 23.766 -4.961 -25.953 1 96.12 58 PRO B O 1
ATOM 2769 N N . VAL B 1 59 ? 23.906 -3.289 -24.484 1 97 59 VAL B N 1
ATOM 2770 C CA . VAL B 1 59 ? 25.375 -3.232 -24.531 1 97 59 VAL B CA 1
ATOM 2771 C C . VAL B 1 59 ? 25.953 -4.09 -23.406 1 97 59 VAL B C 1
ATOM 2773 O O . VAL B 1 59 ? 26.984 -4.738 -23.594 1 97 59 VAL B O 1
ATOM 2776 N N . LEU B 1 60 ? 25.266 -4.188 -22.328 1 97.5 60 LEU B N 1
ATOM 2777 C CA . LEU B 1 60 ? 25.828 -4.812 -21.141 1 97.5 60 LEU B CA 1
ATOM 2778 C C . LEU B 1 60 ? 25.453 -6.285 -21.062 1 97.5 60 LEU B C 1
ATOM 2780 O O . LEU B 1 60 ? 26.094 -7.066 -20.359 1 97.5 60 LEU B O 1
ATOM 2784 N N . ALA B 1 61 ? 24.391 -6.645 -21.75 1 97.62 61 ALA B N 1
ATOM 2785 C CA . ALA B 1 61 ? 23.953 -8.039 -21.703 1 97.62 61 ALA B CA 1
ATOM 2786 C C . ALA B 1 61 ? 24.984 -8.953 -22.359 1 97.62 61 ALA B C 1
ATOM 2788 O O . ALA B 1 61 ? 25.594 -8.602 -23.359 1 97.62 61 ALA B O 1
ATOM 2789 N N . THR B 1 62 ? 25.172 -10.055 -21.766 1 96.88 62 THR B N 1
ATOM 2790 C CA . THR B 1 62 ? 26.141 -11.008 -22.266 1 96.88 62 THR B CA 1
ATOM 2791 C C . THR B 1 62 ? 25.5 -11.969 -23.266 1 96.88 62 THR B C 1
ATOM 2793 O O . THR B 1 62 ? 26.188 -12.57 -24.078 1 96.88 62 THR B O 1
ATOM 2796 N N . HIS B 1 63 ? 24.234 -12.203 -23.156 1 96.75 63 HIS B N 1
ATOM 2797 C CA . HIS B 1 63 ? 23.469 -13.109 -24 1 96.75 63 HIS B CA 1
ATOM 2798 C C . HIS B 1 63 ? 22.141 -12.484 -24.422 1 96.75 63 HIS B C 1
ATOM 2800 O O . HIS B 1 63 ? 21.734 -11.469 -23.875 1 96.75 63 HIS B O 1
ATOM 2806 N N . ASP B 1 64 ? 21.625 -13.094 -25.484 1 96.81 64 ASP B N 1
ATOM 2807 C CA . ASP B 1 64 ? 20.234 -12.773 -25.797 1 96.81 64 ASP B CA 1
ATOM 2808 C C . ASP B 1 64 ? 19.297 -13.258 -24.688 1 96.81 64 ASP B C 1
ATOM 2810 O O . ASP B 1 64 ? 19.312 -14.438 -24.328 1 96.81 64 ASP B O 1
ATOM 2814 N N . PRO B 1 65 ? 18.516 -12.312 -24.125 1 96.31 65 PRO B N 1
ATOM 2815 C CA . PRO B 1 65 ? 17.703 -12.656 -22.953 1 96.31 65 PRO B CA 1
ATOM 2816 C C . PRO B 1 65 ? 16.625 -13.695 -23.266 1 96.31 65 PRO B C 1
ATOM 2818 O O . PRO B 1 65 ? 16.047 -14.281 -22.344 1 96.31 65 PRO B O 1
ATOM 2821 N N . ASN B 1 66 ? 16.391 -13.969 -24.547 1 95.62 66 ASN B N 1
ATOM 2822 C CA . ASN B 1 66 ? 15.258 -14.82 -24.906 1 95.62 66 ASN B CA 1
ATOM 2823 C C . ASN B 1 66 ? 15.719 -16.172 -25.453 1 95.62 66 ASN B C 1
ATOM 2825 O O . ASN B 1 66 ? 14.906 -17.062 -25.672 1 95.62 66 ASN B O 1
ATOM 2829 N N . ILE B 1 67 ? 17 -16.359 -25.641 1 94.62 67 ILE B N 1
ATOM 2830 C CA . ILE B 1 67 ? 17.5 -17.609 -26.188 1 94.62 67 ILE B CA 1
ATOM 2831 C C . ILE B 1 67 ? 17.484 -18.688 -25.125 1 94.62 67 ILE B C 1
ATOM 2833 O O . ILE B 1 67 ? 18.016 -18.516 -24.031 1 94.62 67 ILE B O 1
ATOM 2837 N N . GLN B 1 68 ? 16.844 -19.75 -25.438 1 96.25 68 GLN B N 1
ATOM 2838 C CA . GLN B 1 68 ? 16.688 -20.859 -24.516 1 96.25 68 GLN B CA 1
ATOM 2839 C C . GLN B 1 68 ? 17.75 -21.938 -24.766 1 96.25 68 GLN B C 1
ATOM 2841 O O . GLN B 1 68 ? 18.203 -22.125 -25.891 1 96.25 68 GLN B O 1
ATOM 2846 N N . ASP B 1 69 ? 18.312 -22.484 -23.781 1 95.94 69 ASP B N 1
ATOM 2847 C CA . ASP B 1 69 ? 19.219 -23.625 -23.797 1 95.94 69 ASP B CA 1
ATOM 2848 C C . ASP B 1 69 ? 18.859 -24.641 -22.719 1 95.94 69 ASP B C 1
ATOM 2850 O O . ASP B 1 69 ? 19.453 -24.641 -21.641 1 95.94 69 ASP B O 1
ATOM 2854 N N . LEU B 1 70 ? 17.984 -25.578 -23.047 1 95.25 70 LEU B N 1
ATOM 2855 C CA . LEU B 1 70 ? 17.406 -26.484 -22.078 1 95.25 70 LEU B CA 1
ATOM 2856 C C . LEU B 1 70 ? 18.469 -27.406 -21.484 1 95.25 70 LEU B C 1
ATOM 2858 O O . LEU B 1 70 ? 18.281 -27.953 -20.391 1 95.25 70 LEU B O 1
ATOM 2862 N N . ALA B 1 71 ? 19.578 -27.547 -22.156 1 94.88 71 ALA B N 1
ATOM 2863 C CA . ALA B 1 71 ? 20.672 -28.359 -21.641 1 94.88 71 ALA B CA 1
ATOM 2864 C C . ALA B 1 71 ? 21.359 -27.688 -20.453 1 94.88 71 ALA B C 1
ATOM 2866 O O . ALA B 1 71 ? 22 -28.344 -19.641 1 94.88 71 ALA B O 1
ATOM 2867 N N . ASN B 1 72 ? 21.234 -26.438 -20.328 1 95.19 72 ASN B N 1
ATOM 2868 C CA . ASN B 1 72 ? 21.875 -25.656 -19.281 1 95.19 72 ASN B CA 1
ATOM 2869 C C . ASN B 1 72 ? 20.859 -24.969 -18.375 1 95.19 72 ASN B C 1
ATOM 2871 O O . ASN B 1 72 ? 20.984 -23.781 -18.078 1 95.19 72 ASN B O 1
ATOM 2875 N N . ARG B 1 73 ? 19.812 -25.656 -18.016 1 96.25 73 ARG B N 1
ATOM 2876 C CA . ARG B 1 73 ? 18.766 -25.094 -17.172 1 96.25 73 ARG B CA 1
ATOM 2877 C C . ARG B 1 73 ? 19.188 -25.031 -15.719 1 96.25 73 ARG B C 1
ATOM 2879 O O . ARG B 1 73 ? 19.875 -25.938 -15.227 1 96.25 73 ARG B O 1
ATOM 2886 N N . LEU B 1 74 ? 18.812 -24 -15.062 1 97 74 LEU B N 1
ATOM 2887 C CA . LEU B 1 74 ? 18.938 -23.828 -13.617 1 97 74 LEU B CA 1
ATOM 2888 C C . LEU B 1 74 ? 20.375 -24.047 -13.164 1 97 74 LEU B C 1
ATOM 2890 O O . LEU B 1 74 ? 20.625 -24.781 -12.203 1 97 74 LEU B O 1
ATOM 2894 N N . GLN B 1 75 ? 21.281 -23.547 -13.984 1 96.25 75 GLN B N 1
ATOM 2895 C CA . GLN B 1 75 ? 22.703 -23.625 -13.648 1 96.25 75 GLN B CA 1
ATOM 2896 C C . GLN B 1 75 ? 23.125 -22.453 -12.742 1 96.25 75 GLN B C 1
ATOM 2898 O O . GLN B 1 75 ? 22.625 -21.344 -12.898 1 96.25 75 GLN B O 1
ATOM 2903 N N . PRO B 1 76 ? 24.016 -22.719 -11.789 1 95.25 76 PRO B N 1
ATOM 2904 C CA . PRO B 1 76 ? 24.516 -21.656 -10.898 1 95.25 76 PRO B CA 1
ATOM 2905 C C . PRO B 1 76 ? 25.406 -20.656 -11.609 1 95.25 76 PRO B C 1
ATOM 2907 O O . PRO B 1 76 ? 25.625 -20.766 -12.82 1 95.25 76 PRO B O 1
ATOM 2910 N N . TRP B 1 77 ? 25.859 -19.688 -10.773 1 94.62 77 TRP B N 1
ATOM 2911 C CA . TRP B 1 77 ? 26.734 -18.641 -11.297 1 94.62 77 TRP B CA 1
ATOM 2912 C C . TRP B 1 77 ? 27.984 -19.25 -11.922 1 94.62 77 TRP B C 1
ATOM 2914 O O . TRP B 1 77 ? 28.547 -20.219 -11.398 1 94.62 77 TRP B O 1
ATOM 2924 N N . SER B 1 78 ? 28.375 -18.828 -13.07 1 95.31 78 SER B N 1
ATOM 2925 C CA . SER B 1 78 ? 29.562 -19.266 -13.797 1 95.31 78 SER B CA 1
ATOM 2926 C C . SER B 1 78 ? 30.141 -18.125 -14.625 1 95.31 78 SER B C 1
ATOM 2928 O O . SER B 1 78 ? 29.578 -17.031 -14.664 1 95.31 78 SER B O 1
ATOM 2930 N N . ALA B 1 79 ? 31.266 -18.359 -15.188 1 95.62 79 ALA B N 1
ATOM 2931 C CA . ALA B 1 79 ? 31.906 -17.375 -16.047 1 95.62 79 ALA B CA 1
ATOM 2932 C C . ALA B 1 79 ? 31.078 -17.094 -17.297 1 95.62 79 ALA B C 1
ATOM 2934 O O . ALA B 1 79 ? 31.062 -15.977 -17.812 1 95.62 79 ALA B O 1
ATOM 2935 N N . GLN B 1 80 ? 30.359 -18.141 -17.734 1 94.5 80 GLN B N 1
ATOM 2936 C CA . GLN B 1 80 ? 29.531 -18 -18.922 1 94.5 80 GLN B CA 1
ATOM 2937 C C . GLN B 1 80 ? 28.203 -17.328 -18.609 1 94.5 80 GLN B C 1
ATOM 2939 O O . GLN B 1 80 ? 27.656 -16.609 -19.438 1 94.5 80 GLN B O 1
ATOM 2944 N N . HIS B 1 81 ? 27.75 -17.656 -17.438 1 96.62 81 HIS B N 1
ATOM 2945 C CA . HIS B 1 81 ? 26.484 -17.078 -16.953 1 96.62 81 HIS B CA 1
ATOM 2946 C C . HIS B 1 81 ? 26.672 -16.469 -15.562 1 96.62 81 HIS B C 1
ATOM 2948 O O . HIS B 1 81 ? 26.516 -17.156 -14.547 1 96.62 81 HIS B O 1
ATOM 2954 N N . TRP B 1 82 ? 26.812 -15.156 -15.484 1 96.94 82 TRP B N 1
ATOM 2955 C CA . TRP B 1 82 ? 27.234 -14.438 -14.289 1 96.94 82 TRP B CA 1
ATOM 2956 C C . TRP B 1 82 ? 26.266 -14.656 -13.141 1 96.94 82 TRP B C 1
ATOM 2958 O O . TRP B 1 82 ? 26.672 -14.727 -11.977 1 96.94 82 TRP B O 1
ATOM 2968 N N . LEU B 1 83 ? 24.938 -14.703 -13.484 1 97.44 83 LEU B N 1
ATOM 2969 C CA . LEU B 1 83 ? 23.938 -14.906 -12.453 1 97.44 83 LEU B CA 1
ATOM 2970 C C . LEU B 1 83 ? 23.188 -16.219 -12.664 1 97.44 83 LEU B C 1
ATOM 2972 O O . LEU B 1 83 ? 22.062 -16.375 -12.188 1 97.44 83 LEU B O 1
ATOM 2976 N N . GLY B 1 84 ? 23.812 -17.062 -13.492 1 96.88 84 GLY B N 1
ATOM 2977 C CA . GLY B 1 84 ? 23.234 -18.375 -13.75 1 96.88 84 GLY B CA 1
ATOM 2978 C C . GLY B 1 84 ? 22.172 -18.344 -14.844 1 96.88 84 GLY B C 1
ATOM 2979 O O . GLY B 1 84 ? 22.094 -17.391 -15.617 1 96.88 84 GLY B O 1
ATOM 2980 N N . THR B 1 85 ? 21.438 -19.531 -14.961 1 97.44 85 THR B N 1
ATOM 2981 C CA . THR B 1 85 ? 20.406 -19.672 -15.969 1 97.44 85 THR B CA 1
ATOM 2982 C C . THR B 1 85 ? 19.078 -20.047 -15.32 1 97.44 85 THR B C 1
ATOM 2984 O O . THR B 1 85 ? 19.031 -20.5 -14.18 1 97.44 85 THR B O 1
ATOM 2987 N N . ASP B 1 86 ? 17.969 -19.719 -16.031 1 96.62 86 ASP B N 1
ATOM 2988 C CA . ASP B 1 86 ? 16.656 -20 -15.469 1 96.62 86 ASP B CA 1
ATOM 2989 C C . ASP B 1 86 ? 16.125 -21.344 -15.945 1 96.62 86 ASP B C 1
ATOM 2991 O O . ASP B 1 86 ? 16.891 -22.203 -16.375 1 96.62 86 ASP B O 1
ATOM 2995 N N . GLU B 1 87 ? 14.875 -21.641 -15.766 1 95.19 87 GLU B N 1
ATOM 2996 C CA . GLU B 1 87 ? 14.266 -22.938 -16 1 95.19 87 GLU B CA 1
ATOM 2997 C C . GLU B 1 87 ? 14.289 -23.297 -17.484 1 95.19 87 GLU B C 1
ATOM 2999 O O . GLU B 1 87 ? 14.117 -24.469 -17.844 1 95.19 87 GLU B O 1
ATOM 3004 N N . LEU B 1 88 ? 14.516 -22.297 -18.344 1 96.44 88 LEU B N 1
ATOM 3005 C CA . LEU B 1 88 ? 14.594 -22.547 -19.781 1 96.44 88 LEU B CA 1
ATOM 3006 C C . LEU B 1 88 ? 16.031 -22.406 -20.281 1 96.44 88 LEU B C 1
ATOM 3008 O O . LEU B 1 88 ? 16.281 -22.422 -21.484 1 96.44 88 LEU B O 1
ATOM 3012 N N . GLY B 1 89 ? 16.938 -22.25 -19.297 1 97 89 GLY B N 1
ATOM 3013 C CA . GLY B 1 89 ? 18.344 -22.125 -19.656 1 97 89 GLY B CA 1
ATOM 3014 C C . GLY B 1 89 ? 18.703 -20.734 -20.141 1 97 89 GLY B C 1
ATOM 3015 O O . GLY B 1 89 ? 19.75 -20.547 -20.797 1 97 89 GLY B O 1
ATOM 3016 N N . ARG B 1 90 ? 17.844 -19.734 -19.969 1 97.38 90 ARG B N 1
ATOM 3017 C CA . ARG B 1 90 ? 18.125 -18.359 -20.375 1 97.38 90 ARG B CA 1
ATOM 3018 C C . ARG B 1 90 ? 19.047 -17.672 -19.359 1 97.38 90 ARG B C 1
ATOM 3020 O O . ARG B 1 90 ? 18.984 -17.953 -18.172 1 97.38 90 ARG B O 1
ATOM 3027 N N . ASP B 1 91 ? 19.859 -16.797 -19.812 1 97.62 91 ASP B N 1
ATOM 3028 C CA . ASP B 1 91 ? 20.828 -16.109 -18.984 1 97.62 91 ASP B CA 1
ATOM 3029 C C . ASP B 1 91 ? 20.141 -15.133 -18.031 1 97.62 91 ASP B C 1
ATOM 3031 O O . ASP B 1 91 ? 19.562 -14.133 -18.453 1 97.62 91 ASP B O 1
ATOM 3035 N N . VAL B 1 92 ? 20.281 -15.344 -16.719 1 97.69 92 VAL B N 1
ATOM 3036 C CA . VAL B 1 92 ? 19.547 -14.586 -15.711 1 97.69 92 VAL B CA 1
ATOM 3037 C C . VAL B 1 92 ? 20.078 -13.156 -15.656 1 97.69 92 VAL B C 1
ATOM 3039 O O . VA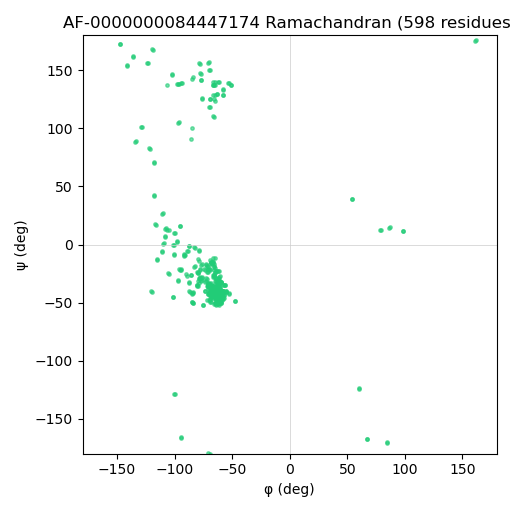L B 1 92 ? 19.297 -12.203 -15.492 1 97.69 92 VAL B O 1
ATOM 3042 N N . TYR B 1 93 ? 21.422 -13.016 -15.859 1 97.94 93 TYR B N 1
ATOM 3043 C CA . TYR B 1 93 ? 22.016 -11.68 -15.844 1 97.94 93 TYR B CA 1
ATOM 3044 C C . TYR B 1 93 ? 21.438 -10.812 -16.953 1 97.94 93 TYR B C 1
ATOM 3046 O O . TYR B 1 93 ? 21 -9.688 -16.703 1 97.94 93 TYR B O 1
ATOM 3054 N N . SER B 1 94 ? 21.406 -11.281 -18.141 1 98.25 94 SER B N 1
ATOM 3055 C CA . SER B 1 94 ? 20.875 -10.547 -19.297 1 98.25 94 SER B CA 1
ATOM 3056 C C . SER B 1 94 ? 19.391 -10.273 -19.141 1 98.25 94 SER B C 1
ATOM 3058 O O . SER B 1 94 ? 18.922 -9.18 -19.438 1 98.25 94 SER B O 1
ATOM 3060 N N . ARG B 1 95 ? 18.703 -11.25 -18.625 1 98.12 95 ARG B N 1
ATOM 3061 C CA . ARG B 1 95 ? 17.266 -11.078 -18.438 1 98.12 95 ARG B CA 1
ATOM 3062 C C . ARG B 1 95 ? 16.984 -10.047 -17.359 1 98.12 95 ARG B C 1
ATOM 3064 O O . ARG B 1 95 ? 15.992 -9.312 -17.438 1 98.12 95 ARG B O 1
ATOM 3071 N N . LEU B 1 96 ? 17.797 -10.023 -16.344 1 98.19 96 LEU B N 1
ATOM 3072 C CA . LEU B 1 96 ? 17.641 -9.039 -15.281 1 98.19 96 LEU B CA 1
ATOM 3073 C C . LEU B 1 96 ? 17.781 -7.621 -15.828 1 98.19 96 LEU B C 1
ATOM 3075 O O . LEU B 1 96 ? 16.984 -6.738 -15.477 1 98.19 96 LEU B O 1
ATOM 3079 N N . LEU B 1 97 ? 18.734 -7.395 -16.688 1 98.31 97 LEU B N 1
ATOM 3080 C CA . LEU B 1 97 ? 18.984 -6.082 -17.281 1 98.31 97 LEU B CA 1
ATOM 3081 C C . LEU B 1 97 ? 17.812 -5.664 -18.156 1 98.31 97 LEU B C 1
ATOM 3083 O O . LEU B 1 97 ? 17.266 -4.562 -18 1 98.31 97 LEU B O 1
ATOM 3087 N N . TYR B 1 98 ? 17.422 -6.531 -19.016 1 98.06 98 TYR B N 1
ATOM 3088 C CA . TYR B 1 98 ? 16.297 -6.227 -19.891 1 98.06 98 TYR B CA 1
ATOM 3089 C C . TYR B 1 98 ? 14.992 -6.145 -19.109 1 98.06 98 TYR B C 1
ATOM 3091 O O . TYR B 1 98 ? 14.094 -5.371 -19.453 1 98.06 98 TYR B O 1
ATOM 3099 N N . GLY B 1 99 ? 14.922 -6.957 -18.078 1 97.69 99 GLY B N 1
ATOM 3100 C CA . GLY B 1 99 ? 13.781 -6.863 -17.188 1 97.69 99 GLY B CA 1
ATOM 3101 C C . GLY B 1 99 ? 13.656 -5.512 -16.5 1 97.69 99 GLY B C 1
ATOM 3102 O O . GLY B 1 99 ? 12.547 -5.016 -16.281 1 97.69 99 GLY B O 1
ATOM 3103 N N . GLY B 1 100 ? 14.766 -4.961 -16.188 1 97.69 100 GLY B N 1
ATOM 3104 C CA . GLY B 1 100 ? 14.781 -3.615 -15.633 1 97.69 100 GLY B CA 1
ATOM 3105 C C . GLY B 1 100 ? 14.227 -2.574 -16.578 1 97.69 100 GLY B C 1
ATOM 3106 O O . GLY B 1 100 ? 13.523 -1.653 -16.172 1 97.69 100 GLY B O 1
ATOM 3107 N N . ARG B 1 101 ? 14.555 -2.754 -17.812 1 97.25 101 ARG B N 1
ATOM 3108 C CA . ARG B 1 101 ? 14.039 -1.845 -18.828 1 97.25 101 ARG B CA 1
ATOM 3109 C C . ARG B 1 101 ? 12.516 -1.889 -18.891 1 97.25 101 ARG B C 1
ATOM 3111 O O . ARG B 1 101 ? 11.867 -0.847 -18.969 1 97.25 101 ARG B O 1
ATOM 3118 N N . ILE B 1 102 ? 11.984 -3.062 -18.766 1 96.88 102 ILE B N 1
ATOM 3119 C CA . ILE B 1 102 ? 10.539 -3.248 -18.859 1 96.88 102 ILE B CA 1
ATOM 3120 C C . ILE B 1 102 ? 9.875 -2.764 -17.562 1 96.88 102 ILE B C 1
ATOM 3122 O O . ILE B 1 102 ? 8.953 -1.952 -17.609 1 96.88 102 ILE B O 1
ATOM 3126 N N . THR B 1 103 ? 10.367 -3.268 -16.469 1 97 103 THR B N 1
ATOM 3127 C CA . THR B 1 103 ? 9.758 -2.941 -15.18 1 97 103 THR B CA 1
ATOM 3128 C C . THR B 1 103 ? 9.844 -1.443 -14.906 1 97 103 THR B C 1
ATOM 3130 O O . THR B 1 103 ? 8.836 -0.803 -14.602 1 97 103 THR B O 1
ATOM 3133 N N . LEU B 1 104 ? 11 -0.858 -15.008 1 97.06 104 LEU B N 1
ATOM 3134 C CA . LEU B 1 104 ? 11.172 0.563 -14.727 1 97.06 104 LEU B CA 1
ATOM 3135 C C . LEU B 1 104 ? 10.508 1.415 -15.797 1 97.06 104 LEU B C 1
ATOM 3137 O O . LEU B 1 104 ? 10.008 2.506 -15.516 1 97.06 104 LEU B O 1
ATOM 3141 N N . GLY B 1 105 ? 10.531 0.91 -17.016 1 96.38 105 GLY B N 1
ATOM 3142 C CA . GLY B 1 105 ? 9.781 1.587 -18.062 1 96.38 105 GLY B CA 1
ATOM 3143 C C . GLY B 1 105 ? 8.305 1.698 -17.75 1 96.38 105 GLY B C 1
ATOM 3144 O O . GLY B 1 105 ? 7.691 2.744 -17.984 1 96.38 105 GLY B O 1
ATOM 3145 N N . MET B 1 106 ? 7.691 0.628 -17.266 1 95.94 106 MET B N 1
ATOM 3146 C CA . MET B 1 106 ? 6.281 0.636 -16.875 1 95.94 106 MET B CA 1
ATOM 3147 C C . MET B 1 106 ? 6.027 1.663 -15.781 1 95.94 106 MET B C 1
ATOM 3149 O O . MET B 1 106 ? 5.043 2.406 -15.836 1 95.94 106 MET B O 1
ATOM 3153 N N . VAL B 1 107 ? 6.887 1.649 -14.875 1 94.44 107 VAL B N 1
ATOM 3154 C CA . VAL B 1 107 ? 6.719 2.527 -13.719 1 94.44 107 VAL B CA 1
ATOM 3155 C C . VAL B 1 107 ? 6.785 3.984 -14.164 1 94.44 107 VAL B C 1
ATOM 3157 O O . VAL B 1 107 ? 5.973 4.809 -13.734 1 94.44 107 VAL B O 1
ATOM 3160 N N . VAL B 1 108 ? 7.715 4.34 -15.023 1 95.06 108 VAL B N 1
ATOM 3161 C CA . VAL B 1 108 ? 7.848 5.691 -15.555 1 95.06 108 VAL B CA 1
ATOM 3162 C C . VAL B 1 108 ? 6.602 6.051 -16.359 1 95.06 108 VAL B C 1
ATOM 3164 O O . VAL B 1 108 ? 6.078 7.164 -16.25 1 95.06 108 VAL B O 1
ATOM 3167 N N . ALA B 1 109 ? 6.152 5.137 -17.125 1 97.19 109 ALA B N 1
ATOM 3168 C CA . ALA B 1 109 ? 4.953 5.371 -17.922 1 97.19 109 ALA B CA 1
ATOM 3169 C C . ALA B 1 109 ? 3.746 5.66 -17.031 1 97.19 109 ALA B C 1
ATOM 3171 O O . ALA B 1 109 ? 2.961 6.566 -17.328 1 97.19 109 ALA B O 1
ATOM 3172 N N . VAL B 1 110 ? 3.605 4.906 -15.977 1 97.12 110 VAL B N 1
ATOM 3173 C CA . VAL B 1 110 ? 2.498 5.098 -15.047 1 97.12 110 VAL B CA 1
ATOM 3174 C C . VAL B 1 110 ? 2.568 6.5 -14.445 1 97.12 110 VAL B C 1
ATOM 3176 O O . VAL B 1 110 ? 1.567 7.219 -14.414 1 97.12 110 VAL B O 1
ATOM 3179 N N . VAL B 1 111 ? 3.689 6.918 -14.008 1 95.88 111 VAL B N 1
ATOM 3180 C CA . VAL B 1 111 ? 3.873 8.203 -13.352 1 95.88 111 VAL B CA 1
ATOM 3181 C C . VAL B 1 111 ? 3.551 9.336 -14.328 1 95.88 111 VAL B C 1
ATOM 3183 O O . VAL B 1 111 ? 2.895 10.312 -13.961 1 95.88 111 VAL B O 1
ATOM 3186 N N . VAL B 1 112 ? 4.02 9.219 -15.547 1 95.88 112 VAL B N 1
ATOM 3187 C CA . VAL B 1 112 ? 3.811 10.242 -16.578 1 95.88 112 VAL B CA 1
ATOM 3188 C C . VAL B 1 112 ? 2.316 10.398 -16.844 1 95.88 112 VAL B C 1
ATOM 3190 O O . VAL B 1 112 ? 1.842 11.5 -17.109 1 95.88 112 VAL B O 1
ATOM 3193 N N . LEU B 1 113 ? 1.619 9.367 -16.672 1 96.81 113 LEU B N 1
ATOM 3194 C CA . LEU B 1 113 ? 0.187 9.398 -16.938 1 96.81 113 LEU B CA 1
ATOM 3195 C C . LEU B 1 113 ? -0.589 9.883 -15.719 1 96.81 113 LEU B C 1
ATOM 3197 O O . LEU B 1 113 ? -1.509 10.688 -15.836 1 96.81 113 LEU B O 1
ATOM 3201 N N . VAL B 1 114 ? -0.186 9.445 -14.609 1 96.94 114 VAL B N 1
ATOM 3202 C CA . VAL B 1 114 ? -1.002 9.57 -13.406 1 96.94 114 VAL B CA 1
ATOM 3203 C C . VAL B 1 114 ? -0.775 10.945 -12.773 1 96.94 114 VAL B C 1
ATOM 3205 O O . VAL B 1 114 ? -1.717 11.57 -12.281 1 96.94 114 VAL B O 1
ATOM 3208 N N . ALA B 1 115 ? 0.458 11.383 -12.719 1 96.38 115 ALA B N 1
ATOM 3209 C CA . ALA B 1 115 ? 0.794 12.625 -12.031 1 96.38 115 ALA B CA 1
ATOM 3210 C C . ALA B 1 115 ? 0.059 13.812 -12.641 1 96.38 115 ALA B C 1
ATOM 3212 O O . ALA B 1 115 ? -0.613 14.57 -11.938 1 96.38 115 ALA B O 1
ATOM 3213 N N . PRO B 1 116 ? 0.083 14.008 -13.984 1 95.62 116 PRO B N 1
ATOM 3214 C CA . PRO B 1 116 ? -0.662 15.117 -14.586 1 95.62 116 PRO B CA 1
ATOM 3215 C C . PRO B 1 116 ? -2.172 14.984 -14.391 1 95.62 116 PRO B C 1
ATOM 3217 O O . PRO B 1 116 ? -2.859 15.984 -14.172 1 95.62 116 PRO B O 1
ATOM 3220 N N . LEU B 1 117 ? -2.627 13.797 -14.438 1 95.94 117 LEU B N 1
ATOM 3221 C CA . LEU B 1 117 ? -4.055 13.57 -14.266 1 95.94 117 LEU B CA 1
ATOM 3222 C C . LEU 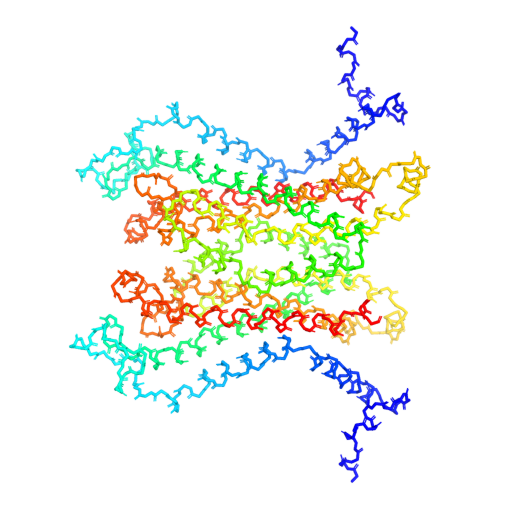B 1 117 ? -4.5 13.969 -12.859 1 95.94 117 LEU B C 1
ATOM 3224 O O . LEU B 1 117 ? -5.492 14.688 -12.695 1 95.94 117 LEU B O 1
ATOM 3228 N N . GLY B 1 118 ? -3.809 13.484 -11.883 1 97.19 118 GLY B N 1
ATOM 3229 C CA . GLY B 1 118 ? -4.117 13.859 -10.516 1 97.19 118 GLY B CA 1
ATOM 3230 C C . GLY B 1 118 ? -4.02 15.352 -10.273 1 97.19 118 GLY B C 1
ATOM 3231 O O . GLY B 1 118 ? -4.867 15.938 -9.586 1 97.19 118 GLY B O 1
ATOM 3232 N N . LEU B 1 119 ? -3.006 15.93 -10.859 1 97.06 119 LEU B N 1
ATOM 3233 C CA . LEU B 1 119 ? -2.793 17.359 -10.719 1 97.06 119 LEU B CA 1
ATOM 3234 C C . LEU B 1 119 ? -3.967 18.141 -11.305 1 97.06 119 LEU B C 1
ATOM 3236 O O . LEU B 1 119 ? -4.496 19.062 -10.656 1 97.06 119 LEU B O 1
ATOM 3240 N N . VAL B 1 120 ? -4.387 17.781 -12.469 1 95.25 120 VAL B N 1
ATOM 3241 C CA . VAL B 1 120 ? -5.457 18.469 -13.172 1 95.25 120 VAL B CA 1
ATOM 3242 C C . VAL B 1 120 ? -6.773 18.297 -12.414 1 95.25 120 VAL B C 1
ATOM 3244 O O . VAL B 1 120 ? -7.477 19.281 -12.148 1 95.25 120 VAL B O 1
ATOM 3247 N N . VAL B 1 121 ? -7.055 17.156 -12.023 1 96.31 121 VAL B N 1
ATOM 3248 C CA . VAL B 1 121 ? -8.297 16.875 -11.312 1 96.31 121 VAL B CA 1
ATOM 3249 C C . VAL B 1 121 ? -8.312 17.641 -9.984 1 96.31 121 VAL B C 1
ATOM 3251 O O . VAL B 1 121 ? -9.312 18.281 -9.648 1 96.31 121 VAL B O 1
ATOM 3254 N N . GLY B 1 122 ? -7.207 17.578 -9.273 1 97.69 122 GLY B N 1
ATOM 3255 C CA . GLY B 1 122 ? -7.133 18.234 -7.984 1 97.69 122 GLY B CA 1
ATOM 3256 C C . GLY B 1 122 ? -7.207 19.75 -8.086 1 97.69 122 GLY B C 1
ATOM 3257 O O . GLY B 1 122 ? -7.91 20.406 -7.309 1 97.69 122 GLY B O 1
ATOM 3258 N N . CYS B 1 123 ? -6.496 20.312 -9.031 1 97.38 123 CYS B N 1
ATOM 3259 C CA . CYS B 1 123 ? -6.484 21.766 -9.188 1 97.38 123 CYS B CA 1
ATOM 3260 C C . CYS B 1 123 ? -7.859 22.281 -9.609 1 97.38 123 CYS B C 1
ATOM 3262 O O . CYS B 1 123 ? -8.305 23.328 -9.141 1 97.38 123 CYS B O 1
ATOM 3264 N N . ILE B 1 124 ? -8.5 21.562 -10.461 1 96 124 ILE B N 1
ATOM 3265 C CA . ILE B 1 124 ? -9.828 21.969 -10.898 1 96 124 ILE B CA 1
ATOM 3266 C C . ILE B 1 124 ? -10.805 21.906 -9.727 1 96 124 ILE B C 1
ATOM 3268 O O . ILE B 1 124 ? -11.578 22.844 -9.5 1 96 124 ILE B O 1
ATOM 3272 N N . ALA B 1 125 ? -10.742 20.891 -9.008 1 97.12 125 ALA B N 1
ATOM 3273 C CA . ALA B 1 125 ? -11.625 20.719 -7.863 1 97.12 125 ALA B CA 1
ATOM 3274 C C . ALA B 1 125 ? -11.383 21.812 -6.824 1 97.12 125 ALA B C 1
ATOM 3276 O O . ALA B 1 125 ? -12.328 22.469 -6.359 1 97.12 125 ALA B O 1
ATOM 3277 N N . GLY B 1 126 ? -10.141 22.047 -6.555 1 96.69 126 GLY B N 1
ATOM 3278 C CA . GLY B 1 126 ? -9.789 23.031 -5.543 1 96.69 126 GLY B CA 1
ATOM 3279 C C . GLY B 1 126 ? -10.078 24.469 -5.969 1 96.69 126 GLY B C 1
ATOM 3280 O O . GLY B 1 126 ? -10.453 25.297 -5.148 1 96.69 126 GLY B O 1
ATOM 3281 N N . TYR B 1 127 ? -9.914 24.75 -7.199 1 96.44 127 TYR B N 1
ATOM 3282 C CA . TYR B 1 127 ? -10.055 26.125 -7.676 1 96.44 127 TYR B CA 1
ATOM 3283 C C . TYR B 1 127 ? -11.516 26.469 -7.953 1 96.44 127 TYR B C 1
ATOM 3285 O O . TYR B 1 127 ? -12 27.531 -7.555 1 96.44 127 TYR B O 1
ATOM 3293 N N . ALA B 1 128 ? -12.164 25.641 -8.68 1 94.62 128 ALA B N 1
ATOM 3294 C CA . ALA B 1 128 ? -13.547 25.906 -9.07 1 94.62 128 ALA B CA 1
ATOM 3295 C C . ALA B 1 128 ? -14.484 25.844 -7.867 1 94.62 128 ALA B C 1
ATOM 3297 O O . ALA B 1 128 ? -15.414 26.641 -7.75 1 94.62 128 ALA B O 1
ATOM 3298 N N . GLY B 1 129 ? -14.281 24.906 -7.023 1 92.81 129 GLY B N 1
ATOM 3299 C CA . GLY B 1 129 ? -15.156 24.719 -5.875 1 92.81 129 GLY B CA 1
ATOM 3300 C C . GLY B 1 129 ? -16.562 24.281 -6.254 1 92.81 129 GLY B C 1
ATOM 3301 O O . GLY B 1 129 ? -16.766 23.734 -7.34 1 92.81 129 GLY B O 1
ATOM 3302 N N . GLY B 1 130 ? -17.531 24.344 -5.277 1 94.5 130 GLY B N 1
ATOM 3303 C CA . GLY B 1 130 ? -18.938 24.094 -5.516 1 94.5 130 GLY B CA 1
ATOM 3304 C C . GLY B 1 130 ? -19.234 22.703 -6.039 1 94.5 130 GLY B C 1
ATOM 3305 O O . GLY B 1 130 ? -18.797 21.719 -5.453 1 94.5 130 GLY B O 1
ATOM 3306 N N . ILE B 1 131 ? -19.891 22.688 -7.203 1 95.81 131 ILE B N 1
ATOM 3307 C CA . ILE B 1 131 ? -20.391 21.406 -7.727 1 95.81 131 ILE B CA 1
ATOM 3308 C C . ILE B 1 131 ? -19.219 20.625 -8.328 1 95.81 131 ILE B C 1
ATOM 3310 O O . ILE B 1 131 ? -19.188 19.391 -8.234 1 95.81 131 ILE B O 1
ATOM 3314 N N . TRP B 1 132 ? -18.266 21.281 -8.852 1 94.88 132 TRP B N 1
ATOM 3315 C CA . TRP B 1 132 ? -17.125 20.609 -9.445 1 94.88 132 TRP B CA 1
ATOM 3316 C C . TRP B 1 132 ? -16.266 19.953 -8.383 1 94.88 132 TRP B C 1
ATOM 3318 O O . TRP B 1 132 ? -15.789 18.828 -8.562 1 94.88 132 TRP B O 1
ATOM 3328 N N . ASP B 1 133 ? -16.062 20.625 -7.32 1 96.5 133 ASP B N 1
ATOM 3329 C CA . ASP B 1 133 ? -15.344 20.047 -6.188 1 96.5 133 ASP B CA 1
ATOM 3330 C C . ASP B 1 133 ? -16.047 18.797 -5.664 1 96.5 133 ASP B C 1
ATOM 3332 O O . ASP B 1 133 ? -15.43 17.75 -5.477 1 96.5 133 ASP B O 1
ATOM 3336 N N . ARG B 1 134 ? -17.344 18.953 -5.625 1 94.44 134 ARG B N 1
ATOM 3337 C CA . ARG B 1 134 ? -18.125 17.859 -5.07 1 94.44 134 ARG B CA 1
ATOM 3338 C C . ARG B 1 134 ? -18.094 16.641 -5.98 1 94.44 134 ARG B C 1
ATOM 3340 O O . ARG B 1 134 ? -17.875 15.516 -5.512 1 94.44 134 ARG B O 1
ATOM 3347 N N . ILE B 1 135 ? -18.25 16.812 -7.207 1 96.31 135 ILE B N 1
ATOM 3348 C CA . ILE B 1 135 ? -18.312 15.711 -8.156 1 96.31 135 ILE B CA 1
ATOM 3349 C C . ILE B 1 135 ? -16.938 15.055 -8.273 1 96.31 135 ILE B C 1
ATOM 3351 O O . ILE B 1 135 ? -16.828 13.828 -8.164 1 96.31 135 ILE B O 1
ATOM 3355 N N . LEU B 1 136 ? -15.914 15.844 -8.43 1 96.81 136 LEU B N 1
ATOM 3356 C CA . LEU B 1 136 ? -14.578 15.312 -8.633 1 96.81 136 LEU B CA 1
ATOM 3357 C C . LEU B 1 136 ? -14.078 14.609 -7.371 1 96.81 136 LEU B C 1
ATOM 3359 O O . LEU B 1 136 ? -13.438 13.555 -7.457 1 96.81 136 LEU B O 1
ATOM 3363 N N . MET B 1 137 ? -14.398 15.109 -6.238 1 94.12 137 MET B N 1
ATOM 3364 C CA . MET B 1 137 ? -13.953 14.484 -4.996 1 94.12 137 MET B CA 1
ATOM 3365 C C . MET B 1 137 ? -14.781 13.242 -4.691 1 94.12 137 MET B C 1
ATOM 3367 O O . MET B 1 137 ? -14.266 12.273 -4.129 1 94.12 137 MET B O 1
ATOM 3371 N N . ARG B 1 138 ? -16.062 13.266 -5.188 1 91.44 138 ARG B N 1
ATOM 3372 C CA . ARG B 1 138 ? -16.875 12.062 -5.043 1 91.44 138 ARG B CA 1
ATOM 3373 C C . ARG B 1 138 ? -16.281 10.914 -5.859 1 91.44 138 ARG B C 1
ATOM 3375 O O . ARG B 1 138 ? -16.172 9.781 -5.367 1 91.44 138 ARG B O 1
ATOM 3382 N N . VAL B 1 139 ? -15.914 11.211 -6.988 1 95.12 139 VAL B N 1
ATOM 3383 C CA . VAL B 1 139 ? -15.297 10.211 -7.848 1 95.12 139 VAL B CA 1
ATOM 3384 C C . VAL B 1 139 ? -13.977 9.75 -7.227 1 95.12 139 VAL B C 1
ATOM 3386 O O . VAL B 1 139 ? -13.695 8.547 -7.176 1 95.12 139 VAL B O 1
ATOM 3389 N N . THR B 1 140 ? -13.164 10.688 -6.805 1 94.75 140 THR B N 1
ATOM 3390 C CA . THR B 1 140 ? -11.891 10.383 -6.16 1 94.75 140 THR B CA 1
ATOM 3391 C C . THR B 1 140 ? -12.102 9.469 -4.957 1 94.75 140 THR B C 1
ATOM 3393 O O . THR B 1 140 ? -11.383 8.484 -4.789 1 94.75 140 THR B O 1
ATOM 3396 N N . ASP B 1 141 ? -13.125 9.727 -4.242 1 88.25 141 ASP B N 1
ATOM 3397 C CA . ASP B 1 141 ? -13.398 8.961 -3.033 1 88.25 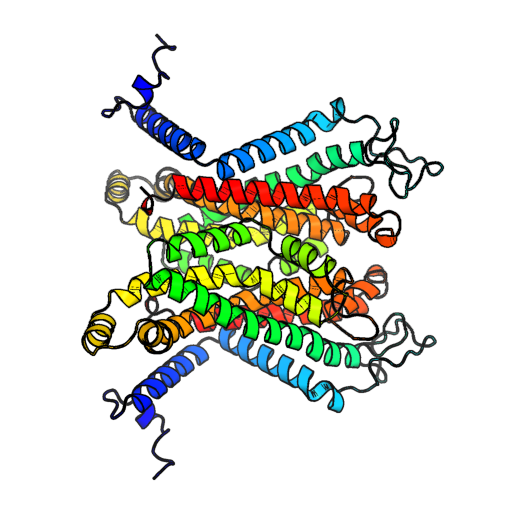141 ASP B CA 1
ATOM 3398 C C . ASP B 1 141 ? -13.852 7.543 -3.375 1 88.25 141 ASP B C 1
ATOM 3400 O O . ASP B 1 141 ? -13.547 6.598 -2.646 1 88.25 141 ASP B O 1
ATOM 3404 N N . VAL B 1 142 ? -14.547 7.445 -4.402 1 88.31 142 VAL B N 1
ATOM 3405 C CA . VAL B 1 142 ? -14.977 6.121 -4.848 1 88.31 142 VAL B CA 1
ATOM 3406 C C . VAL B 1 142 ? -13.75 5.262 -5.164 1 88.31 142 VAL B C 1
ATOM 3408 O O . VAL B 1 142 ? -13.672 4.105 -4.742 1 88.31 142 VAL B O 1
ATOM 3411 N N . PHE B 1 143 ? -12.828 5.781 -5.832 1 92.25 143 PHE B N 1
ATOM 3412 C CA . PHE B 1 143 ? -11.617 5.039 -6.18 1 92.25 143 PHE B CA 1
ATOM 3413 C C . PHE B 1 143 ? -10.812 4.703 -4.934 1 92.25 143 PHE B C 1
ATOM 3415 O O . PHE B 1 143 ? -10.258 3.607 -4.824 1 92.25 143 PHE B O 1
ATOM 3422 N N . LEU B 1 144 ? -10.781 5.652 -4.035 1 89.44 144 LEU B N 1
ATOM 3423 C CA . LEU B 1 144 ? -9.961 5.469 -2.84 1 89.44 144 LEU B CA 1
ATOM 3424 C C . LEU B 1 144 ? -10.594 4.445 -1.9 1 89.44 144 LEU B C 1
ATOM 3426 O O . LEU B 1 144 ? -9.93 3.92 -1.007 1 89.44 144 LEU B O 1
ATOM 3430 N N . ALA B 1 145 ? -11.891 4.219 -2.16 1 85.75 145 ALA B N 1
ATOM 3431 C CA . ALA B 1 145 ? -12.586 3.248 -1.32 1 85.75 145 ALA B CA 1
ATOM 3432 C C . ALA B 1 145 ? -12.172 1.823 -1.667 1 85.75 145 ALA B C 1
ATOM 3434 O O . ALA B 1 145 ? -12.266 0.921 -0.831 1 85.75 145 ALA B O 1
ATOM 3435 N N . PHE B 1 146 ? -11.648 1.57 -2.873 1 88.12 146 PHE B N 1
ATOM 3436 C CA . PHE B 1 146 ? -11.242 0.246 -3.328 1 88.12 146 PHE B CA 1
ATOM 3437 C C . PHE B 1 146 ? -9.766 0.01 -3.057 1 88.12 146 PHE B C 1
ATOM 3439 O O . PHE B 1 146 ? -8.945 0.921 -3.209 1 88.12 146 PHE B O 1
ATOM 3446 N N . PRO B 1 147 ? -9.375 -1.198 -2.598 1 84.44 147 PRO B N 1
ATOM 3447 C CA . PRO B 1 147 ? -7.953 -1.541 -2.555 1 84.44 147 PRO B CA 1
ATOM 3448 C C . PRO B 1 147 ? -7.285 -1.452 -3.926 1 84.44 147 PRO B C 1
ATOM 3450 O O . PRO B 1 147 ? -7.766 -2.049 -4.891 1 84.44 147 PRO B O 1
ATOM 3453 N N . ARG B 1 148 ? -6.262 -0.791 -3.965 1 85.12 148 ARG B N 1
ATOM 3454 C CA . ARG B 1 148 ? -5.652 -0.411 -5.234 1 85.12 148 ARG B CA 1
ATOM 3455 C C . ARG B 1 148 ? -5.273 -1.643 -6.051 1 85.12 148 ARG B C 1
ATOM 3457 O O . ARG B 1 148 ? -5.535 -1.701 -7.254 1 85.12 148 ARG B O 1
ATOM 3464 N N . LEU B 1 149 ? -4.57 -2.592 -5.438 1 82.94 149 LEU B N 1
ATOM 3465 C CA . LEU B 1 149 ? -4.141 -3.791 -6.152 1 82.94 149 LEU B CA 1
ATOM 3466 C C . LEU B 1 149 ? -5.336 -4.531 -6.738 1 82.94 149 LEU B C 1
ATOM 3468 O O . LEU B 1 149 ? -5.289 -4.996 -7.879 1 82.94 149 LEU B O 1
ATOM 3472 N N . ILE B 1 150 ? -6.395 -4.609 -6.039 1 82.06 150 ILE B N 1
ATOM 3473 C CA . ILE B 1 150 ? -7.578 -5.348 -6.469 1 82.06 150 ILE B CA 1
ATOM 3474 C C . ILE B 1 150 ? -8.266 -4.605 -7.613 1 82.06 150 ILE B C 1
ATOM 3476 O O . ILE B 1 150 ? -8.695 -5.223 -8.586 1 82.06 150 ILE B O 1
ATOM 3480 N N . LEU B 1 151 ? -8.344 -3.322 -7.445 1 86.44 151 LEU B N 1
ATOM 3481 C CA . LEU B 1 151 ? -8.922 -2.521 -8.523 1 86.44 151 LEU B CA 1
ATOM 3482 C C . LEU B 1 151 ? -8.094 -2.648 -9.797 1 86.44 151 LEU B C 1
ATOM 3484 O O . LEU B 1 151 ? -8.648 -2.762 -10.891 1 86.44 151 LEU B O 1
ATOM 3488 N N . ALA B 1 152 ? -6.758 -2.645 -9.641 1 90.44 152 ALA B N 1
ATOM 3489 C CA . ALA B 1 152 ? -5.875 -2.807 -10.797 1 90.44 152 ALA B CA 1
ATOM 3490 C C . ALA B 1 152 ? -6.086 -4.164 -11.461 1 90.44 152 ALA B C 1
ATOM 3492 O O . ALA B 1 152 ? -6.09 -4.266 -12.688 1 90.44 152 ALA B O 1
ATOM 3493 N N . LEU B 1 153 ? -6.238 -5.152 -10.672 1 85.94 153 LEU B N 1
ATOM 3494 C CA . LEU B 1 153 ? -6.492 -6.492 -11.188 1 85.94 153 LEU B CA 1
ATOM 3495 C C . LEU B 1 153 ? -7.805 -6.535 -11.961 1 85.94 153 LEU B C 1
ATOM 3497 O O . LEU B 1 153 ? -7.883 -7.156 -13.023 1 85.94 153 LEU B O 1
ATOM 3501 N N . ALA B 1 154 ? -8.844 -5.863 -11.43 1 83.19 154 ALA B N 1
ATOM 3502 C CA . ALA B 1 154 ? -10.148 -5.824 -12.086 1 83.19 154 ALA B CA 1
ATOM 3503 C C . ALA B 1 154 ? -10.055 -5.148 -13.453 1 83.19 154 ALA B C 1
ATOM 3505 O O . ALA B 1 154 ? -10.617 -5.637 -14.438 1 83.19 154 ALA B O 1
ATOM 3506 N N . PHE B 1 155 ? -9.297 -4.094 -13.531 1 89.56 155 PHE B N 1
ATOM 3507 C CA . PHE B 1 155 ? -9.188 -3.34 -14.781 1 89.56 155 PHE B CA 1
ATOM 3508 C C . PHE B 1 155 ? -8.359 -4.102 -15.805 1 89.56 155 PHE B C 1
ATOM 3510 O O . PHE B 1 155 ? -8.695 -4.121 -16.984 1 89.56 155 PHE B O 1
ATOM 3517 N N . VAL B 1 156 ? -7.262 -4.746 -15.312 1 87.81 156 VAL B N 1
ATOM 3518 C CA . VAL B 1 156 ? -6.375 -5.418 -16.25 1 87.81 156 VAL B CA 1
ATOM 3519 C C . VAL B 1 156 ? -7.051 -6.672 -16.797 1 87.81 156 VAL B C 1
ATOM 3521 O O . VAL B 1 156 ? -6.816 -7.062 -17.953 1 87.81 156 VAL B O 1
ATOM 3524 N N . ALA B 1 157 ? -7.914 -7.266 -15.992 1 81 157 ALA B N 1
ATOM 3525 C CA . ALA B 1 157 ? -8.617 -8.477 -16.406 1 81 157 ALA B CA 1
ATOM 3526 C C . ALA B 1 157 ? -9.57 -8.188 -17.562 1 81 157 ALA B C 1
ATOM 3528 O O . ALA B 1 157 ? -9.898 -9.078 -18.344 1 81 157 ALA B O 1
ATOM 3529 N N . ALA B 1 158 ? -10.031 -6.945 -17.656 1 85.25 158 ALA B N 1
ATOM 3530 C CA . ALA B 1 158 ? -10.953 -6.539 -18.719 1 85.25 158 ALA B CA 1
ATOM 3531 C C . ALA B 1 158 ? -10.203 -6.199 -20 1 85.25 158 ALA B C 1
ATOM 3533 O O . ALA B 1 158 ? -10.82 -5.922 -21.031 1 85.25 158 ALA B O 1
ATOM 3534 N N . LEU B 1 159 ? -8.891 -6.262 -19.984 1 90 159 LEU B N 1
ATOM 3535 C CA . LEU B 1 159 ? -8.047 -5.922 -21.125 1 90 159 LEU B CA 1
ATOM 3536 C C . LEU B 1 159 ? -7.207 -7.121 -21.547 1 90 159 LEU B C 1
ATOM 3538 O O . LEU B 1 159 ? -7.188 -8.148 -20.875 1 90 159 LEU B O 1
ATOM 3542 N N . ARG B 1 160 ? -6.562 -7.031 -22.75 1 87.94 160 ARG B N 1
ATOM 3543 C CA . ARG B 1 160 ? -5.598 -8.047 -23.156 1 87.94 160 ARG B CA 1
ATOM 3544 C C . ARG B 1 160 ? -4.336 -7.977 -22.312 1 87.94 160 ARG B C 1
ATOM 3546 O O . ARG B 1 160 ? -3.748 -6.906 -22.141 1 87.94 160 ARG B O 1
ATOM 3553 N N . PRO B 1 161 ? -4.023 -9.156 -21.719 1 88.56 161 PRO B N 1
ATOM 3554 C CA . PRO B 1 161 ? -2.826 -9.141 -20.875 1 88.56 161 PRO B CA 1
ATOM 3555 C C . PRO B 1 161 ? -1.6 -8.586 -21.609 1 88.56 161 PRO B C 1
ATOM 3557 O O . PRO B 1 161 ? -1.415 -8.852 -22.797 1 88.56 161 PRO B O 1
ATOM 3560 N N . GLY B 1 162 ? -0.808 -7.777 -20.891 1 94 162 GLY B N 1
ATOM 3561 C CA . GLY B 1 162 ? 0.385 -7.172 -21.453 1 94 162 GLY B CA 1
ATOM 3562 C C . GLY B 1 162 ? 0.883 -5.973 -20.672 1 94 162 GLY B C 1
ATOM 3563 O O . GLY B 1 162 ? 0.273 -5.582 -19.672 1 94 162 GLY B O 1
ATOM 3564 N N . VAL B 1 163 ? 2.004 -5.492 -21.125 1 95.75 163 VAL B N 1
ATOM 3565 C CA . VAL B 1 163 ? 2.654 -4.348 -20.5 1 95.75 163 VAL B CA 1
ATOM 3566 C C . VAL B 1 163 ? 1.735 -3.131 -20.562 1 95.75 163 VAL B C 1
ATOM 3568 O O . VAL B 1 163 ? 1.535 -2.443 -19.547 1 95.75 163 VAL B O 1
ATOM 3571 N N . GLU B 1 164 ? 1.103 -2.924 -21.672 1 95.88 164 GLU B N 1
ATOM 3572 C CA . GLU B 1 164 ? 0.25 -1.756 -21.875 1 95.88 164 GLU B CA 1
ATOM 3573 C C . GLU B 1 164 ? -0.976 -1.804 -20.969 1 95.88 164 GLU B C 1
ATOM 3575 O O . GLU B 1 164 ? -1.343 -0.797 -20.359 1 95.88 164 GLU B O 1
ATOM 3580 N N . SER B 1 165 ? -1.577 -2.986 -20.891 1 95.69 165 SER B N 1
ATOM 3581 C CA . SER B 1 165 ? -2.76 -3.131 -20.047 1 95.69 165 SER B CA 1
ATOM 3582 C C . SER B 1 165 ? -2.422 -2.912 -18.578 1 95.69 165 SER B C 1
ATOM 3584 O O . SER B 1 165 ? -3.213 -2.328 -17.828 1 95.69 165 SER B O 1
ATOM 3586 N N . ALA B 1 166 ? -1.223 -3.443 -18.219 1 95.62 166 ALA B N 1
ATOM 3587 C CA . ALA B 1 166 ? -0.787 -3.25 -16.828 1 95.62 166 ALA B CA 1
ATOM 3588 C C . ALA B 1 166 ? -0.592 -1.768 -16.516 1 95.62 166 ALA B C 1
ATOM 3590 O O . ALA B 1 166 ? -1.046 -1.28 -15.484 1 95.62 166 ALA B O 1
ATOM 3591 N N . VAL B 1 167 ? 0.043 -1.037 -17.422 1 97.12 167 VAL B N 1
ATOM 3592 C CA . VAL B 1 167 ? 0.315 0.385 -17.25 1 97.12 167 VAL B CA 1
ATOM 3593 C C . VAL B 1 167 ? -1 1.154 -17.141 1 97.12 167 VAL B C 1
ATOM 3595 O O . VAL B 1 167 ? -1.178 1.978 -16.25 1 97.12 167 VAL B O 1
ATOM 3598 N N . ILE B 1 168 ? -1.929 0.879 -17.969 1 95.94 168 ILE B N 1
ATOM 3599 C CA . ILE B 1 168 ? -3.211 1.572 -18 1 95.94 168 ILE B CA 1
ATOM 3600 C C . ILE B 1 168 ? -4.008 1.259 -16.734 1 95.94 168 ILE B C 1
ATOM 3602 O O . ILE B 1 168 ? -4.582 2.158 -16.125 1 95.94 168 ILE B O 1
ATOM 3606 N N . ALA B 1 169 ? -3.982 0.011 -16.391 1 95.19 169 ALA B N 1
ATOM 3607 C CA . ALA B 1 169 ? -4.727 -0.409 -15.211 1 95.19 169 ALA B CA 1
ATOM 3608 C C . ALA B 1 169 ? -4.199 0.286 -13.953 1 95.19 169 ALA B C 1
ATOM 3610 O O . ALA B 1 169 ? -4.98 0.782 -13.141 1 95.19 169 ALA B O 1
ATOM 3611 N N . ILE B 1 170 ? -2.916 0.313 -13.766 1 95.25 170 ILE B N 1
ATOM 3612 C CA . ILE B 1 170 ? -2.314 0.956 -12.602 1 95.25 170 ILE B CA 1
ATOM 3613 C C . ILE B 1 170 ? -2.588 2.457 -12.641 1 95.25 170 ILE B C 1
ATOM 3615 O O . ILE B 1 170 ? -2.945 3.059 -11.625 1 95.25 170 ILE B O 1
ATOM 3619 N N . ALA B 1 171 ? -2.445 3.025 -13.812 1 95.56 171 ALA B N 1
ATOM 3620 C CA . ALA B 1 171 ? -2.662 4.461 -13.961 1 95.56 171 ALA B CA 1
ATOM 3621 C C . ALA B 1 171 ? -4.098 4.84 -13.602 1 95.56 171 ALA B C 1
ATOM 3623 O O . ALA B 1 171 ? -4.332 5.848 -12.93 1 95.56 171 ALA B O 1
ATOM 3624 N N . LEU B 1 172 ? -5.031 4.074 -13.961 1 93.81 172 LEU B N 1
ATOM 3625 C CA . LEU B 1 172 ? -6.445 4.34 -13.719 1 93.81 172 LEU B CA 1
ATOM 3626 C C . LEU B 1 172 ? -6.77 4.266 -12.234 1 93.81 172 LEU B C 1
ATOM 3628 O O . LEU B 1 172 ? -7.805 4.777 -11.797 1 93.81 172 LEU B O 1
ATOM 3632 N N . THR B 1 173 ? -5.887 3.711 -11.508 1 93.56 173 THR B N 1
ATOM 3633 C CA . THR B 1 173 ? -6.234 3.469 -10.109 1 93.56 173 THR B CA 1
ATOM 3634 C C . THR B 1 173 ? -5.34 4.289 -9.18 1 93.56 173 THR B C 1
ATOM 3636 O O . THR B 1 173 ? -5.648 4.445 -7.996 1 93.56 173 THR B O 1
ATOM 3639 N N . ALA B 1 174 ? -4.277 4.859 -9.641 1 95.31 174 ALA B N 1
ATOM 3640 C CA . ALA B 1 174 ? -3.252 5.441 -8.781 1 95.31 174 ALA B CA 1
ATOM 3641 C C . ALA B 1 174 ? -3.395 6.957 -8.703 1 95.31 174 ALA B C 1
ATOM 3643 O O . ALA B 1 174 ? -2.756 7.602 -7.867 1 95.31 174 ALA B O 1
ATOM 3644 N N . TRP B 1 175 ? -4.312 7.59 -9.344 1 95.75 175 TRP B N 1
ATOM 3645 C CA . TRP B 1 175 ? -4.34 9.039 -9.516 1 95.75 175 TRP B CA 1
ATOM 3646 C C . TRP B 1 175 ? -5.008 9.711 -8.328 1 95.75 175 TRP B C 1
ATOM 3648 O O . TRP B 1 175 ? -4.719 10.875 -8.016 1 95.75 175 TRP B O 1
ATOM 3658 N N . PRO B 1 176 ? -5.883 9.078 -7.598 1 95.94 176 PRO B N 1
ATOM 3659 C CA . PRO B 1 176 ? -6.727 9.789 -6.629 1 95.94 176 PRO B CA 1
ATOM 3660 C C . PRO B 1 176 ? -5.914 10.453 -5.52 1 95.94 176 PRO B C 1
ATOM 3662 O O . PRO B 1 176 ? -6.18 11.602 -5.164 1 95.94 176 PRO B O 1
ATOM 3665 N N . PRO B 1 177 ? -4.918 9.836 -4.988 1 94.62 177 PRO B N 1
ATOM 3666 C CA . PRO B 1 177 ? -4.145 10.516 -3.947 1 94.62 177 PRO B CA 1
ATOM 3667 C C . PRO B 1 177 ? -3.486 11.797 -4.453 1 94.62 177 PRO B C 1
ATOM 3669 O O . PRO B 1 177 ? -3.344 12.766 -3.695 1 94.62 177 PRO B O 1
ATOM 3672 N N . TYR B 1 178 ? -3.111 11.805 -5.625 1 96.88 178 TYR B N 1
ATOM 3673 C CA . TYR B 1 178 ? -2.492 12.984 -6.207 1 96.88 178 TYR B CA 1
ATOM 3674 C C . TYR B 1 178 ? -3.516 14.102 -6.395 1 96.88 178 TYR B C 1
ATOM 3676 O O . TYR B 1 178 ? -3.203 15.281 -6.203 1 96.88 178 TYR B O 1
ATOM 3684 N N . ALA B 1 179 ? -4.68 13.688 -6.707 1 97.56 179 ALA B N 1
ATOM 3685 C CA . ALA B 1 179 ? -5.762 14.656 -6.855 1 97.56 179 ALA B CA 1
ATOM 3686 C C . ALA B 1 179 ? -6.109 15.297 -5.516 1 97.56 179 ALA B C 1
ATOM 3688 O O . ALA B 1 179 ? -6.293 16.516 -5.43 1 97.56 179 ALA B O 1
ATOM 3689 N N . ARG B 1 180 ? -6.168 14.516 -4.551 1 95.56 180 ARG B N 1
ATOM 3690 C CA . ARG B 1 180 ? -6.492 15.031 -3.223 1 95.56 180 ARG B CA 1
ATOM 3691 C C . ARG B 1 180 ? -5.41 15.984 -2.725 1 95.56 180 ARG B C 1
ATOM 3693 O O . ARG B 1 180 ? -5.715 16.984 -2.08 1 95.56 180 ARG B O 1
ATOM 3700 N N . LEU B 1 181 ? -4.273 15.609 -2.947 1 95.62 181 LEU B N 1
ATOM 3701 C CA . LEU B 1 181 ? -3.156 16.453 -2.553 1 95.62 181 LEU B CA 1
ATOM 3702 C C . LEU B 1 181 ? -3.203 17.797 -3.293 1 95.62 181 LEU B C 1
ATOM 3704 O O . LEU B 1 181 ? -3.082 18.859 -2.678 1 95.62 181 LEU B O 1
ATOM 3708 N N . ALA B 1 182 ? -3.357 17.719 -4.574 1 97.25 182 ALA B N 1
ATOM 3709 C CA . ALA B 1 182 ? -3.41 18.922 -5.391 1 97.25 182 ALA B CA 1
ATOM 3710 C C . ALA B 1 182 ? -4.598 19.797 -4.996 1 97.25 182 ALA B C 1
ATOM 3712 O O . ALA B 1 182 ? -4.492 21.031 -4.977 1 97.25 182 ALA B O 1
ATOM 3713 N N . ARG B 1 183 ? -5.684 19.172 -4.738 1 97.44 183 ARG B N 1
ATOM 3714 C CA . ARG B 1 183 ? -6.855 19.922 -4.301 1 97.44 183 ARG B CA 1
ATOM 3715 C C . ARG B 1 183 ? -6.57 20.672 -3.002 1 97.44 183 ARG B C 1
ATOM 3717 O O . ARG B 1 183 ? -6.883 21.859 -2.881 1 97.44 183 ARG B O 1
ATOM 3724 N N . ALA B 1 184 ? -6.035 20 -2.1 1 94.94 184 ALA B N 1
ATOM 3725 C CA . ALA B 1 184 ? -5.754 20.594 -0.798 1 94.94 184 ALA B CA 1
ATOM 3726 C C . ALA B 1 184 ? -4.824 21.797 -0.937 1 94.94 184 ALA B C 1
ATOM 3728 O O . ALA B 1 184 ? -5.043 22.828 -0.311 1 94.94 184 ALA B O 1
ATOM 3729 N N . GLU B 1 185 ? -3.842 21.672 -1.714 1 95.5 185 GLU B N 1
ATOM 3730 C CA . GLU B 1 185 ? -2.91 22.766 -1.941 1 95.5 185 GLU B CA 1
ATOM 3731 C C . GLU B 1 185 ? -3.586 23.922 -2.686 1 95.5 185 GLU B C 1
ATOM 3733 O O . GLU B 1 185 ? -3.363 25.094 -2.365 1 95.5 185 GLU B O 1
ATOM 3738 N N . THR B 1 186 ? -4.344 23.531 -3.611 1 97 186 THR B N 1
ATOM 3739 C CA . THR B 1 186 ? -5.027 24.547 -4.418 1 97 186 THR B CA 1
ATOM 3740 C C . THR B 1 186 ? -5.957 25.391 -3.553 1 97 186 THR B C 1
ATOM 3742 O O . THR B 1 186 ? -6.086 26.594 -3.766 1 97 186 THR B O 1
ATOM 3745 N N . LEU B 1 187 ? -6.598 24.812 -2.602 1 96.12 187 LEU B N 1
ATOM 3746 C CA . LEU B 1 187 ? -7.496 25.516 -1.696 1 96.12 187 LEU B CA 1
ATOM 3747 C C . LEU B 1 187 ? -6.75 26.609 -0.931 1 96.12 187 LEU B C 1
ATOM 3749 O O . LEU B 1 187 ? -7.32 27.656 -0.624 1 96.12 187 LEU B O 1
ATOM 3753 N N . THR B 1 188 ? -5.555 26.359 -0.692 1 94.25 188 THR B N 1
ATOM 3754 C CA . THR B 1 188 ? -4.734 27.344 0.014 1 94.25 188 THR B CA 1
ATOM 3755 C C . THR B 1 188 ? -4.184 28.375 -0.953 1 94.25 188 THR B C 1
ATOM 3757 O O . THR B 1 188 ? -4.219 29.578 -0.668 1 94.25 188 THR B O 1
ATOM 3760 N N . ILE B 1 189 ? -3.762 27.969 -2.076 1 93.75 189 ILE B N 1
ATOM 3761 C CA . ILE B 1 189 ? -3.098 28.812 -3.055 1 93.75 189 ILE B CA 1
ATOM 3762 C C . ILE B 1 189 ? -4.102 29.812 -3.643 1 93.75 189 ILE B C 1
ATOM 3764 O O . ILE B 1 189 ? -3.766 30.969 -3.887 1 93.75 189 ILE B O 1
ATOM 3768 N N . ARG B 1 190 ? -5.27 29.359 -3.857 1 94.38 190 ARG B N 1
ATOM 3769 C CA . ARG B 1 190 ? -6.254 30.188 -4.543 1 94.38 190 ARG B CA 1
ATOM 3770 C C . ARG B 1 190 ? -6.633 31.391 -3.697 1 94.38 190 ARG B C 1
ATOM 3772 O O . ARG B 1 190 ? -7.176 32.375 -4.215 1 94.38 190 ARG B O 1
ATOM 3779 N N . ARG B 1 191 ? -6.305 31.375 -2.424 1 93.75 191 ARG B N 1
ATOM 3780 C CA . ARG B 1 191 ? -6.684 32.438 -1.511 1 93.75 191 ARG B CA 1
ATOM 3781 C C . ARG B 1 191 ? -5.531 33.438 -1.312 1 93.75 191 ARG B C 1
ATOM 3783 O O . ARG B 1 191 ? -5.664 34.406 -0.578 1 93.75 191 ARG B O 1
ATOM 3790 N N . THR B 1 192 ? -4.488 33.219 -1.972 1 93.38 192 THR B N 1
ATOM 3791 C CA . THR B 1 192 ? -3.33 34.094 -1.816 1 93.38 192 THR B CA 1
ATOM 3792 C C . THR B 1 192 ? -3.525 35.375 -2.59 1 93.38 192 THR B C 1
ATOM 3794 O O . THR B 1 192 ? -4.273 35.406 -3.568 1 93.38 192 THR B O 1
ATOM 3797 N N . ASP B 1 193 ? -2.781 36.438 -2.104 1 92.38 193 ASP B N 1
ATOM 3798 C CA . ASP B 1 193 ? -2.834 37.719 -2.756 1 92.38 193 ASP B CA 1
ATOM 3799 C C . ASP B 1 193 ? -2.316 37.656 -4.191 1 92.38 193 ASP B C 1
ATOM 3801 O O . ASP B 1 193 ? -2.787 38.375 -5.07 1 92.38 193 ASP B O 1
ATOM 3805 N N . TYR B 1 194 ? -1.439 36.875 -4.492 1 91.25 194 TYR B N 1
ATOM 3806 C CA . TYR B 1 194 ? -0.873 36.656 -5.82 1 91.25 194 TYR B CA 1
ATOM 3807 C C . TYR B 1 194 ? -1.945 36.219 -6.809 1 91.25 194 TYR B C 1
ATOM 3809 O O . TYR B 1 194 ? -2.055 36.781 -7.902 1 91.25 194 TYR B O 1
ATOM 3817 N N . ILE B 1 195 ? -2.703 35.281 -6.375 1 92.69 195 ILE B N 1
ATOM 3818 C CA . ILE B 1 195 ? -3.734 34.75 -7.266 1 92.69 195 ILE B CA 1
ATOM 3819 C C . ILE B 1 195 ? -4.832 35.812 -7.449 1 92.69 195 ILE B C 1
ATOM 3821 O O . ILE B 1 195 ? -5.387 35.938 -8.539 1 92.69 195 ILE B O 1
ATOM 3825 N N . ALA B 1 196 ? -5.098 36.531 -6.371 1 94.31 196 ALA B N 1
ATOM 3826 C CA . ALA B 1 196 ? -6.074 37.594 -6.473 1 94.31 196 ALA B CA 1
ATOM 3827 C C . ALA B 1 196 ? -5.633 38.656 -7.5 1 94.31 196 ALA B C 1
ATOM 3829 O O . ALA B 1 196 ? -6.449 39.125 -8.281 1 94.31 196 ALA B O 1
ATOM 3830 N N . ALA B 1 197 ? -4.406 38.938 -7.48 1 94.94 197 ALA B N 1
ATOM 3831 C CA . ALA B 1 197 ? -3.852 39.906 -8.422 1 94.94 197 ALA B CA 1
ATOM 3832 C C . ALA B 1 197 ? -3.945 39.406 -9.852 1 94.94 197 ALA B C 1
ATOM 3834 O O . ALA B 1 197 ? -4.258 40.156 -10.773 1 94.94 197 ALA B O 1
ATOM 3835 N N . VAL B 1 198 ? -3.699 38.156 -10.031 1 93.56 198 VAL B N 1
ATOM 3836 C CA . VAL B 1 198 ? -3.758 37.562 -11.359 1 93.56 198 VAL B CA 1
ATOM 3837 C C . VAL B 1 198 ? -5.195 37.594 -11.875 1 93.56 198 VAL B C 1
ATOM 3839 O O . VAL B 1 198 ? -5.434 37.875 -13.047 1 93.56 198 VAL B O 1
ATOM 3842 N N . ARG B 1 199 ? -6.105 37.344 -11.031 1 93.94 199 ARG B N 1
ATOM 3843 C CA . ARG B 1 199 ? -7.516 37.344 -11.406 1 93.94 199 ARG B CA 1
ATOM 3844 C C . ARG B 1 199 ? -7.957 38.75 -11.781 1 93.94 199 ARG B C 1
ATOM 3846 O O . ARG B 1 199 ? -8.711 38.938 -12.742 1 93.94 199 ARG B O 1
ATOM 3853 N N . LEU B 1 200 ? -7.504 39.719 -11.008 1 94.69 200 LEU B N 1
ATOM 3854 C CA . LEU B 1 200 ? -7.859 41.125 -11.25 1 94.69 200 LEU B CA 1
ATOM 3855 C C . LEU B 1 200 ? -7.293 41.594 -12.586 1 94.69 200 LEU B C 1
ATOM 3857 O O . LEU B 1 200 ? -7.824 42.531 -13.188 1 94.69 200 LEU B O 1
ATOM 3861 N N . SER B 1 201 ? -6.25 40.938 -13.039 1 94.94 201 SER B N 1
ATOM 3862 C CA . SER B 1 201 ? -5.633 41.281 -14.312 1 94.94 201 SER B CA 1
ATOM 3863 C C . SER B 1 201 ? -6.43 40.719 -15.484 1 94.94 201 SER B C 1
ATOM 3865 O O . SER B 1 201 ? -6.078 40.938 -16.641 1 94.94 201 SER B O 1
ATOM 3867 N N . GLY B 1 202 ? -7.461 39.938 -15.25 1 93.81 202 GLY B N 1
ATOM 3868 C CA . GLY B 1 202 ? -8.359 39.469 -16.281 1 93.81 202 GLY B CA 1
ATOM 3869 C C . GLY B 1 202 ? -8.039 38.062 -16.75 1 93.81 202 GLY B C 1
ATOM 3870 O O . GLY B 1 202 ? -8.508 37.625 -17.812 1 93.81 202 GLY B O 1
ATOM 3871 N N . ALA B 1 203 ? -7.211 37.406 -16.062 1 94.12 203 ALA B N 1
ATOM 3872 C CA . ALA B 1 203 ? -6.848 36.062 -16.453 1 94.12 203 ALA B CA 1
ATOM 3873 C C . ALA B 1 203 ? -8.047 35.094 -16.359 1 94.12 203 ALA B C 1
ATOM 3875 O O . ALA B 1 203 ? -8.836 35.188 -15.406 1 94.12 203 ALA B O 1
ATOM 3876 N N . SER B 1 204 ? -8.156 34.281 -17.344 1 95.38 204 SER B N 1
ATOM 3877 C CA . SER B 1 204 ? -9.211 33.281 -17.312 1 95.38 204 SER B CA 1
ATOM 3878 C C . SER B 1 204 ? -8.93 32.219 -16.266 1 95.38 204 SER B C 1
ATOM 3880 O O . SER B 1 204 ? -7.777 31.984 -15.891 1 95.38 204 SER B O 1
ATOM 3882 N N . PRO B 1 205 ? -9.969 31.516 -15.773 1 93.12 205 PRO B N 1
ATOM 3883 C CA . PRO B 1 205 ? -9.781 30.484 -14.758 1 93.12 205 PRO B CA 1
ATOM 3884 C C . PRO B 1 205 ? -8.828 29.375 -15.219 1 93.12 205 PRO B C 1
ATOM 3886 O O . PRO B 1 205 ? -8.023 28.891 -14.422 1 93.12 205 PRO B O 1
ATOM 3889 N N . ILE B 1 206 ? -8.938 29.016 -16.406 1 92.94 206 ILE B N 1
ATOM 3890 C CA . ILE B 1 206 ? -8.078 27.953 -16.938 1 92.94 206 ILE B CA 1
ATOM 3891 C C . ILE B 1 206 ? -6.629 28.422 -16.938 1 92.94 206 ILE B C 1
ATOM 3893 O O . ILE B 1 206 ? -5.715 27.641 -16.656 1 92.94 206 ILE B O 1
ATOM 3897 N N . ARG B 1 207 ? -6.445 29.609 -17.25 1 93.56 207 ARG B N 1
ATOM 3898 C CA . ARG B 1 207 ? -5.102 30.172 -17.25 1 93.56 207 ARG B CA 1
ATOM 3899 C C . ARG B 1 207 ? -4.555 30.266 -15.828 1 93.56 207 ARG B C 1
ATOM 3901 O O . ARG B 1 207 ? -3.377 30 -15.594 1 93.56 207 ARG B O 1
ATOM 3908 N N . VAL B 1 208 ? -5.395 30.688 -14.93 1 94.25 208 VAL B N 1
ATOM 3909 C CA . VAL B 1 208 ? -4.988 30.797 -13.531 1 94.25 208 VAL B CA 1
ATOM 3910 C C . VAL B 1 208 ? -4.551 29.422 -13.023 1 94.25 208 VAL B C 1
ATOM 3912 O O . VAL B 1 208 ? -3.494 29.281 -12.398 1 94.25 208 VAL B O 1
ATOM 3915 N N . VAL B 1 209 ? -5.328 28.406 -13.336 1 94.69 209 VAL B N 1
ATOM 3916 C CA . VAL B 1 209 ? -5.082 27.062 -12.812 1 94.69 209 VAL B CA 1
ATOM 3917 C C . VAL B 1 209 ? -3.822 26.484 -13.453 1 94.69 209 VAL B C 1
ATOM 3919 O O . VAL B 1 209 ? -2.924 26 -12.758 1 94.69 209 VAL B O 1
ATOM 3922 N N . LEU B 1 210 ? -3.658 26.547 -14.758 1 92.88 210 LEU B N 1
ATOM 3923 C CA . LEU B 1 210 ? -2.596 25.859 -15.484 1 92.88 210 LEU B CA 1
ATOM 3924 C C . LEU B 1 210 ? -1.274 26.609 -15.359 1 92.88 210 LEU B C 1
ATOM 3926 O O . LEU B 1 210 ? -0.21 25.984 -15.281 1 92.88 210 LEU B O 1
ATOM 3930 N N . ARG B 1 211 ? -1.37 27.922 -15.188 1 92.62 211 ARG B N 1
ATOM 3931 C CA . ARG B 1 211 ? -0.139 28.703 -15.258 1 92.62 211 ARG B CA 1
ATOM 3932 C C . ARG B 1 211 ? 0.309 29.141 -13.867 1 92.62 211 ARG B C 1
ATOM 3934 O O . ARG B 1 211 ? 1.497 29.375 -13.641 1 92.62 211 ARG B O 1
ATOM 3941 N N . HIS B 1 212 ? -0.621 29.234 -12.953 1 93.25 212 HIS B N 1
ATOM 3942 C CA . HIS B 1 212 ? -0.257 29.828 -11.672 1 93.25 212 HIS B CA 1
ATOM 3943 C C . HIS B 1 212 ? -0.473 28.859 -10.523 1 93.25 212 HIS B C 1
ATOM 3945 O O . HIS B 1 212 ? 0.404 28.688 -9.672 1 93.25 212 HIS B O 1
ATOM 3951 N N . VAL B 1 213 ? -1.512 28.125 -10.531 1 95.44 213 VAL B N 1
ATOM 3952 C CA . VAL B 1 213 ? -1.821 27.25 -9.406 1 95.44 213 VAL B CA 1
ATOM 3953 C C . VAL B 1 213 ? -1.078 25.922 -9.562 1 95.44 213 VAL B C 1
ATOM 3955 O O . VAL B 1 213 ? -0.35 25.5 -8.664 1 95.44 213 VAL B O 1
ATOM 3958 N N . ALA B 1 214 ? -1.162 25.312 -10.719 1 95.88 214 ALA B N 1
ATOM 3959 C CA . ALA B 1 214 ? -0.62 23.984 -10.969 1 95.88 214 ALA B CA 1
ATOM 3960 C C . ALA B 1 214 ? 0.888 23.953 -10.734 1 95.88 214 ALA B C 1
ATOM 3962 O O . ALA B 1 214 ? 1.4 23.047 -10.062 1 95.88 214 ALA B O 1
ATOM 3963 N N . PRO B 1 215 ? 1.61 24.938 -11.266 1 93.56 215 PRO B N 1
ATOM 3964 C CA . PRO B 1 215 ? 3.059 24.922 -11.047 1 93.56 215 PRO B CA 1
ATOM 3965 C C . PRO B 1 215 ? 3.432 25 -9.562 1 93.56 215 PRO B C 1
ATOM 3967 O O . PRO B 1 215 ? 4.469 24.469 -9.156 1 93.56 215 PRO B O 1
ATOM 3970 N N . MET B 1 216 ? 2.627 25.578 -8.758 1 92.94 216 MET B N 1
ATOM 3971 C CA . MET B 1 216 ? 2.902 25.719 -7.328 1 92.94 216 MET B CA 1
ATOM 3972 C C . MET B 1 216 ? 2.656 24.406 -6.594 1 92.94 216 MET B C 1
ATOM 3974 O O . MET B 1 216 ? 3.158 24.203 -5.488 1 92.94 216 MET B O 1
ATOM 3978 N N . CYS B 1 217 ? 1.925 23.5 -7.203 1 95.38 217 CYS B N 1
ATOM 3979 C CA . CYS B 1 217 ? 1.622 22.203 -6.59 1 95.38 217 CYS B CA 1
ATOM 3980 C C . CYS B 1 217 ? 2.658 21.156 -6.98 1 95.38 217 CYS B C 1
ATOM 3982 O O . CYS B 1 217 ? 2.693 20.078 -6.402 1 95.38 217 CYS B O 1
ATOM 3984 N N . ILE B 1 218 ? 3.551 21.484 -7.918 1 93.94 218 ILE B N 1
ATOM 3985 C CA . ILE B 1 218 ? 4.438 20.5 -8.539 1 93.94 218 ILE B CA 1
ATOM 3986 C C . ILE B 1 218 ? 5.434 19.984 -7.5 1 93.94 218 ILE B C 1
ATOM 3988 O O . ILE B 1 218 ? 5.691 18.781 -7.426 1 93.94 218 ILE B O 1
ATOM 3992 N N . PRO B 1 219 ? 5.996 20.828 -6.605 1 91.31 219 PRO B N 1
ATOM 3993 C CA . PRO B 1 219 ? 6.957 20.297 -5.633 1 91.31 219 PRO B CA 1
ATOM 3994 C C . PRO B 1 219 ? 6.348 19.234 -4.719 1 91.31 219 PRO B C 1
ATOM 3996 O O . PRO B 1 219 ? 6.926 18.156 -4.543 1 91.31 219 PRO B O 1
ATOM 3999 N N . SER B 1 220 ? 5.137 19.531 -4.203 1 93.12 220 SER B N 1
ATOM 4000 C CA . SER B 1 220 ? 4.473 18.562 -3.33 1 93.12 220 SER B CA 1
ATOM 4001 C C . SER B 1 220 ? 4.086 17.297 -4.094 1 93.12 220 SER B C 1
ATOM 4003 O O . SER B 1 220 ? 4.16 16.188 -3.551 1 93.12 220 SER B O 1
ATOM 4005 N N . LEU B 1 221 ? 3.705 17.469 -5.305 1 95.5 221 LEU B N 1
ATOM 4006 C CA . LEU B 1 221 ? 3.33 16.328 -6.137 1 95.5 221 LEU B CA 1
ATOM 4007 C C . LEU B 1 221 ? 4.543 15.461 -6.434 1 95.5 221 LEU B C 1
ATOM 4009 O O . LEU B 1 221 ? 4.438 14.227 -6.449 1 95.5 221 LEU B O 1
ATOM 4013 N N . THR B 1 222 ? 5.664 16.125 -6.723 1 93.69 222 THR B N 1
ATOM 4014 C CA . THR B 1 222 ? 6.887 15.383 -7.031 1 93.69 222 THR B CA 1
ATOM 4015 C C . THR B 1 222 ? 7.305 14.516 -5.852 1 93.69 222 THR B C 1
ATOM 4017 O O . THR B 1 222 ? 7.691 13.352 -6.031 1 93.69 222 THR B O 1
ATOM 4020 N N . VAL B 1 223 ? 7.199 15.07 -4.672 1 92.44 223 VAL B N 1
ATOM 4021 C CA . VAL B 1 223 ? 7.527 14.312 -3.469 1 92.44 223 VAL B CA 1
ATOM 4022 C C . VAL B 1 223 ? 6.598 13.109 -3.342 1 92.44 223 VAL B C 1
ATOM 4024 O O . VAL B 1 223 ? 7.059 11.984 -3.154 1 92.44 223 VAL B O 1
ATOM 4027 N N . ARG B 1 224 ? 5.375 13.367 -3.529 1 94.19 224 ARG B N 1
ATOM 4028 C CA . ARG B 1 224 ? 4.379 12.312 -3.348 1 94.19 224 ARG B CA 1
ATOM 4029 C C . ARG B 1 224 ? 4.559 11.211 -4.383 1 94.19 224 ARG B C 1
ATOM 4031 O O . ARG B 1 224 ? 4.465 10.023 -4.059 1 94.19 224 ARG B O 1
ATOM 4038 N N . VAL B 1 225 ? 4.758 11.578 -5.562 1 94.94 225 VAL B N 1
ATOM 4039 C CA . VAL B 1 225 ? 4.934 10.617 -6.648 1 94.94 225 VAL B CA 1
ATOM 4040 C C . VAL B 1 225 ? 6.156 9.75 -6.379 1 94.94 225 VAL B C 1
ATOM 4042 O O . VAL B 1 225 ? 6.117 8.531 -6.578 1 94.94 225 VAL B O 1
ATOM 4045 N N . THR B 1 226 ? 7.23 10.375 -5.977 1 93.5 226 THR B N 1
ATOM 4046 C CA . THR B 1 226 ? 8.469 9.641 -5.723 1 93.5 226 THR B CA 1
ATOM 4047 C C . THR B 1 226 ? 8.273 8.625 -4.598 1 93.5 226 THR B C 1
ATOM 4049 O O . THR B 1 226 ? 8.758 7.496 -4.68 1 93.5 226 THR B O 1
ATOM 4052 N N . LEU B 1 227 ? 7.559 9.031 -3.6 1 90.5 227 LEU B N 1
ATOM 4053 C CA . LEU B 1 227 ? 7.305 8.141 -2.471 1 90.5 227 LEU B CA 1
ATOM 4054 C C . LEU B 1 227 ? 6.375 7 -2.875 1 90.5 227 LEU B C 1
ATOM 4056 O O . LEU B 1 227 ? 6.391 5.934 -2.258 1 90.5 227 LEU B O 1
ATOM 4060 N N . ASP B 1 228 ? 5.641 7.223 -3.938 1 93.62 228 ASP B N 1
ATOM 4061 C CA . ASP B 1 228 ? 4.645 6.25 -4.375 1 93.62 228 ASP B CA 1
ATOM 4062 C C . ASP B 1 228 ? 5.238 5.266 -5.379 1 93.62 228 ASP B C 1
ATOM 4064 O O . ASP B 1 228 ? 4.621 4.254 -5.707 1 93.62 228 ASP B O 1
ATOM 4068 N N . MET B 1 229 ? 6.434 5.531 -5.836 1 94.06 229 MET B N 1
ATOM 4069 C CA . MET B 1 229 ? 7.051 4.703 -6.867 1 94.06 229 MET B CA 1
ATOM 4070 C C . MET B 1 229 ? 7.23 3.27 -6.379 1 94.06 229 MET B C 1
ATOM 4072 O O . MET B 1 229 ? 7.059 2.32 -7.145 1 94.06 229 MET B O 1
ATOM 4076 N N . ALA B 1 230 ? 7.598 3.162 -5.141 1 91.94 230 ALA B N 1
ATOM 4077 C CA . ALA B 1 230 ? 7.754 1.824 -4.578 1 91.94 230 ALA B CA 1
ATOM 4078 C C . ALA B 1 230 ? 6.461 1.023 -4.691 1 91.94 230 ALA B C 1
ATOM 4080 O O . ALA B 1 230 ? 6.48 -0.146 -5.086 1 91.94 230 ALA B O 1
ATOM 4081 N N . SER B 1 231 ? 5.379 1.633 -4.355 1 91.12 231 SER B N 1
ATOM 4082 C CA . SER B 1 231 ? 4.078 0.974 -4.445 1 91.12 231 SER B CA 1
ATOM 4083 C C . SER B 1 231 ? 3.736 0.62 -5.887 1 91.12 231 SER B C 1
ATOM 4085 O O . SER B 1 231 ? 3.15 -0.432 -6.152 1 91.12 231 SER B O 1
ATOM 4087 N N . ILE B 1 232 ? 4.051 1.451 -6.777 1 94.25 232 ILE B N 1
ATOM 4088 C CA . ILE B 1 232 ? 3.775 1.217 -8.188 1 94.25 232 ILE B CA 1
ATOM 4089 C C . ILE B 1 232 ? 4.621 0.049 -8.695 1 94.25 232 ILE B C 1
ATOM 4091 O O . ILE B 1 232 ? 4.129 -0.812 -9.43 1 94.25 232 ILE B O 1
ATOM 4095 N N . ILE B 1 233 ? 5.871 0.047 -8.305 1 95.19 233 ILE B N 1
ATOM 4096 C CA . ILE B 1 233 ? 6.762 -1.042 -8.688 1 95.19 233 ILE B CA 1
ATOM 4097 C C . ILE B 1 233 ? 6.199 -2.371 -8.188 1 95.19 233 ILE B C 1
ATOM 4099 O O . ILE B 1 233 ? 6.113 -3.338 -8.945 1 95.19 233 ILE B O 1
ATOM 4103 N N . LEU B 1 234 ? 5.797 -2.395 -7.02 1 91.31 234 LEU B N 1
ATOM 4104 C CA . LEU B 1 234 ? 5.289 -3.621 -6.414 1 91.31 234 LEU B CA 1
ATOM 4105 C C . LEU B 1 234 ? 3.977 -4.047 -7.062 1 91.31 234 LEU B C 1
ATOM 4107 O O . LEU B 1 234 ? 3.734 -5.242 -7.258 1 91.31 234 LEU B O 1
ATOM 4111 N N . THR B 1 235 ? 3.115 -3.074 -7.355 1 91.06 235 THR B N 1
ATOM 4112 C CA . THR B 1 235 ? 1.862 -3.385 -8.031 1 91.06 235 THR B CA 1
ATOM 4113 C C . THR B 1 235 ? 2.129 -3.941 -9.43 1 91.06 235 THR B C 1
ATOM 4115 O O . THR B 1 235 ? 1.515 -4.93 -9.836 1 91.06 235 THR B O 1
ATOM 4118 N N . ALA B 1 236 ? 3.049 -3.312 -10.109 1 93.38 236 ALA B N 1
ATOM 4119 C CA . ALA B 1 236 ? 3.418 -3.795 -11.438 1 93.38 236 ALA B CA 1
ATOM 4120 C C . ALA B 1 236 ? 3.994 -5.207 -11.367 1 93.38 236 ALA B C 1
ATOM 4122 O O . ALA B 1 236 ? 3.613 -6.078 -12.156 1 93.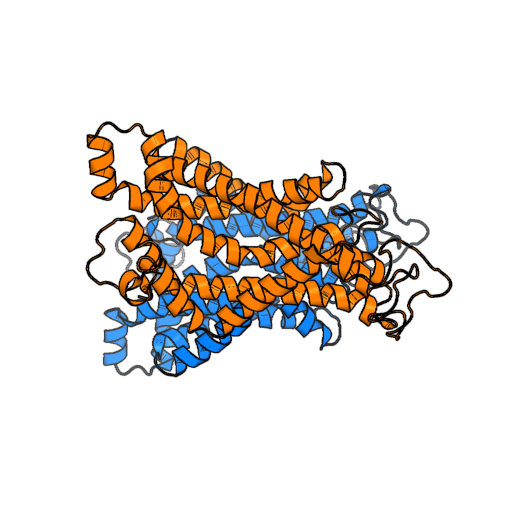38 236 ALA B O 1
ATOM 4123 N N . ALA B 1 237 ? 4.91 -5.379 -10.445 1 92.62 237 ALA B N 1
ATOM 4124 C CA . ALA B 1 237 ? 5.492 -6.707 -10.25 1 92.62 237 ALA B CA 1
ATOM 4125 C C . ALA B 1 237 ? 4.418 -7.723 -9.875 1 92.62 237 ALA B C 1
ATOM 4127 O O . ALA B 1 237 ? 4.477 -8.883 -10.297 1 92.62 237 ALA B O 1
ATOM 4128 N N . GLY B 1 238 ? 3.496 -7.289 -9.047 1 89.12 238 GLY B N 1
ATOM 4129 C CA . GLY B 1 238 ? 2.393 -8.156 -8.664 1 89.12 238 GLY B CA 1
ATOM 4130 C C . GLY B 1 238 ? 1.542 -8.594 -9.844 1 89.12 238 GLY B C 1
ATOM 4131 O O . GLY B 1 238 ? 1.188 -9.773 -9.953 1 89.12 238 GLY B O 1
ATOM 4132 N N . LEU B 1 239 ? 1.199 -7.703 -10.695 1 88.62 239 LEU B N 1
ATOM 4133 C CA . LEU B 1 239 ? 0.432 -8.039 -11.891 1 88.62 239 LEU B CA 1
ATOM 4134 C C . LEU B 1 239 ? 1.211 -8.992 -12.789 1 88.62 239 LEU B C 1
ATOM 4136 O O . LEU B 1 239 ? 0.642 -9.938 -13.344 1 88.62 239 LEU B O 1
ATOM 4140 N N . GLY B 1 240 ? 2.506 -8.727 -12.93 1 90.44 240 GLY B N 1
ATOM 4141 C CA . GLY B 1 240 ? 3.359 -9.641 -13.672 1 90.44 240 GLY B CA 1
ATOM 4142 C C . GLY B 1 240 ? 3.428 -11.023 -13.055 1 90.44 240 GLY B C 1
ATOM 4143 O O . GLY B 1 240 ? 3.365 -12.031 -13.758 1 90.44 240 GLY B O 1
ATOM 4144 N N . PHE B 1 241 ? 3.586 -11.023 -11.797 1 87.12 241 PHE B N 1
ATOM 4145 C CA . PHE B 1 241 ? 3.633 -12.281 -11.047 1 87.12 241 PHE B CA 1
ATOM 4146 C C . PHE B 1 241 ? 2.359 -13.086 -11.266 1 87.12 241 PHE B C 1
ATOM 4148 O O . PHE B 1 241 ? 2.406 -14.312 -11.375 1 87.12 241 PHE B O 1
ATOM 4155 N N . LEU B 1 242 ? 1.206 -12.422 -11.414 1 83.19 242 LEU B N 1
ATOM 4156 C CA . LEU B 1 242 ? -0.09 -13.078 -11.57 1 83.19 242 LEU B CA 1
ATOM 4157 C C . LEU B 1 242 ? -0.371 -13.383 -13.031 1 83.19 242 LEU B C 1
ATOM 4159 O O . LEU B 1 242 ? -1.438 -13.906 -13.367 1 83.19 242 LEU B O 1
ATOM 4163 N N . GLY B 1 243 ? 0.531 -13 -13.891 1 86.44 243 GLY B N 1
ATOM 4164 C CA . GLY B 1 243 ? 0.392 -13.328 -15.305 1 86.44 243 GLY B CA 1
ATOM 4165 C C . GLY B 1 243 ? -0.425 -12.305 -16.078 1 86.44 243 GLY B C 1
ATOM 4166 O O . GLY B 1 243 ? -0.884 -12.578 -17.188 1 86.44 243 GLY B O 1
ATOM 4167 N N . LEU B 1 244 ? -0.626 -11.148 -15.461 1 87.56 244 LEU B N 1
ATOM 4168 C CA . LEU B 1 244 ? -1.47 -10.133 -16.078 1 87.56 244 LEU B CA 1
ATOM 4169 C C . LEU B 1 244 ? -0.636 -8.945 -16.547 1 87.56 244 LEU B C 1
ATOM 4171 O O . LEU B 1 244 ? -1.183 -7.938 -17 1 87.56 244 LEU B O 1
ATOM 4175 N N . GLY B 1 245 ? 0.623 -9.016 -16.344 1 90.38 245 GLY B N 1
ATOM 4176 C CA . GLY B 1 245 ? 1.553 -7.996 -16.812 1 90.38 245 GLY B CA 1
ATOM 4177 C C . GLY B 1 245 ? 2.27 -8.383 -18.094 1 90.38 245 GLY B C 1
ATOM 4178 O O . GLY B 1 245 ? 1.635 -8.805 -19.062 1 90.38 245 GLY B O 1
ATOM 4179 N N . ALA B 1 246 ? 3.557 -8.289 -18.094 1 92.38 246 ALA B N 1
ATOM 4180 C CA . ALA B 1 246 ? 4.359 -8.672 -19.25 1 92.38 246 ALA B CA 1
ATOM 4181 C C . ALA B 1 246 ? 4.195 -10.156 -19.562 1 92.38 246 ALA B C 1
ATOM 4183 O O . ALA B 1 246 ? 4.117 -10.984 -18.641 1 92.38 246 ALA B O 1
ATOM 4184 N N . GLN B 1 247 ? 4.117 -10.414 -20.828 1 92.69 247 GLN B N 1
ATOM 4185 C CA . GLN B 1 247 ? 3.938 -11.797 -21.266 1 92.69 247 GLN B CA 1
ATOM 4186 C C . GLN B 1 247 ? 5.25 -12.391 -21.766 1 92.69 247 GLN B C 1
ATOM 4188 O O . GLN B 1 247 ? 6.082 -11.68 -22.344 1 92.69 247 GLN B O 1
ATOM 4193 N N . PRO B 1 248 ? 5.406 -13.734 -21.516 1 89.75 248 PRO B N 1
ATOM 4194 C CA . PRO B 1 248 ? 6.586 -14.391 -22.094 1 89.75 248 PRO B CA 1
ATOM 4195 C C . PRO B 1 248 ? 6.73 -14.117 -23.594 1 89.75 248 PRO B C 1
ATOM 4197 O O . PRO B 1 248 ? 5.727 -14.008 -24.297 1 89.75 248 PRO B O 1
ATOM 4200 N N . PRO B 1 249 ? 7.988 -13.828 -24.078 1 93.38 249 PRO B N 1
ATOM 4201 C CA . PRO B 1 249 ? 9.273 -14.125 -23.422 1 93.38 249 PRO B CA 1
ATOM 4202 C C . PRO B 1 249 ? 9.867 -12.906 -22.719 1 93.38 249 PRO B C 1
ATOM 4204 O O . PRO B 1 249 ? 11.016 -12.961 -22.266 1 93.38 249 PRO B O 1
ATOM 4207 N N . LEU B 1 250 ? 9.086 -11.852 -22.609 1 93.31 250 LEU B N 1
ATOM 4208 C CA . LEU B 1 250 ? 9.594 -10.617 -22.031 1 93.31 250 LEU B CA 1
ATOM 4209 C C . LEU B 1 250 ? 10 -10.82 -20.578 1 93.31 250 LEU B C 1
ATOM 4211 O O . LEU B 1 250 ? 9.211 -11.328 -19.781 1 93.31 250 LEU B O 1
ATOM 4215 N N . PRO B 1 251 ? 11.219 -10.367 -20.328 1 95.44 251 PRO B N 1
ATOM 4216 C CA . PRO B 1 251 ? 11.672 -10.508 -18.938 1 95.44 251 PRO B CA 1
ATOM 4217 C C . PRO B 1 251 ? 11.242 -9.344 -18.047 1 95.44 251 PRO B C 1
ATOM 4219 O O . PRO B 1 251 ? 11.891 -8.289 -18.062 1 95.44 251 PRO B O 1
ATOM 4222 N N . GLU B 1 252 ? 10.164 -9.375 -17.406 1 96.31 252 GLU B N 1
ATOM 4223 C CA . GLU B 1 252 ? 9.758 -8.461 -16.344 1 96.31 252 GLU B CA 1
ATOM 4224 C C . GLU B 1 252 ? 10.023 -9.062 -14.969 1 96.31 252 GLU B C 1
ATOM 4226 O O . GLU B 1 252 ? 9.875 -10.266 -14.773 1 96.31 252 GLU B O 1
ATOM 4231 N N . TRP B 1 253 ? 10.531 -8.211 -14.094 1 97.12 253 TRP B N 1
ATOM 4232 C CA . TRP B 1 253 ? 11.039 -8.734 -12.828 1 97.12 253 TRP B CA 1
ATOM 4233 C C . TRP B 1 253 ? 9.969 -9.539 -12.102 1 97.12 253 TRP B C 1
ATOM 4235 O O . TRP B 1 253 ? 10.258 -10.586 -11.516 1 97.12 253 TRP B O 1
ATOM 4245 N N . GLY B 1 254 ? 8.742 -9.062 -12.109 1 93.75 254 GLY B N 1
ATOM 4246 C CA . GLY B 1 254 ? 7.66 -9.805 -11.484 1 93.75 254 GLY B CA 1
ATOM 4247 C C . GLY B 1 254 ? 7.391 -11.141 -12.148 1 93.75 254 GLY B C 1
ATOM 4248 O O . GLY B 1 254 ? 7.18 -12.148 -11.477 1 93.75 254 GLY B O 1
ATOM 4249 N N . THR B 1 255 ? 7.383 -11.203 -13.445 1 93.81 255 THR B N 1
ATOM 4250 C CA . THR B 1 255 ? 7.164 -12.438 -14.188 1 93.81 255 THR B CA 1
ATOM 4251 C C . THR B 1 255 ? 8.328 -13.406 -13.984 1 93.81 255 THR B C 1
ATOM 4253 O O . THR B 1 255 ? 8.133 -14.625 -13.953 1 93.81 255 THR B O 1
ATOM 4256 N N . MET B 1 256 ? 9.539 -12.82 -13.875 1 95.75 256 MET B N 1
ATOM 4257 C CA . MET B 1 256 ? 10.719 -13.656 -13.625 1 95.75 256 MET B CA 1
ATOM 4258 C C . MET B 1 256 ? 10.586 -14.406 -12.305 1 95.75 256 MET B C 1
ATOM 4260 O O . MET B 1 256 ? 10.984 -15.562 -12.195 1 95.75 256 MET B O 1
ATOM 4264 N N . ILE B 1 257 ? 10.031 -13.742 -11.352 1 92.44 257 ILE B N 1
ATOM 4265 C CA . ILE B 1 257 ? 9.82 -14.383 -10.055 1 92.44 257 ILE B CA 1
ATOM 4266 C C . ILE B 1 257 ? 8.742 -15.461 -10.18 1 92.44 257 ILE B C 1
ATOM 4268 O O . ILE B 1 257 ? 8.891 -16.562 -9.641 1 92.44 257 ILE B O 1
ATOM 4272 N N . ALA B 1 258 ? 7.672 -15.203 -10.922 1 87.75 258 ALA B N 1
ATOM 4273 C CA . ALA B 1 258 ? 6.527 -16.094 -11.062 1 87.75 258 ALA B CA 1
ATOM 4274 C C . ALA B 1 258 ? 6.953 -17.453 -11.641 1 87.75 258 ALA B C 1
ATOM 4276 O O . ALA B 1 258 ? 6.535 -18.5 -11.148 1 87.75 258 ALA B O 1
ATOM 4277 N N . THR B 1 259 ? 7.801 -17.438 -12.602 1 88.62 259 THR B N 1
ATOM 4278 C CA . THR B 1 259 ? 8.188 -18.672 -13.289 1 88.62 259 THR B CA 1
ATOM 4279 C C . THR B 1 259 ? 9.227 -19.422 -12.469 1 88.62 259 THR B C 1
ATOM 4281 O O . THR B 1 259 ? 9.336 -20.656 -12.578 1 88.62 259 THR B O 1
ATOM 4284 N N . ALA B 1 260 ? 9.93 -18.719 -11.633 1 91.12 260 ALA B N 1
ATOM 4285 C CA . ALA B 1 260 ? 11.062 -19.312 -10.945 1 91.12 260 ALA B CA 1
ATOM 4286 C C . ALA B 1 260 ? 10.688 -19.719 -9.516 1 91.12 260 ALA B C 1
ATOM 4288 O O . ALA B 1 260 ? 11.438 -20.422 -8.844 1 91.12 260 ALA B O 1
ATOM 4289 N N . ARG B 1 261 ? 9.531 -19.344 -9.031 1 82.06 261 ARG B N 1
ATOM 4290 C CA . ARG B 1 261 ? 9.172 -19.5 -7.629 1 82.06 261 ARG B CA 1
ATOM 4291 C C . ARG B 1 261 ? 9.18 -20.984 -7.23 1 82.06 261 ARG B C 1
ATOM 4293 O O . ARG B 1 261 ? 9.492 -21.312 -6.09 1 82.06 261 ARG B O 1
ATOM 4300 N N . ARG B 1 262 ? 8.859 -21.875 -8.148 1 81.19 262 ARG B N 1
ATOM 4301 C CA . ARG B 1 262 ? 8.773 -23.297 -7.844 1 81.19 262 ARG B CA 1
ATOM 4302 C C . ARG B 1 262 ? 10.148 -23.891 -7.555 1 81.19 262 ARG B C 1
ATOM 4304 O O . ARG B 1 262 ? 10.258 -24.969 -6.969 1 81.19 262 ARG B O 1
ATOM 4311 N N . PHE B 1 263 ? 11.18 -23.172 -7.871 1 88.38 263 PHE B N 1
ATOM 4312 C CA . PHE B 1 263 ? 12.531 -23.688 -7.715 1 88.38 263 PHE B CA 1
ATOM 4313 C C . PHE B 1 263 ? 13.219 -23.031 -6.52 1 88.38 263 PHE B C 1
ATOM 4315 O O . PHE B 1 263 ? 14.43 -23.188 -6.336 1 88.38 263 PHE B O 1
ATOM 4322 N N . VAL B 1 264 ? 12.492 -22.359 -5.703 1 82.62 264 VAL B N 1
ATOM 4323 C CA . VAL B 1 264 ? 13.055 -21.5 -4.656 1 82.62 264 VAL B CA 1
ATOM 4324 C C . VAL B 1 264 ? 13.797 -22.375 -3.637 1 82.62 264 VAL B C 1
ATOM 4326 O O . VAL B 1 264 ? 14.781 -21.922 -3.043 1 82.62 264 VAL B O 1
ATOM 4329 N N . LEU B 1 265 ? 13.461 -23.609 -3.449 1 81.25 265 LEU B N 1
ATOM 4330 C CA . LEU B 1 265 ? 14.055 -24.469 -2.428 1 81.25 265 LEU B CA 1
ATOM 4331 C C . LEU B 1 265 ? 15.406 -25.016 -2.893 1 81.25 265 LEU B C 1
ATOM 4333 O O . LEU B 1 265 ? 16.328 -25.141 -2.096 1 81.25 265 LEU B O 1
ATOM 4337 N N . GLU B 1 266 ? 15.531 -25.297 -4.109 1 89.12 266 GLU B N 1
ATOM 4338 C CA . GLU B 1 266 ? 16.75 -25.922 -4.625 1 89.12 266 GLU B CA 1
ATOM 4339 C C . GLU B 1 266 ? 17.641 -24.891 -5.32 1 89.12 266 GLU B C 1
ATOM 4341 O O . GLU B 1 266 ? 18.859 -24.875 -5.129 1 89.12 266 GLU B O 1
ATOM 4346 N N . GLN B 1 267 ? 17.016 -24.078 -6.129 1 92.69 267 GLN B N 1
ATOM 4347 C CA . GLN B 1 267 ? 17.734 -23.031 -6.859 1 92.69 267 GLN B CA 1
ATOM 4348 C C . GLN B 1 267 ? 17.234 -21.641 -6.461 1 92.69 267 GLN B C 1
ATOM 4350 O O . GLN B 1 267 ? 16.75 -20.891 -7.301 1 92.69 267 GLN B O 1
ATOM 4355 N N . TRP B 1 268 ? 17.578 -21.25 -5.238 1 88.19 268 TRP B N 1
ATOM 4356 C CA . TRP B 1 268 ? 17 -20.062 -4.602 1 88.19 268 TRP B CA 1
ATOM 4357 C C . TRP B 1 268 ? 17.422 -18.797 -5.336 1 88.19 268 TRP B C 1
ATOM 4359 O O . TRP B 1 268 ? 16.703 -17.797 -5.328 1 88.19 268 TRP B O 1
ATOM 4369 N N . TRP B 1 269 ? 18.516 -18.766 -5.969 1 90.62 269 TRP B N 1
ATOM 4370 C CA . TRP B 1 269 ? 19.047 -17.562 -6.566 1 90.62 269 TRP B CA 1
ATOM 4371 C C . TRP B 1 269 ? 18.234 -17.125 -7.781 1 90.62 269 TRP B C 1
ATOM 4373 O O . TRP B 1 269 ? 18.188 -15.945 -8.125 1 90.62 269 TRP B O 1
ATOM 4383 N N . VAL B 1 270 ? 17.531 -18.062 -8.414 1 92.88 270 VAL B N 1
ATOM 4384 C CA . VAL B 1 270 ? 16.812 -17.75 -9.641 1 92.88 270 VAL B CA 1
ATOM 4385 C C . VAL B 1 270 ? 15.633 -16.828 -9.328 1 92.88 270 VAL B C 1
ATOM 4387 O O . VAL B 1 270 ? 15.5 -15.766 -9.938 1 92.88 270 VAL B O 1
ATOM 4390 N N . PRO B 1 271 ? 14.812 -17.172 -8.328 1 91.12 271 PRO B N 1
ATOM 4391 C CA . PRO B 1 271 ? 13.719 -16.234 -8.031 1 91.12 271 PRO B CA 1
ATOM 4392 C C . PRO B 1 271 ? 14.148 -15.078 -7.141 1 91.12 271 PRO B C 1
ATOM 4394 O O . PRO B 1 271 ? 13.523 -14.016 -7.156 1 91.12 271 PRO B O 1
ATOM 4397 N N . VAL B 1 272 ? 15.219 -15.18 -6.449 1 91.88 272 VAL B N 1
ATOM 4398 C CA . VAL B 1 272 ? 15.617 -14.195 -5.453 1 91.88 272 VAL B CA 1
ATOM 4399 C C . VAL B 1 272 ? 16.266 -12.992 -6.145 1 91.88 272 VAL B C 1
ATOM 4401 O O . VAL B 1 272 ? 16.094 -11.852 -5.711 1 91.88 272 VAL B O 1
ATOM 4404 N N . ILE B 1 273 ? 16.906 -13.211 -7.219 1 95.5 273 ILE B N 1
ATOM 4405 C CA . ILE B 1 273 ? 17.672 -12.164 -7.891 1 95.5 273 ILE B CA 1
ATOM 4406 C C . ILE B 1 273 ? 16.734 -11.078 -8.406 1 95.5 273 ILE B C 1
ATOM 4408 O O . ILE B 1 273 ? 16.891 -9.898 -8.102 1 95.5 273 ILE B O 1
ATOM 4412 N N . PRO B 1 274 ? 15.664 -11.438 -9.164 1 96.19 274 PRO B N 1
ATOM 4413 C CA . PRO B 1 274 ? 14.727 -10.375 -9.539 1 96.19 274 PRO B CA 1
ATOM 4414 C C . PRO B 1 274 ? 14.023 -9.766 -8.328 1 96.19 274 PRO B C 1
ATOM 4416 O O . PRO B 1 274 ? 13.672 -8.586 -8.344 1 96.19 274 PRO B O 1
ATOM 4419 N N . GLY B 1 275 ? 13.844 -10.539 -7.305 1 93.69 275 GLY B N 1
ATOM 4420 C CA . GLY B 1 275 ? 13.305 -10.008 -6.066 1 93.69 275 GLY B CA 1
ATOM 4421 C C . GLY B 1 275 ? 14.172 -8.93 -5.441 1 93.69 275 GLY B C 1
ATOM 4422 O O . GLY B 1 275 ? 13.672 -7.906 -4.977 1 93.69 275 GLY B O 1
ATOM 4423 N N . ILE B 1 276 ? 15.438 -9.164 -5.445 1 94.81 276 ILE B N 1
ATOM 4424 C CA . ILE B 1 276 ? 16.391 -8.195 -4.93 1 94.81 276 ILE B CA 1
ATOM 4425 C C . ILE B 1 276 ? 16.359 -6.93 -5.777 1 94.81 276 ILE B C 1
ATOM 4427 O O . ILE B 1 276 ? 16.422 -5.816 -5.25 1 94.81 276 ILE B O 1
ATOM 4431 N N . ALA B 1 277 ? 16.234 -7.129 -7.055 1 97 277 ALA B N 1
ATOM 4432 C CA . ALA B 1 277 ? 16.141 -5.973 -7.941 1 97 277 ALA B CA 1
ATOM 4433 C C . ALA B 1 277 ? 14.922 -5.117 -7.598 1 97 277 ALA B C 1
ATOM 4435 O O . ALA B 1 277 ? 15.016 -3.889 -7.516 1 97 277 ALA B O 1
ATOM 4436 N N . ILE B 1 278 ? 13.789 -5.742 -7.379 1 96.25 278 ILE B N 1
ATOM 4437 C CA . ILE B 1 278 ? 12.562 -5.047 -7.008 1 96.25 278 ILE B CA 1
ATOM 4438 C C . ILE B 1 278 ? 12.758 -4.336 -5.668 1 96.25 278 ILE B C 1
ATOM 4440 O O . ILE B 1 278 ? 12.375 -3.172 -5.516 1 96.25 278 ILE B O 1
ATOM 4444 N N . PHE B 1 279 ? 13.391 -5.043 -4.75 1 95 279 PHE B N 1
ATOM 4445 C CA . PHE B 1 279 ? 13.625 -4.496 -3.42 1 95 279 PHE B CA 1
ATOM 4446 C C . PHE B 1 279 ? 14.523 -3.266 -3.488 1 95 279 PHE B C 1
ATOM 4448 O O . PHE B 1 279 ? 14.211 -2.225 -2.91 1 95 279 PHE B O 1
ATOM 4455 N N . VAL B 1 280 ? 15.609 -3.367 -4.152 1 96.88 280 VAL B N 1
ATOM 4456 C CA . VAL B 1 280 ? 16.594 -2.293 -4.262 1 96.88 280 VAL B CA 1
ATOM 4457 C C . VAL B 1 280 ? 15.961 -1.085 -4.953 1 96.88 280 VAL B C 1
ATOM 4459 O O . VAL B 1 280 ? 16.125 0.051 -4.504 1 96.88 280 VAL B O 1
ATOM 4462 N N . ALA B 1 281 ? 15.242 -1.313 -6.031 1 97.06 281 ALA B N 1
ATOM 4463 C CA . ALA B 1 281 ? 14.57 -0.227 -6.742 1 97.06 281 ALA B CA 1
ATOM 4464 C C . ALA B 1 281 ? 13.562 0.481 -5.844 1 97.06 281 ALA B C 1
ATOM 4466 O O . ALA B 1 281 ? 13.555 1.712 -5.754 1 97.06 281 ALA B O 1
ATOM 4467 N N . SER B 1 282 ? 12.75 -0.291 -5.18 1 95.69 282 SER B N 1
ATOM 4468 C CA . SER B 1 282 ? 11.719 0.26 -4.301 1 95.69 282 SER B CA 1
ATOM 4469 C C . SER B 1 282 ? 12.344 1.057 -3.156 1 95.69 282 SER B C 1
ATOM 4471 O O . SER B 1 282 ? 11.883 2.156 -2.84 1 95.69 282 SER B O 1
ATOM 4473 N N . LEU B 1 283 ? 13.352 0.5 -2.564 1 94.69 283 LEU B N 1
ATOM 4474 C CA . LEU B 1 283 ? 14.039 1.167 -1.466 1 94.69 283 LEU B CA 1
ATOM 4475 C C . LEU B 1 283 ? 14.688 2.467 -1.938 1 94.69 283 LEU B C 1
ATOM 4477 O O . LEU B 1 283 ? 14.609 3.486 -1.248 1 94.69 283 LEU B O 1
ATOM 4481 N N . ALA B 1 284 ? 15.305 2.383 -3.037 1 97.12 284 ALA B N 1
ATOM 4482 C CA . ALA B 1 284 ? 15.984 3.553 -3.584 1 97.12 284 ALA B CA 1
ATOM 4483 C C . ALA B 1 284 ? 15.008 4.703 -3.811 1 97.12 284 ALA B C 1
ATOM 4485 O O . ALA B 1 284 ? 15.297 5.848 -3.461 1 97.12 284 ALA B O 1
ATOM 4486 N N . PHE B 1 285 ? 13.883 4.434 -4.359 1 95.88 285 PHE B N 1
ATOM 4487 C CA . PHE B 1 285 ? 12.891 5.477 -4.602 1 95.88 285 PHE B CA 1
ATOM 4488 C C . PHE B 1 285 ? 12.328 6.008 -3.287 1 95.88 285 PHE B C 1
ATOM 4490 O O . PHE B 1 285 ? 12.031 7.195 -3.168 1 95.88 285 PHE B O 1
ATOM 4497 N N . ASN B 1 286 ? 12.172 5.145 -2.328 1 93.75 286 ASN B N 1
ATOM 4498 C CA . ASN B 1 286 ? 11.711 5.598 -1.019 1 93.75 286 ASN B CA 1
ATOM 4499 C C . ASN B 1 286 ? 12.703 6.566 -0.382 1 93.75 286 ASN B C 1
ATOM 4501 O O . ASN B 1 286 ? 12.312 7.598 0.162 1 93.75 286 ASN B O 1
ATOM 4505 N N . LEU B 1 287 ? 13.953 6.184 -0.473 1 94.31 287 LEU B N 1
ATOM 4506 C CA . LEU B 1 287 ? 14.992 7.043 0.086 1 94.31 287 LEU B CA 1
ATOM 4507 C C . LEU B 1 287 ? 15.055 8.375 -0.658 1 94.31 287 LEU B C 1
ATOM 4509 O O . LEU B 1 287 ? 15.203 9.43 -0.038 1 94.31 287 LEU B O 1
ATOM 4513 N N . LEU B 1 288 ? 14.922 8.258 -1.913 1 94.75 288 LEU B N 1
ATOM 4514 C CA . LEU B 1 288 ? 14.906 9.461 -2.74 1 94.75 288 LEU B CA 1
ATOM 4515 C C . LEU B 1 288 ? 13.734 10.359 -2.377 1 94.75 288 LEU B C 1
ATOM 4517 O O . LEU B 1 288 ? 13.891 11.57 -2.229 1 94.75 288 LEU B O 1
ATOM 4521 N N . GLY B 1 289 ? 12.609 9.789 -2.283 1 93.19 289 GLY B N 1
ATOM 4522 C CA . GLY B 1 289 ? 11.414 10.539 -1.926 1 93.19 289 GLY B CA 1
ATOM 4523 C C . GLY B 1 289 ? 11.523 11.219 -0.572 1 93.19 289 GLY B C 1
ATOM 4524 O O . GLY B 1 289 ? 11.117 12.375 -0.415 1 93.19 289 GLY B O 1
ATOM 4525 N N . ASP B 1 290 ? 12.039 10.539 0.388 1 89.88 290 ASP B N 1
ATOM 4526 C CA . ASP B 1 290 ? 12.25 11.109 1.716 1 89.88 290 ASP B CA 1
ATOM 4527 C C . ASP B 1 290 ? 13.211 12.289 1.663 1 89.88 290 ASP B C 1
ATOM 4529 O O . ASP B 1 290 ? 13 13.305 2.33 1 89.88 290 ASP B O 1
ATOM 4533 N N . GLY B 1 291 ? 14.227 12.117 0.931 1 90.75 291 GLY B N 1
ATOM 4534 C CA . GLY B 1 291 ? 15.164 13.211 0.75 1 90.75 291 GLY B CA 1
ATOM 4535 C C . GLY B 1 291 ? 14.531 14.438 0.113 1 90.75 291 GLY B C 1
ATOM 4536 O O . GLY B 1 291 ? 14.781 15.562 0.538 1 90.75 291 GLY B O 1
ATOM 4537 N N . LEU B 1 292 ? 13.734 14.219 -0.866 1 91.62 292 LEU B N 1
ATOM 4538 C CA . LEU B 1 292 ? 13.031 15.312 -1.531 1 91.62 292 LEU B CA 1
ATOM 4539 C C . LEU B 1 292 ? 12.055 15.992 -0.577 1 91.62 292 LEU B C 1
ATOM 4541 O O . LEU B 1 292 ? 11.922 17.219 -0.592 1 91.62 292 LEU B O 1
ATOM 4545 N N . ARG B 1 293 ? 11.414 15.148 0.143 1 87.75 293 ARG B N 1
ATOM 4546 C CA . ARG B 1 293 ? 10.477 15.688 1.122 1 87.75 293 ARG B CA 1
ATOM 4547 C C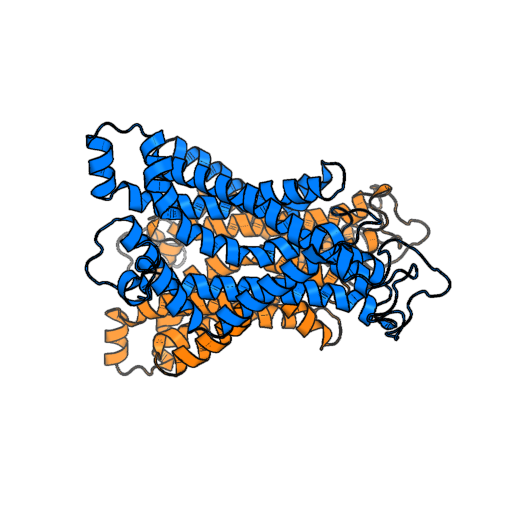 . ARG B 1 293 ? 11.18 16.609 2.111 1 87.75 293 ARG B C 1
ATOM 4549 O O . ARG B 1 293 ? 10.664 17.672 2.447 1 87.75 293 ARG B O 1
ATOM 4556 N N . ASP B 1 294 ? 12.305 16.297 2.553 1 84.56 294 ASP B N 1
ATOM 4557 C CA . ASP B 1 294 ? 13.07 17.078 3.518 1 84.56 294 ASP B CA 1
ATOM 4558 C C . ASP B 1 294 ? 13.469 18.422 2.936 1 84.56 294 ASP B C 1
ATOM 4560 O O . ASP B 1 294 ? 13.484 19.438 3.65 1 84.56 294 ASP B O 1
ATOM 4564 N N . VAL B 1 295 ? 13.719 18.438 1.684 1 85.25 295 VAL B N 1
ATOM 4565 C CA . VAL B 1 295 ? 14.242 19.656 1.062 1 85.25 295 VAL B CA 1
ATOM 4566 C C . VAL B 1 295 ? 13.078 20.547 0.629 1 85.25 295 VAL B C 1
ATOM 4568 O O . VAL B 1 295 ? 13.188 21.766 0.656 1 85.25 295 VAL B O 1
ATOM 4571 N N . LEU B 1 296 ? 11.977 19.953 0.254 1 80.94 296 LEU B N 1
ATOM 4572 C CA . LEU B 1 296 ? 10.875 20.719 -0.315 1 80.94 296 LEU B CA 1
ATOM 4573 C C . LEU B 1 296 ? 9.852 21.078 0.756 1 80.94 296 LEU B C 1
ATOM 4575 O O . LEU B 1 296 ? 8.992 21.938 0.534 1 80.94 296 LEU B O 1
ATOM 4579 N N . ASP B 1 297 ? 9.891 20.297 1.824 1 67.31 297 ASP B N 1
ATOM 4580 C CA . ASP B 1 297 ? 8.992 20.656 2.916 1 67.31 297 ASP B CA 1
ATOM 4581 C C . ASP B 1 297 ? 9.391 22 3.543 1 67.31 297 ASP B C 1
ATOM 4583 O O . ASP B 1 297 ? 10.492 22.125 4.074 1 67.31 297 ASP B O 1
ATOM 4587 N N . PRO B 1 298 ? 8.57 23.016 3.324 1 55.72 298 PRO B N 1
ATOM 4588 C CA . PRO B 1 298 ? 8.883 24.359 3.857 1 55.72 298 PRO B CA 1
ATOM 4589 C C . PRO B 1 298 ? 9 24.359 5.379 1 55.72 298 PRO B C 1
ATOM 4591 O O . PRO B 1 298 ? 9.625 25.266 5.945 1 55.72 298 PRO B O 1
ATOM 4594 N N . LYS B 1 299 ? 8.18 23.484 6.008 1 51.56 299 LYS B N 1
ATOM 4595 C CA . LYS B 1 299 ? 8.188 23.578 7.465 1 51.56 299 LYS B CA 1
ATOM 4596 C C . LYS B 1 299 ? 9.531 23.109 8.039 1 51.56 299 LYS B C 1
ATOM 4598 O O . LYS B 1 299 ? 9.812 23.312 9.219 1 51.56 299 LYS B O 1
ATOM 4603 N N . GLN B 1 300 ? 10.258 22.453 7.254 1 43.94 300 GLN B N 1
ATOM 4604 C CA . GLN B 1 300 ? 11.562 22.031 7.75 1 43.94 300 GLN B CA 1
ATOM 4605 C C . GLN B 1 300 ? 12.625 23.094 7.5 1 43.94 300 GLN B C 1
ATOM 4607 O O . GLN B 1 300 ? 13.781 22.938 7.906 1 43.94 300 GLN B O 1
ATOM 4612 N N . ARG B 1 301 ? 12.242 24.141 6.801 1 41.34 301 ARG B N 1
ATOM 4613 C CA . ARG B 1 301 ? 13.195 25.234 6.672 1 41.34 301 ARG B CA 1
ATOM 4614 C C . ARG B 1 301 ? 13.031 26.234 7.809 1 41.34 301 ARG B C 1
ATOM 4616 O O . ARG B 1 301 ? 11.93 26.422 8.336 1 41.34 301 ARG B O 1
#

Sequence (602 aa):
MTAKTFSRAWLLSPAPESRRQAAWGQRYQAWLAFRRNPLAMAGLIVVVLLLALSLLAPVLATHDPNIQDLANRLQPWSAQHWLGTDELGRDVYSRLLYGGRITLGMVVAVVVLVAPLGLVVGCIAGYAGGIWDRILMRVTDVFLAFPRLILALAFVAALRPGVESAVIAIALTAWPPYARLARAETLTIRRTDYIAAVRLSGASPIRVVLRHVAPMCIPSLTVRVTLDMASIILTAAGLGFLGLGAQPPLPEWGTMIATARRFVLEQWWVPVIPGIAIFVASLAFNLLGDGLRDVLDPKQRMTAKTFSRAWLLSPAPESRRQAAWGQRYQAWLAFRRNPLAMAGLIVVVLLLALSLLAPVLATHDPNIQDLANRLQPWSAQHWLGTDELGRDVYSRLLYGGRITLGMVVAVVVLVAPLGLVVGCIAGYAGGIWDRILMRVTDVFLAFPRLILALAFVAALRPGVESAVIAIALTAWPPYARLARAETLTIRRTDYIAAVRLSGASPIRVVLRHVAPMCIPSLTVRVTLDMASIILTAAGLGFLGLGAQPPLPEWGTMIATARRFVLEQWWVPVIPGIAIFVASLAFNLLGDGLRDVLDPKQR

Foldseek 3Di:
DVVVCLDPCQLCPPDHPDPVSPVSSLVVVLVVLLVVDVLLVQLVVLLVVLVVLLVCLVPPALDDQQDFDCVQALADADPSANHGAHNRRGRLVSLLSPQSNLLVVLLVLLCVLQLVVLLVLQLCLQQVDDPSVVVSVVVLVVLVVDDLLVQLVVQLVVDPFEAVSSSVSNSVRPRSVSSNQNNVQNNVQCPDPVVVVVVVVPDDPVCSSPPPSSVVSVLVSVLVSLQCSLVSSVSQLVCLLVVRYHHPPRRHLSVQLNRRVVCCVPSVSRNVVSVVVSVSNSSSSNSNSVSSCCSSVPVND/DVVVCPDPCQLCPPDHPDPVSPVSSLVVVLVVLLVVDVLLVQLVVLLVVLVVLLVCLVVPPLDDQADFDCVQALADADPSANHGAHNRRGRLVSLLSPQSNLLVVLLVLLCVLQLVVLLVLQLCLQQVDDPSVVVSLVVLVVLVVDDLLVQLVVQLVVDQFEAVSSSVSNSVRPRSVSSNQNNVQNNVQCPDPVLVVVVVVVDDSVCSSPPPSSVVSVLVSVLVSLQCSLVSSVSQLVCLLVVRYHHPPRRHLSVQLNRRVVCCVPSVSRNVVSVVVSVSNSSSSNSNSVSSCCSSVPVND

Nearest PDB structures (foldseek):
  8xfc-assembly1_C  TM=9.275E-01  e=3.552E-15  Mycobacterium tuberculosis H37Rv
  8j5q-assembly1_C  TM=9.237E-01  e=2.154E-14  Mycobacterium tuberculosis H37Rv
  8wda-assembly1_B  TM=6.950E-01  e=1.018E-04  Mycobacterium tuberculosis H37Rv
  8j5q-assembly1_B  TM=7.207E-01  e=2.300E-04  Mycobacterium tuberculosis H37Rv
  8wd9-assembly1_B  TM=6.776E-01  e=1.563E-04  Mycobacterium tuberculosis H37Rv

Radius of gyration: 26.99 Å; Cα contacts (8 Å, |Δi|>4): 936; chains: 2; bounding box: 65×79×66 Å

Organism: NCBI:txid207340

InterPro domains:
  IPR000515 ABC transporter type 1, transmembrane domain MetI-like [PF00528] (118-301)
  IPR000515 ABC transporter type 1, transmembrane domain MetI-like [PS50928] (100-289)
  IPR000515 ABC transporter type 1, transmembrane domain MetI-like [cd06261] (101-292)
  IPR025966 Oligopeptide transport permease C-like, N-terminal domain [PF12911] (29-76)
  IPR035906 MetI-like superfamily [G3DSA:1.10.3720.10] (91-296)
  IPR035906 MetI-like superfamily [SSF161098] (94-282)
  IPR050366 Binding-protein-dependent transport system permease [PTHR43386] (23-301)

Secondary structure (DSSP, 8-state):
--TTTT-HHHHT-SS-SSHHHHHHHHHHHHHHHHHT-HHHHHHHHHHHHHHHHHHTHHHH-SS-TT---GGGTT--S-SSSTT-B-TT--BHHHHHHHHHHHHHHHHHHHHHHHHHHHHHHHHHHHHH-HHHHHHHHHHHHHHHHS-HHHHHHHHHHTS-SSHHHHHHHHHHHH-HHHHHHHHHHHHHHTTSHHHHHHHHTT--HHHIIIIIIHHHHHHHHHHHHHHHHHHHHHHHHHHHHTTSSSPTTS--HHHHHHHHGGGTTTSTHHHHHHHHHHHHHHHHHHHHHHHHHHHH-GGG-/--TTTT-HHHHT-SS-SSHHHHHHHHHHHHHHHHHT-HHHHHHHHHHHHHHHHHHTHHHH-SS-TT---GGGTT--S-SSSTT-B-TT--BHHHHHHHHHHHHHHHHHHHHHHHHHHHHHHHHHHHHH-HHHHHHHHHHHHHHHHS-HHHHHHHHHHTS-SSHHHHHHHHHHHH-HHHHHHHHHHHHHHTTSHHHHHHHHTT--HHHIIIIIIHHHHHHHHHHHHHHHHHHHHHHHHHHHHTTSSSPTTS--HHHHHHHHGGGTTTSTHHHHHHHHHHHHHHHHHHHHHHHHHHHH-GGG-

pLDDT: mean 90.06, std 11.3, range [32.75, 98.31]